Protein AF-A0AAV6VBJ5-F1 (afdb_monomer)

Structure (mmCIF, N/CA/C/O backbone):
data_AF-A0AAV6VBJ5-F1
#
_entry.id   AF-A0AAV6VBJ5-F1
#
loop_
_atom_site.group_PDB
_atom_site.id
_atom_site.type_symbol
_atom_site.label_atom_id
_atom_site.label_alt_id
_atom_site.label_comp_id
_atom_site.label_asym_id
_atom_site.label_entity_id
_atom_site.label_seq_id
_atom_site.pdbx_PDB_ins_code
_atom_site.Cartn_x
_atom_site.Cartn_y
_atom_site.Cartn_z
_atom_site.occupancy
_atom_site.B_iso_or_equiv
_atom_site.auth_seq_id
_atom_site.auth_comp_id
_atom_site.auth_asym_id
_atom_site.auth_atom_id
_atom_site.pdbx_PDB_model_num
ATOM 1 N N . MET A 1 1 ? 73.227 -47.397 -63.809 1.00 37.38 1 MET A N 1
ATOM 2 C CA . MET A 1 1 ? 72.276 -47.882 -64.826 1.00 37.38 1 MET A CA 1
ATOM 3 C C . MET A 1 1 ? 71.479 -46.679 -65.265 1.00 37.38 1 MET A C 1
ATOM 5 O O . MET A 1 1 ? 70.925 -45.999 -64.413 1.00 37.38 1 MET A O 1
ATOM 9 N N . ALA A 1 2 ? 71.639 -46.344 -66.537 1.00 34.25 2 ALA A N 1
ATOM 10 C CA . ALA A 1 2 ? 71.069 -45.188 -67.207 1.00 34.25 2 ALA A CA 1
ATOM 11 C C . ALA A 1 2 ? 69.656 -45.502 -67.735 1.00 34.25 2 ALA A C 1
ATOM 13 O O . ALA A 1 2 ? 69.178 -46.615 -67.534 1.00 34.25 2 ALA A O 1
ATOM 14 N N . GLU A 1 3 ? 69.118 -44.519 -68.468 1.00 33.03 3 GLU A N 1
ATOM 15 C CA . GLU A 1 3 ? 67.849 -44.439 -69.226 1.00 33.03 3 GLU A CA 1
ATOM 16 C C . GLU A 1 3 ? 66.711 -43.779 -68.428 1.00 33.03 3 GLU A C 1
ATOM 18 O O . GLU A 1 3 ? 66.227 -44.338 -67.453 1.00 33.03 3 GLU A O 1
ATOM 23 N N . VAL A 1 4 ? 66.399 -42.480 -68.589 1.00 37.81 4 VAL A N 1
ATOM 24 C CA . VAL A 1 4 ? 66.067 -41.627 -69.766 1.00 37.81 4 VAL A CA 1
ATOM 25 C C . VAL A 1 4 ? 64.706 -41.962 -70.370 1.00 37.81 4 VAL A C 1
ATOM 27 O O . VAL A 1 4 ? 64.592 -42.963 -71.052 1.00 37.81 4 VAL A O 1
ATOM 30 N N . GLU A 1 5 ? 63.746 -41.048 -70.181 1.00 38.69 5 GLU A N 1
ATOM 31 C CA . GLU A 1 5 ? 62.676 -40.642 -71.120 1.00 38.69 5 GLU A CA 1
ATOM 32 C C . GLU A 1 5 ? 61.979 -39.406 -70.490 1.00 38.69 5 GLU A C 1
ATOM 34 O O . GLU A 1 5 ? 61.306 -39.502 -69.473 1.00 38.69 5 GLU A O 1
ATOM 39 N N . ALA A 1 6 ? 62.385 -38.167 -70.790 1.00 39.88 6 ALA A N 1
ATOM 40 C CA . ALA A 1 6 ? 61.983 -37.349 -71.942 1.00 39.88 6 ALA A CA 1
ATOM 41 C C . ALA A 1 6 ? 60.460 -37.092 -72.034 1.00 39.88 6 ALA A C 1
ATOM 43 O O . ALA A 1 6 ? 59.763 -37.708 -72.830 1.00 39.88 6 ALA A O 1
ATOM 44 N N . VAL A 1 7 ? 59.957 -36.112 -71.268 1.00 41.94 7 VAL A N 1
ATOM 45 C CA . VAL A 1 7 ? 58.623 -35.506 -71.472 1.00 41.94 7 VAL A CA 1
ATOM 46 C C . VAL A 1 7 ? 58.795 -34.168 -72.220 1.00 41.94 7 VAL A C 1
ATOM 48 O O . VAL A 1 7 ? 59.693 -33.394 -71.871 1.00 41.94 7 VAL A O 1
ATOM 51 N N . PRO A 1 8 ? 58.020 -33.896 -73.290 1.00 42.75 8 PRO A N 1
ATOM 52 C CA . PRO A 1 8 ? 58.423 -32.973 -74.344 1.00 42.75 8 PRO A CA 1
ATOM 53 C C . PRO A 1 8 ? 58.047 -31.504 -74.100 1.00 42.75 8 PRO A C 1
ATOM 55 O O . PRO A 1 8 ? 57.029 -31.150 -73.510 1.00 42.75 8 PRO A O 1
ATOM 58 N N . ARG A 1 9 ? 58.897 -30.650 -74.676 1.00 42.56 9 ARG A N 1
ATOM 59 C CA . ARG A 1 9 ? 58.866 -29.185 -74.792 1.00 42.56 9 ARG A CA 1
ATOM 60 C C . ARG A 1 9 ? 57.692 -28.643 -75.638 1.00 42.56 9 ARG A C 1
ATOM 62 O O . ARG A 1 9 ? 57.926 -27.951 -76.624 1.00 42.56 9 ARG A O 1
ATOM 69 N N . ILE A 1 10 ? 56.443 -28.940 -75.272 1.00 44.47 10 ILE A N 1
ATOM 70 C CA . ILE A 1 10 ? 55.234 -28.458 -75.988 1.00 44.47 10 ILE A CA 1
ATOM 71 C C . ILE A 1 10 ? 54.357 -27.524 -75.122 1.00 44.47 10 ILE A C 1
ATOM 73 O O . ILE A 1 10 ? 53.342 -27.020 -75.581 1.00 44.47 10 ILE A O 1
ATOM 77 N N . LEU A 1 11 ? 54.778 -27.177 -73.900 1.00 43.03 11 LEU A N 1
ATOM 78 C CA . LEU A 1 11 ? 54.007 -26.282 -73.016 1.00 43.03 11 LEU A CA 1
ATOM 79 C C . LEU A 1 11 ? 54.479 -24.810 -72.998 1.00 43.03 11 LEU A C 1
ATOM 81 O O . LEU A 1 11 ? 53.966 -24.024 -72.214 1.00 43.03 11 LEU A O 1
ATOM 85 N N . PHE A 1 12 ? 55.460 -24.415 -73.821 1.00 46.34 12 PHE A N 1
ATOM 86 C CA . PHE A 1 12 ? 56.138 -23.111 -73.659 1.00 46.34 12 PHE A CA 1
ATOM 87 C C . PHE A 1 12 ? 56.024 -22.136 -74.846 1.00 46.34 12 PHE A C 1
ATOM 89 O O . PHE A 1 12 ? 56.589 -21.051 -74.786 1.00 46.34 12 PHE A O 1
ATOM 96 N N . LEU A 1 13 ? 55.304 -22.471 -75.925 1.00 42.34 13 LEU A N 1
ATOM 97 C CA . LEU A 1 13 ? 55.274 -21.639 -77.147 1.00 42.34 13 LEU A CA 1
ATOM 98 C C . LEU A 1 13 ? 53.889 -21.506 -77.813 1.00 42.34 13 LEU A C 1
ATOM 100 O O . LEU A 1 13 ? 53.799 -21.275 -79.012 1.00 42.34 13 LEU A O 1
ATOM 104 N N . PHE A 1 14 ? 52.809 -21.582 -77.031 1.00 40.69 14 PHE A N 1
ATOM 105 C CA . PHE A 1 14 ? 51.466 -21.133 -77.447 1.00 40.69 14 PHE A CA 1
ATOM 106 C C . PHE A 1 14 ? 50.778 -20.296 -76.344 1.00 40.69 14 PHE A C 1
ATOM 108 O O . PHE A 1 14 ? 49.572 -20.350 -76.151 1.00 40.69 14 PHE A O 1
ATOM 115 N N . LEU A 1 15 ? 51.574 -19.515 -75.602 1.00 46.91 15 LEU A N 1
ATOM 116 C CA . LEU A 1 15 ? 51.127 -18.459 -74.673 1.00 46.91 15 LEU A CA 1
ATOM 117 C C . LEU A 1 15 ? 51.635 -17.067 -75.104 1.00 46.91 15 LEU A C 1
ATOM 119 O O . LEU A 1 15 ? 51.692 -16.135 -74.313 1.00 46.91 15 LEU A O 1
ATOM 123 N N . LEU A 1 16 ? 52.006 -16.915 -76.378 1.00 50.09 16 LEU A N 1
ATOM 124 C CA . LEU A 1 16 ? 52.374 -15.636 -76.989 1.00 50.09 16 LEU A CA 1
ATOM 125 C C . LEU A 1 16 ? 51.344 -15.302 -78.066 1.00 50.09 16 LEU A C 1
ATOM 127 O O . LEU A 1 16 ? 51.568 -15.483 -79.258 1.00 50.09 16 LEU A O 1
ATOM 131 N N . GLY A 1 17 ? 50.173 -14.888 -77.595 1.00 44.47 17 GLY A N 1
ATOM 132 C CA . GLY A 1 17 ? 49.039 -14.488 -78.426 1.00 44.47 17 GLY A CA 1
ATOM 133 C C . GLY A 1 17 ? 47.858 -13.927 -77.637 1.00 44.47 17 GLY A C 1
ATOM 134 O O . GLY A 1 17 ? 46.774 -13.809 -78.188 1.00 44.47 17 GLY A O 1
ATOM 135 N N . LEU A 1 18 ? 48.050 -13.586 -76.360 1.00 42.72 18 LEU A N 1
ATOM 136 C CA . LEU A 1 18 ? 47.117 -12.753 -75.611 1.00 42.72 18 LEU A CA 1
ATOM 137 C C . LEU A 1 18 ? 47.785 -11.390 -75.462 1.00 42.72 18 LEU A C 1
ATOM 139 O O . LEU A 1 18 ? 48.415 -11.080 -74.454 1.00 42.72 18 LEU A O 1
ATOM 143 N N . SER A 1 19 ? 47.702 -10.597 -76.531 1.00 43.56 19 SER A N 1
ATOM 144 C CA . SER A 1 19 ? 47.590 -9.148 -76.389 1.00 43.56 19 SER A CA 1
ATOM 145 C C . SER A 1 19 ? 46.555 -8.905 -75.297 1.00 43.56 19 SER A C 1
ATOM 147 O O . SER A 1 19 ? 45.417 -9.354 -75.439 1.00 43.56 19 SER A O 1
ATOM 149 N N . GLY A 1 20 ? 47.002 -8.330 -74.180 1.00 46.12 20 GLY A N 1
ATOM 150 C CA . GLY A 1 20 ? 46.161 -8.056 -73.027 1.00 46.12 20 GLY A CA 1
ATOM 151 C C . GLY A 1 20 ? 44.933 -7.295 -73.490 1.00 46.12 20 GLY A C 1
ATOM 152 O O . GLY A 1 20 ? 45.039 -6.141 -73.879 1.00 46.12 20 GLY A O 1
ATOM 153 N N . CYS A 1 21 ? 43.794 -7.979 -73.489 1.00 45.19 21 CYS A N 1
ATOM 154 C CA . CYS A 1 21 ? 42.507 -7.322 -73.471 1.00 45.19 21 CYS A CA 1
ATOM 155 C C . CYS A 1 21 ? 42.460 -6.649 -72.100 1.00 45.19 21 CYS A C 1
ATOM 157 O O . CYS A 1 21 ? 42.277 -7.334 -71.089 1.00 45.19 21 CYS A O 1
ATOM 159 N N . CYS A 1 22 ? 42.735 -5.348 -72.040 1.00 53.50 22 CYS A N 1
ATOM 160 C CA . CYS A 1 22 ? 42.487 -4.545 -70.848 1.00 53.50 22 CYS A CA 1
ATOM 161 C C . CYS A 1 22 ? 40.972 -4.378 -70.711 1.00 53.50 22 CYS A C 1
ATOM 163 O O . CYS A 1 22 ? 40.418 -3.316 -70.950 1.00 53.50 22 CYS A O 1
ATOM 165 N N . SER A 1 23 ? 40.300 -5.476 -70.367 1.00 66.88 23 SER A N 1
ATOM 166 C CA . SER A 1 23 ? 38.867 -5.497 -70.118 1.00 66.88 23 SER A CA 1
ATOM 167 C C . SER A 1 23 ? 38.560 -4.574 -68.946 1.00 66.88 23 SER A C 1
ATOM 169 O O . SER A 1 23 ? 39.182 -4.697 -67.888 1.00 66.88 23 SER A O 1
ATOM 171 N N . LEU A 1 24 ? 37.581 -3.689 -69.139 1.00 85.56 24 LEU A N 1
ATOM 172 C CA . LEU A 1 24 ? 36.935 -2.932 -68.072 1.00 85.56 24 LEU A CA 1
ATOM 173 C C . LEU A 1 24 ? 36.649 -3.852 -66.876 1.00 85.56 24 LEU A C 1
ATOM 175 O O . LEU A 1 24 ? 36.096 -4.941 -67.060 1.00 85.56 24 LEU A O 1
ATOM 179 N N . ARG A 1 25 ? 37.039 -3.418 -65.673 1.00 90.25 25 ARG A N 1
ATOM 180 C CA . ARG A 1 25 ? 36.843 -4.191 -64.443 1.00 90.25 25 ARG A CA 1
ATOM 181 C C . ARG A 1 25 ? 36.679 -3.295 -63.220 1.00 90.25 25 ARG A C 1
ATOM 183 O O . ARG A 1 25 ? 37.510 -2.419 -62.984 1.00 90.25 25 ARG A O 1
ATOM 190 N N . ILE A 1 26 ? 35.667 -3.567 -62.405 1.00 93.94 26 ILE A N 1
ATOM 191 C CA . ILE A 1 26 ? 35.495 -2.980 -61.076 1.00 93.94 26 ILE A CA 1
ATOM 192 C C . ILE A 1 26 ? 36.483 -3.666 -60.123 1.00 93.94 26 ILE A C 1
ATOM 194 O O . ILE A 1 26 ? 36.535 -4.891 -59.997 1.00 93.94 26 ILE A O 1
ATOM 198 N N . THR A 1 27 ? 37.331 -2.869 -59.480 1.00 94.50 27 THR A N 1
ATOM 199 C CA . THR A 1 27 ? 38.369 -3.340 -58.557 1.00 94.50 27 THR A CA 1
ATOM 200 C C . THR A 1 27 ? 37.903 -3.326 -57.110 1.00 94.50 27 THR A C 1
ATOM 202 O O . THR A 1 27 ? 38.331 -4.181 -56.329 1.00 94.50 27 THR A O 1
ATOM 205 N N . ARG A 1 28 ? 37.034 -2.381 -56.738 1.00 95.81 28 ARG A N 1
ATOM 206 C CA . ARG A 1 28 ? 36.492 -2.267 -55.383 1.00 95.81 28 ARG A CA 1
ATOM 207 C C . ARG A 1 28 ? 35.144 -1.558 -55.388 1.00 95.81 28 ARG A C 1
ATOM 209 O O . ARG A 1 28 ? 35.018 -0.465 -55.926 1.00 95.81 28 ARG A O 1
ATOM 216 N N . LEU A 1 29 ? 34.188 -2.143 -54.679 1.00 96.81 29 LEU A N 1
ATOM 217 C CA . LEU A 1 29 ? 32.940 -1.498 -54.295 1.00 96.81 29 LEU A CA 1
ATOM 218 C C . LEU A 1 29 ? 32.992 -1.173 -52.796 1.00 96.81 29 LEU A C 1
ATOM 220 O O . LEU A 1 29 ? 33.451 -1.998 -52.007 1.00 96.81 29 LEU A O 1
ATOM 224 N N . THR A 1 30 ? 32.572 0.032 -52.416 1.00 97.12 30 THR A N 1
ATOM 225 C CA . THR A 1 30 ? 32.463 0.466 -51.017 1.00 97.12 30 THR A CA 1
ATOM 226 C C . THR A 1 30 ? 31.043 0.946 -50.762 1.00 97.12 30 THR A C 1
ATOM 228 O O . THR A 1 30 ? 30.667 2.020 -51.229 1.00 97.12 30 THR A O 1
ATOM 231 N N . VAL A 1 31 ? 30.278 0.161 -50.008 1.00 96.50 31 VAL A N 1
ATOM 232 C CA . VAL A 1 31 ? 28.938 0.498 -49.521 1.00 96.50 31 VAL A CA 1
ATOM 233 C C . VAL A 1 31 ? 28.926 0.238 -48.010 1.00 96.50 31 VAL A C 1
ATOM 235 O O . VAL A 1 31 ? 29.345 -0.835 -47.576 1.00 96.50 31 VAL A O 1
ATOM 238 N N . PRO A 1 32 ? 28.538 1.207 -47.165 1.00 94.12 32 PRO A N 1
ATOM 239 C CA . PRO A 1 32 ? 28.469 0.971 -45.726 1.00 94.12 32 PRO A CA 1
ATOM 240 C C . PRO A 1 32 ? 27.371 -0.033 -45.387 1.00 94.12 32 PRO A C 1
ATOM 242 O O . PRO A 1 32 ? 26.221 0.173 -45.751 1.00 94.12 32 PRO A O 1
ATOM 245 N N . SER A 1 33 ? 27.710 -1.090 -44.650 1.00 92.50 33 SER A N 1
ATOM 246 C CA . SER A 1 33 ? 26.741 -2.143 -44.327 1.00 92.50 33 SER A CA 1
ATOM 247 C C . SER A 1 33 ? 25.640 -1.668 -43.371 1.00 92.50 33 SER A C 1
ATOM 249 O O . SER A 1 33 ? 24.485 -2.040 -43.542 1.00 92.50 33 SER A O 1
ATOM 251 N N . TRP A 1 34 ? 25.984 -0.821 -42.391 1.00 92.75 34 TRP A N 1
ATOM 252 C CA . TRP A 1 34 ? 25.059 -0.313 -41.371 1.00 92.75 34 TRP A CA 1
ATOM 253 C C . TRP A 1 34 ? 25.232 1.185 -41.156 1.00 92.75 34 TRP A C 1
ATOM 255 O O . TRP A 1 34 ? 26.339 1.666 -40.906 1.00 92.75 34 TRP A O 1
ATOM 265 N N . VAL A 1 35 ? 24.125 1.920 -41.216 1.00 92.62 35 VAL A N 1
ATOM 266 C CA . VAL A 1 35 ? 24.081 3.365 -40.976 1.00 92.62 35 VAL A CA 1
ATOM 267 C C . VAL A 1 35 ? 22.913 3.679 -40.052 1.00 92.62 35 VAL A C 1
ATOM 269 O O . VAL A 1 35 ? 21.786 3.296 -40.327 1.00 92.62 35 VAL A O 1
ATOM 272 N N . GLN A 1 36 ? 23.148 4.397 -38.958 1.00 91.44 36 GLN A N 1
ATOM 273 C CA . GLN A 1 36 ? 22.055 4.793 -38.072 1.00 91.44 36 GLN A CA 1
ATOM 274 C C . GLN A 1 36 ? 21.288 5.985 -38.664 1.00 91.44 36 GLN A C 1
ATOM 276 O O . GLN A 1 36 ? 21.890 7.029 -38.951 1.00 91.44 36 GLN A O 1
ATOM 281 N N . ASN A 1 37 ? 19.965 5.859 -38.781 1.00 90.62 37 ASN A N 1
ATOM 282 C CA . ASN A 1 37 ? 19.072 6.914 -39.256 1.00 90.62 37 ASN A CA 1
ATOM 283 C C . ASN A 1 37 ? 19.244 8.193 -38.413 1.00 90.62 37 ASN A C 1
ATOM 285 O O . ASN A 1 37 ? 19.282 8.150 -37.181 1.00 90.62 37 ASN A O 1
ATOM 289 N N . GLY A 1 38 ? 19.409 9.337 -39.080 1.00 86.88 38 GLY A N 1
ATOM 290 C CA . GLY A 1 38 ? 19.591 10.644 -38.439 1.00 86.88 38 GLY A CA 1
ATOM 291 C C . GLY A 1 38 ? 20.938 10.881 -37.739 1.00 86.88 38 GLY A C 1
ATOM 292 O O . GLY A 1 38 ? 21.141 11.969 -37.203 1.00 86.88 38 GLY A O 1
ATOM 293 N N . SER A 1 39 ? 21.865 9.913 -37.732 1.00 87.38 39 SER A N 1
ATOM 294 C CA . SER A 1 39 ? 23.176 10.070 -37.073 1.00 87.38 39 SER A CA 1
ATOM 295 C C . SER A 1 39 ? 24.221 10.788 -37.933 1.00 87.38 39 SER A C 1
ATOM 297 O O . SER A 1 39 ? 25.088 11.484 -37.405 1.00 87.38 39 SER A O 1
ATOM 299 N N . VAL A 1 40 ? 24.139 10.619 -39.256 1.00 89.50 40 VAL A N 1
ATOM 300 C CA . VAL A 1 40 ? 25.083 11.163 -40.236 1.00 89.50 40 VAL A CA 1
ATOM 301 C C . VAL A 1 40 ? 24.349 12.011 -41.266 1.00 89.50 40 VAL A C 1
ATOM 303 O O . VAL A 1 40 ? 23.266 11.660 -41.732 1.00 89.50 40 VAL A O 1
ATOM 306 N N . ASP A 1 41 ? 24.961 13.127 -41.661 1.00 89.81 41 ASP A N 1
ATOM 307 C CA . ASP A 1 41 ? 24.382 14.025 -42.665 1.00 89.81 41 ASP A CA 1
ATOM 308 C C . ASP A 1 41 ? 24.450 13.446 -44.087 1.00 89.81 41 ASP A C 1
ATOM 310 O O . ASP A 1 41 ? 23.671 13.846 -44.957 1.00 89.81 41 ASP A O 1
ATOM 314 N N . SER A 1 42 ? 25.378 12.517 -44.344 1.00 93.44 42 SER A N 1
ATOM 315 C CA . SER A 1 42 ? 25.542 11.888 -45.654 1.00 93.44 42 SER A CA 1
ATOM 316 C C . SER A 1 42 ? 26.335 10.581 -45.618 1.00 93.44 42 SER A C 1
ATOM 318 O O . SER A 1 42 ? 27.173 10.395 -44.736 1.00 93.44 42 SER A O 1
ATOM 320 N N . VAL A 1 43 ? 26.144 9.738 -46.634 1.00 95.25 43 VAL A N 1
ATOM 321 C CA . VAL A 1 43 ? 26.836 8.454 -46.829 1.00 95.25 43 VAL A CA 1
ATOM 322 C C . VAL A 1 43 ? 27.494 8.418 -48.208 1.00 95.25 43 VAL A C 1
ATOM 324 O O . VAL A 1 43 ? 26.864 8.791 -49.195 1.00 95.25 43 VAL A O 1
ATOM 327 N N . LEU A 1 44 ? 28.755 7.983 -48.277 1.00 95.31 44 LEU A N 1
ATOM 328 C CA . LEU A 1 44 ? 29.522 7.832 -49.518 1.00 95.31 44 LEU A CA 1
ATOM 329 C C . LEU A 1 44 ? 29.467 6.381 -50.003 1.00 95.31 44 LEU A C 1
ATOM 331 O O . LEU A 1 44 ? 29.817 5.473 -49.251 1.00 95.31 44 LEU A O 1
ATOM 335 N N . LEU A 1 45 ? 29.103 6.192 -51.269 1.00 96.69 45 LEU A N 1
ATOM 336 C CA . LEU A 1 45 ? 29.222 4.927 -51.985 1.00 96.69 45 LEU A CA 1
ATOM 337 C C . LEU A 1 45 ? 30.249 5.119 -53.110 1.00 96.69 45 LEU A C 1
ATOM 339 O O . LEU A 1 45 ? 30.084 6.012 -53.942 1.00 96.69 45 LEU A O 1
ATOM 343 N N . ASP A 1 46 ? 31.316 4.317 -53.131 1.00 96.81 46 ASP A N 1
ATOM 344 C CA . ASP A 1 46 ? 32.405 4.420 -54.122 1.00 96.81 46 ASP A CA 1
ATOM 345 C C . ASP A 1 46 ? 32.528 3.126 -54.935 1.00 96.81 46 ASP A C 1
ATOM 347 O O . ASP A 1 46 ? 32.430 2.024 -54.396 1.00 96.81 46 ASP A O 1
ATOM 351 N N . CYS A 1 47 ? 32.754 3.274 -56.237 1.00 96.19 47 CYS A N 1
ATOM 352 C CA . CYS A 1 47 ? 32.910 2.186 -57.192 1.00 96.19 47 CYS A CA 1
ATOM 353 C C . CYS A 1 47 ? 34.188 2.416 -57.994 1.00 96.19 47 CYS A C 1
ATOM 355 O O . CYS A 1 47 ? 34.232 3.172 -58.965 1.00 96.19 47 CYS A O 1
ATOM 357 N N . GLU A 1 48 ? 35.265 1.787 -57.547 1.00 95.25 48 GLU A N 1
ATOM 358 C CA . GLU A 1 48 ? 36.577 1.881 -58.164 1.00 95.25 48 GLU A CA 1
ATOM 359 C C . GLU A 1 48 ? 36.681 0.888 -59.319 1.00 95.25 48 GLU A C 1
ATOM 361 O O . GLU A 1 48 ? 36.399 -0.295 -59.147 1.00 95.25 48 GLU A O 1
ATOM 366 N N . TYR A 1 49 ? 37.119 1.347 -60.489 1.00 92.62 49 TYR A N 1
ATOM 367 C CA . TYR A 1 49 ? 37.314 0.504 -61.666 1.00 92.62 49 TYR A CA 1
ATOM 368 C C . TYR A 1 49 ? 38.568 0.905 -62.442 1.00 92.62 49 TYR A C 1
ATOM 370 O O . TYR A 1 49 ? 39.035 2.047 -62.376 1.00 92.62 49 TYR A O 1
ATOM 378 N N . GLU A 1 50 ? 39.106 -0.050 -63.192 1.00 88.75 50 GLU A N 1
ATOM 379 C CA . GLU A 1 50 ? 40.203 0.144 -64.134 1.00 88.75 50 GLU A CA 1
ATOM 380 C C . GLU A 1 50 ? 39.651 0.281 -65.558 1.00 88.75 50 GLU A C 1
ATOM 382 O O . GLU A 1 50 ? 38.817 -0.513 -65.995 1.00 88.75 50 GLU A O 1
ATOM 387 N N . TYR A 1 51 ? 40.109 1.313 -66.274 1.00 82.25 51 TYR A N 1
ATOM 388 C CA . TYR A 1 51 ? 39.647 1.659 -67.620 1.00 82.25 51 TYR A CA 1
ATOM 389 C C . TYR A 1 51 ? 40.797 2.171 -68.497 1.00 82.25 51 TYR A C 1
ATOM 391 O O . TYR A 1 51 ? 41.626 2.970 -68.048 1.00 82.25 51 TYR A O 1
ATOM 399 N N . SER A 1 52 ? 40.837 1.727 -69.756 1.00 78.06 52 SER A N 1
ATOM 400 C CA . SER A 1 52 ? 41.889 2.044 -70.726 1.00 78.06 52 SER A CA 1
ATOM 401 C C . SER A 1 52 ? 41.393 3.031 -71.788 1.00 78.06 52 SER A C 1
ATOM 403 O O . SER A 1 52 ? 40.715 2.674 -72.744 1.00 78.06 52 SER A O 1
ATOM 405 N N . LEU A 1 53 ? 41.812 4.293 -71.662 1.00 69.06 53 LEU A N 1
ATOM 406 C CA . LEU A 1 53 ? 41.428 5.384 -72.576 1.00 69.06 53 LEU A CA 1
ATOM 407 C C . LEU A 1 53 ? 41.931 5.2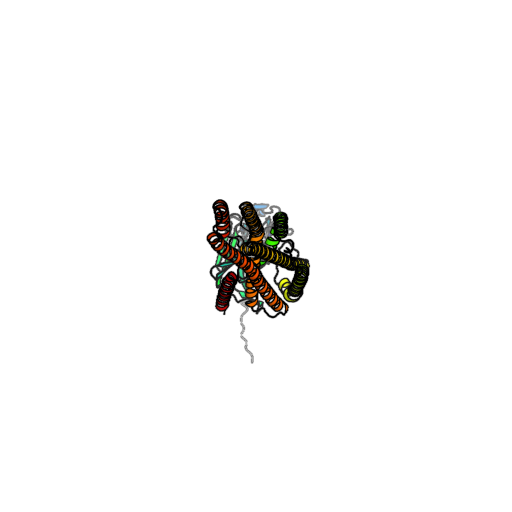41 -74.014 1.00 69.06 53 LEU A C 1
ATOM 409 O O . LEU A 1 53 ? 41.555 6.015 -74.886 1.00 69.06 53 LEU A O 1
ATOM 413 N N . LYS A 1 54 ? 42.869 4.325 -74.258 1.00 66.56 54 LYS A N 1
ATOM 414 C CA . LYS A 1 54 ? 43.436 4.124 -75.596 1.00 66.56 54 LYS A CA 1
ATOM 415 C C . LYS A 1 54 ? 42.537 3.267 -76.481 1.00 66.56 54 LYS A C 1
ATOM 417 O O . LYS A 1 54 ? 42.767 3.223 -77.687 1.00 66.56 54 LYS A O 1
ATOM 422 N N . GLU A 1 55 ? 41.590 2.566 -75.873 1.00 61.84 55 GLU A N 1
ATOM 423 C CA . GLU A 1 55 ? 40.825 1.490 -76.493 1.00 61.84 55 GLU A CA 1
ATOM 424 C C . GLU A 1 55 ? 39.338 1.855 -76.612 1.00 61.84 55 GLU A C 1
ATOM 426 O O . GLU A 1 55 ? 38.708 1.514 -77.613 1.00 61.84 55 GLU A O 1
ATOM 431 N N . ASP A 1 56 ? 38.813 2.658 -75.682 1.00 70.75 56 ASP A N 1
ATOM 432 C CA . ASP A 1 56 ? 37.455 3.192 -75.736 1.00 70.75 56 ASP A CA 1
ATOM 433 C C . ASP A 1 56 ? 37.365 4.578 -75.064 1.00 70.75 56 ASP A C 1
ATOM 435 O O . ASP A 1 56 ? 38.113 4.879 -74.135 1.00 70.75 56 ASP A O 1
ATOM 439 N N . GLU A 1 57 ? 36.440 5.415 -75.540 1.00 74.00 57 GLU A N 1
ATOM 440 C CA . GLU A 1 57 ? 36.080 6.721 -74.958 1.00 74.00 57 GLU A CA 1
ATOM 441 C C . GLU A 1 57 ? 34.629 6.736 -74.417 1.00 74.00 57 GLU A C 1
ATOM 443 O O . GLU A 1 57 ? 34.221 7.678 -73.735 1.00 74.00 57 GLU A O 1
ATOM 448 N N . LYS A 1 58 ? 33.827 5.695 -74.695 1.00 85.88 58 LYS A N 1
ATOM 449 C CA . LYS A 1 58 ? 32.386 5.612 -74.398 1.00 85.88 58 LYS A CA 1
ATOM 450 C C . LYS A 1 58 ? 32.088 4.912 -73.070 1.00 85.88 58 LYS A C 1
ATOM 452 O O . LYS A 1 58 ? 31.356 3.924 -73.019 1.00 85.88 58 LYS A O 1
ATOM 457 N N . LEU A 1 59 ? 32.624 5.445 -71.980 1.00 91.38 59 LEU A N 1
ATOM 458 C CA . LEU A 1 59 ? 32.335 4.943 -70.637 1.00 91.38 59 LEU A CA 1
ATOM 459 C C . LEU A 1 59 ? 30.974 5.439 -70.121 1.00 91.38 59 LEU A C 1
ATOM 461 O O . LEU A 1 59 ? 30.614 6.602 -70.306 1.00 91.38 59 LEU A O 1
ATOM 465 N N . VAL A 1 60 ? 30.249 4.586 -69.400 1.00 94.25 60 VAL A N 1
ATOM 466 C CA . VAL A 1 60 ? 29.063 4.963 -68.625 1.00 94.25 60 VAL A CA 1
ATOM 467 C C . VAL A 1 60 ? 29.104 4.265 -67.268 1.00 94.25 60 VAL A C 1
ATOM 469 O O . VAL A 1 60 ? 29.211 3.045 -67.210 1.00 94.25 60 VAL A O 1
ATOM 472 N N . VAL A 1 61 ? 28.982 5.024 -66.179 1.00 96.06 61 VAL A N 1
ATOM 473 C CA . VAL A 1 61 ? 28.846 4.476 -64.816 1.00 96.06 61 VAL A CA 1
ATOM 474 C C . VAL A 1 61 ? 27.410 4.671 -64.360 1.00 96.06 61 VAL A C 1
ATOM 476 O O . VAL A 1 61 ? 26.869 5.767 -64.506 1.00 96.06 61 VAL A O 1
ATOM 479 N N . LYS A 1 62 ? 26.789 3.635 -63.806 1.00 97.06 62 LYS A N 1
ATOM 480 C CA . LYS A 1 62 ? 25.422 3.667 -63.287 1.00 97.06 62 LYS A CA 1
ATOM 481 C C . LYS A 1 62 ? 25.383 3.077 -61.889 1.00 97.06 62 LYS A C 1
ATOM 483 O O . LYS A 1 62 ? 25.984 2.040 -61.636 1.00 97.06 62 LYS A O 1
ATOM 488 N N . TRP A 1 63 ? 24.625 3.718 -61.014 1.00 97.62 63 TRP A N 1
ATOM 489 C CA . TRP A 1 63 ? 24.252 3.161 -59.722 1.00 97.62 63 TRP A CA 1
ATOM 490 C C . TRP A 1 63 ? 22.768 2.834 -59.730 1.00 97.62 63 TRP A C 1
ATOM 492 O O . TRP A 1 63 ? 21.952 3.675 -60.107 1.00 97.62 63 TRP A O 1
ATOM 502 N N . PHE A 1 64 ? 22.423 1.631 -59.297 1.00 96.25 64 PHE A N 1
ATOM 503 C CA . PHE A 1 64 ? 21.056 1.154 -59.133 1.00 96.25 64 PHE A CA 1
ATOM 504 C C . PHE A 1 64 ? 20.786 0.858 -57.661 1.00 96.25 64 PHE A C 1
ATOM 506 O O . PHE A 1 64 ? 21.706 0.519 -56.917 1.00 96.25 64 PHE A O 1
ATOM 513 N N . HIS A 1 65 ? 19.523 0.992 -57.271 1.00 95.38 65 HIS A N 1
ATOM 514 C CA . HIS A 1 65 ? 19.032 0.630 -55.949 1.00 95.38 65 HIS A CA 1
ATOM 515 C C . HIS A 1 65 ? 17.936 -0.412 -56.107 1.00 95.38 65 HIS A C 1
ATOM 517 O O . HIS A 1 65 ? 16.939 -0.135 -56.784 1.00 95.38 65 HIS A O 1
ATOM 523 N N . GLU A 1 66 ? 18.109 -1.559 -55.460 1.00 93.81 66 GLU A N 1
ATOM 524 C CA . GLU A 1 66 ? 17.271 -2.743 -55.627 1.00 93.81 66 GLU A CA 1
ATOM 525 C C . GLU A 1 66 ? 17.186 -3.170 -57.109 1.00 93.81 66 GLU A C 1
ATOM 527 O O . GLU A 1 66 ? 18.070 -2.884 -57.927 1.00 93.81 66 GLU A O 1
ATOM 532 N N . ASP A 1 67 ? 16.099 -3.841 -57.479 1.00 90.88 67 ASP A N 1
ATOM 533 C CA . ASP A 1 67 ? 15.785 -4.235 -58.854 1.00 90.88 67 ASP A CA 1
ATOM 534 C C . ASP A 1 67 ? 15.154 -3.103 -59.693 1.00 90.88 67 ASP A C 1
ATOM 536 O O . ASP A 1 67 ? 14.514 -3.357 -60.718 1.00 90.88 67 ASP A O 1
ATOM 540 N N . ASP A 1 68 ? 15.317 -1.838 -59.284 1.00 90.31 68 ASP A N 1
ATOM 541 C CA . ASP A 1 68 ? 14.808 -0.696 -60.045 1.00 90.31 68 ASP A CA 1
ATOM 542 C C . ASP A 1 68 ? 15.523 -0.618 -61.409 1.00 90.31 68 ASP A C 1
ATOM 544 O O . ASP A 1 68 ? 16.747 -0.462 -61.459 1.00 90.31 68 ASP A O 1
ATOM 548 N N . PRO A 1 69 ? 14.802 -0.708 -62.545 1.00 89.31 69 PRO A N 1
ATOM 549 C CA . PRO A 1 69 ? 15.425 -0.633 -63.863 1.00 89.31 69 PRO A CA 1
ATOM 550 C C . PRO A 1 69 ? 15.978 0.765 -64.176 1.00 89.31 69 PRO A C 1
ATOM 552 O O . PRO A 1 69 ? 16.693 0.930 -65.168 1.00 89.31 69 PRO A O 1
ATOM 555 N N . LYS A 1 70 ? 15.630 1.789 -63.384 1.00 92.50 70 LYS A N 1
ATOM 556 C CA . LYS A 1 70 ? 16.164 3.143 -63.527 1.00 92.50 70 LYS A CA 1
ATOM 557 C C . LYS A 1 70 ? 17.345 3.343 -62.573 1.00 92.50 70 LYS A C 1
ATOM 559 O O . LYS A 1 70 ? 17.188 3.144 -61.369 1.00 92.50 70 LYS A O 1
ATOM 564 N N . PRO A 1 71 ? 18.509 3.797 -63.070 1.00 94.25 71 PRO A N 1
ATOM 565 C CA . PRO A 1 71 ? 19.621 4.108 -62.191 1.00 94.25 71 PRO A CA 1
ATOM 566 C C . PRO A 1 71 ? 19.278 5.318 -61.317 1.00 94.25 71 PRO A C 1
ATOM 568 O O . PRO A 1 71 ? 18.662 6.283 -61.773 1.00 94.25 71 PRO A O 1
ATOM 571 N N . VAL A 1 72 ? 19.714 5.282 -60.061 1.00 94.94 72 VAL A N 1
ATOM 572 C CA . VAL A 1 72 ? 19.609 6.419 -59.138 1.00 94.94 72 VAL A CA 1
ATOM 573 C C . VAL A 1 72 ? 20.624 7.510 -59.471 1.00 94.94 72 VAL A C 1
ATOM 575 O O . VAL A 1 72 ? 20.413 8.681 -59.160 1.00 94.94 72 VAL A O 1
ATOM 578 N N . TYR A 1 73 ? 21.695 7.124 -60.163 1.00 96.50 73 TYR A N 1
ATOM 579 C CA . TYR A 1 73 ? 22.731 8.010 -60.662 1.00 96.50 73 TYR A CA 1
ATOM 580 C C . TYR A 1 73 ? 23.375 7.444 -61.927 1.00 96.50 73 TYR A C 1
ATOM 582 O O . TYR A 1 73 ? 23.617 6.239 -62.019 1.00 96.50 73 TYR A O 1
ATOM 590 N N . GLN A 1 74 ? 23.713 8.317 -62.875 1.00 96.38 74 GLN A N 1
ATOM 591 C CA . GLN A 1 74 ? 24.483 7.961 -64.061 1.00 96.38 74 GLN A CA 1
ATOM 592 C C . GLN A 1 74 ? 25.530 9.029 -64.393 1.00 96.38 74 GLN A C 1
ATOM 594 O O . GLN A 1 74 ? 25.240 10.224 -64.396 1.00 96.38 74 GLN A O 1
ATOM 599 N N . TRP A 1 75 ? 26.733 8.584 -64.749 1.00 95.56 75 TRP A N 1
ATOM 600 C CA . TRP A 1 75 ? 27.844 9.420 -65.193 1.00 95.56 75 TRP A CA 1
ATOM 601 C C . TRP A 1 75 ? 28.267 9.067 -66.616 1.00 95.56 75 TRP A C 1
ATOM 603 O O . TRP A 1 75 ? 28.488 7.893 -66.924 1.00 95.56 75 TRP A O 1
ATOM 613 N N . ILE A 1 76 ? 28.393 10.085 -67.473 1.00 94.31 76 ILE A N 1
ATOM 614 C CA . ILE A 1 76 ? 28.856 9.959 -68.862 1.00 94.31 76 ILE A CA 1
ATOM 615 C C . ILE A 1 76 ? 30.031 10.934 -69.073 1.00 94.31 76 ILE A C 1
ATOM 617 O O . ILE A 1 76 ? 29.790 12.100 -69.402 1.00 94.31 76 ILE A O 1
ATOM 621 N N . PRO A 1 77 ? 31.291 10.482 -68.905 1.00 91.56 77 PRO A N 1
ATOM 622 C CA . PRO A 1 77 ? 32.485 11.320 -69.035 1.00 91.56 77 PRO A CA 1
ATOM 623 C C . PRO A 1 77 ? 32.592 12.087 -70.353 1.00 91.56 77 PRO A C 1
ATOM 625 O O . PRO A 1 77 ? 32.947 13.259 -70.351 1.00 91.56 77 PRO A O 1
ATOM 628 N N . GLU A 1 78 ? 32.266 11.450 -71.482 1.00 90.06 78 GLU A N 1
ATOM 629 C CA . GLU A 1 78 ? 32.387 12.067 -72.811 1.00 90.06 78 GLU A CA 1
ATOM 630 C C . GLU A 1 78 ? 31.510 13.321 -72.959 1.00 90.06 78 GLU A C 1
ATOM 632 O O . GLU A 1 78 ? 31.885 14.286 -73.624 1.00 90.06 78 GLU A O 1
ATOM 637 N N . LEU A 1 79 ? 30.336 13.306 -72.324 1.00 90.38 79 LEU A N 1
ATOM 638 C CA . LEU A 1 79 ? 29.386 14.416 -72.330 1.00 90.38 79 LEU A CA 1
ATOM 639 C C . LEU A 1 79 ? 29.563 15.341 -71.124 1.00 90.38 79 LEU A C 1
ATOM 641 O O . LEU A 1 79 ? 28.797 16.291 -70.977 1.00 90.38 79 LEU A O 1
ATOM 645 N N . ASP A 1 80 ? 30.504 15.026 -70.234 1.00 90.31 80 ASP A N 1
ATOM 646 C CA . ASP A 1 80 ? 30.690 15.678 -68.941 1.00 90.31 80 ASP A CA 1
ATOM 647 C C . ASP A 1 80 ? 29.379 15.818 -68.141 1.00 90.31 80 ASP A C 1
ATOM 649 O O . ASP A 1 80 ? 29.116 16.831 -67.496 1.00 90.31 80 ASP A O 1
ATOM 653 N N . THR A 1 81 ? 28.500 14.811 -68.234 1.00 93.12 81 THR A N 1
ATOM 654 C CA . THR A 1 81 ? 27.110 14.899 -67.760 1.00 93.12 81 THR A CA 1
ATOM 655 C C . THR A 1 81 ? 26.822 13.887 -66.653 1.00 93.12 81 THR A C 1
ATOM 657 O O . THR A 1 81 ? 26.999 12.680 -66.840 1.00 93.12 81 THR A O 1
ATOM 660 N N . LYS A 1 82 ? 26.310 14.385 -65.519 1.00 93.75 82 LYS A N 1
ATOM 661 C CA . LYS A 1 82 ? 25.731 13.595 -64.422 1.00 93.75 82 LYS A CA 1
ATOM 662 C C . LYS A 1 82 ? 24.204 13.623 -64.534 1.00 93.75 82 LYS A C 1
ATOM 664 O O . LYS A 1 82 ? 23.624 14.684 -64.755 1.00 93.75 82 LYS A O 1
ATOM 669 N N . LEU A 1 83 ? 23.561 12.474 -64.379 1.00 92.94 83 LEU A N 1
ATOM 670 C CA . LEU A 1 83 ? 22.108 12.344 -64.308 1.00 92.94 83 LEU A CA 1
ATOM 671 C C . LEU A 1 83 ? 21.740 11.776 -62.944 1.00 92.94 83 LEU A C 1
ATOM 673 O O . LEU A 1 83 ? 22.370 10.830 -62.472 1.00 92.94 83 LEU A O 1
ATOM 677 N N . PHE A 1 84 ? 20.705 12.343 -62.339 1.00 92.81 84 PHE A N 1
ATOM 678 C CA . PHE A 1 84 ? 20.232 11.969 -61.013 1.00 92.81 84 PHE A CA 1
ATOM 679 C C . PHE A 1 84 ? 18.771 11.553 -61.101 1.00 92.81 84 PHE A C 1
ATOM 681 O O . PHE A 1 84 ? 17.999 12.109 -61.885 1.00 92.81 84 PHE A O 1
ATOM 688 N N . SER A 1 85 ? 18.404 10.560 -60.304 1.00 89.12 85 SER A N 1
ATOM 689 C CA . SER A 1 85 ? 17.006 10.231 -60.062 1.00 89.12 85 SER A CA 1
ATOM 690 C C . SER A 1 85 ? 16.449 11.107 -58.944 1.00 89.12 85 SER A C 1
ATOM 692 O O . SER A 1 85 ? 17.145 11.364 -57.964 1.00 89.12 85 SER A O 1
ATOM 694 N N . ASP A 1 86 ? 15.169 11.473 -59.029 1.00 86.06 86 ASP A N 1
ATOM 695 C CA . ASP A 1 86 ? 14.466 12.196 -57.957 1.00 86.06 86 ASP A CA 1
ATOM 696 C C . ASP A 1 86 ? 14.242 11.327 -56.701 1.00 86.06 86 ASP A C 1
ATOM 698 O O . ASP A 1 86 ? 13.806 11.827 -55.667 1.00 86.06 86 ASP A O 1
ATOM 702 N N . LYS A 1 87 ? 14.532 10.018 -56.786 1.00 84.06 87 LYS A N 1
ATOM 703 C CA . LYS A 1 87 ? 14.341 9.040 -55.703 1.00 84.06 87 LYS A CA 1
ATOM 704 C C . LYS A 1 87 ? 15.187 9.360 -54.470 1.00 84.06 87 LYS A C 1
ATOM 706 O O . LYS A 1 87 ? 14.721 9.157 -53.356 1.00 84.06 87 LYS A O 1
ATOM 711 N N . PHE A 1 88 ? 16.409 9.865 -54.660 1.00 87.50 88 PHE A N 1
ATOM 712 C CA . PHE A 1 88 ? 17.340 10.162 -53.571 1.00 87.50 88 PHE A CA 1
ATOM 713 C C . PHE A 1 88 ? 17.894 11.574 -53.673 1.00 87.50 88 PHE A C 1
ATOM 715 O O . PHE A 1 88 ? 18.165 12.092 -54.754 1.00 87.50 88 PHE A O 1
ATOM 722 N N . ARG A 1 89 ? 18.161 12.176 -52.515 1.00 90.00 89 ARG A N 1
ATOM 723 C CA . ARG A 1 89 ? 18.852 13.459 -52.442 1.00 90.00 89 ARG A CA 1
ATOM 724 C C . ARG A 1 89 ? 20.364 13.241 -52.513 1.00 90.00 89 ARG A C 1
ATOM 726 O O . ARG A 1 89 ? 21.007 12.997 -51.495 1.00 90.00 89 ARG A O 1
ATOM 733 N N . LEU A 1 90 ? 20.930 13.326 -53.713 1.00 92.06 90 LEU A N 1
ATOM 734 C CA . LEU A 1 90 ? 22.365 13.155 -53.952 1.00 92.06 90 LEU A CA 1
ATOM 735 C C . LEU A 1 90 ? 23.111 14.500 -53.925 1.00 92.06 90 LEU A C 1
ATOM 737 O O . LEU A 1 90 ? 22.574 15.532 -54.323 1.00 92.06 90 LEU A O 1
ATOM 741 N N . LEU A 1 91 ? 24.363 14.503 -53.458 1.00 92.44 91 LEU A N 1
ATOM 742 C CA . LEU A 1 91 ? 25.241 15.675 -53.556 1.00 92.44 91 LEU A CA 1
ATOM 743 C C . LEU A 1 91 ? 25.830 15.770 -54.975 1.00 92.44 91 LEU A C 1
ATOM 745 O O . LEU A 1 91 ? 26.812 15.101 -55.292 1.00 92.44 91 LEU A O 1
ATOM 749 N N . GLU A 1 92 ? 25.232 16.608 -55.822 1.00 90.62 92 GLU A N 1
ATOM 750 C CA . GLU A 1 92 ? 25.535 16.675 -57.264 1.00 90.62 92 GLU A CA 1
ATOM 751 C C . GLU A 1 92 ? 26.984 17.095 -57.587 1.00 90.62 92 GLU A C 1
ATOM 753 O O . GLU A 1 92 ? 27.616 16.568 -58.512 1.00 90.62 92 GLU A O 1
ATOM 758 N N . ASP A 1 93 ? 27.538 17.998 -56.776 1.00 89.69 93 ASP A N 1
ATOM 759 C CA . ASP A 1 93 ? 28.881 18.564 -56.954 1.00 89.69 93 ASP A CA 1
ATOM 760 C C . ASP A 1 93 ? 30.000 17.670 -56.397 1.00 89.69 93 ASP A C 1
ATOM 762 O O . ASP A 1 93 ? 31.174 18.041 -56.442 1.00 89.69 93 ASP A O 1
ATOM 766 N N . TYR A 1 94 ? 29.672 16.489 -55.860 1.00 91.75 94 TYR A N 1
ATOM 767 C CA . TYR A 1 94 ? 30.693 15.587 -55.342 1.00 91.75 94 TYR A CA 1
ATOM 768 C C . TYR A 1 94 ? 31.576 15.039 -56.472 1.00 91.75 94 TYR A C 1
ATOM 770 O O . TYR A 1 94 ? 31.091 14.562 -57.507 1.00 91.75 94 TYR A O 1
ATOM 778 N N . GLU A 1 95 ? 32.889 15.097 -56.246 1.00 92.62 95 GLU A N 1
ATOM 779 C CA . GLU A 1 95 ? 33.916 14.488 -57.083 1.00 92.62 95 GLU A CA 1
ATOM 780 C C . GLU A 1 95 ? 34.992 13.852 -56.203 1.00 92.62 95 GLU A C 1
ATOM 782 O O . GLU A 1 95 ? 35.399 14.408 -55.179 1.00 92.62 95 GLU A O 1
ATOM 787 N N . VAL A 1 96 ? 35.472 12.682 -56.617 1.00 92.00 96 VAL A N 1
ATOM 788 C CA . VAL A 1 96 ? 36.558 11.977 -55.938 1.00 92.00 96 VAL A CA 1
ATOM 789 C C . VAL A 1 96 ? 37.846 12.800 -56.100 1.00 92.00 96 VAL A C 1
ATOM 791 O O . VAL A 1 96 ? 38.267 13.023 -57.238 1.00 92.00 96 VAL A O 1
ATOM 794 N N . PRO A 1 97 ? 38.521 13.225 -55.009 1.00 85.19 97 PRO A N 1
ATOM 795 C CA . PRO A 1 97 ? 39.646 14.170 -55.073 1.00 85.19 97 PRO A CA 1
ATOM 796 C C . PRO A 1 97 ? 40.834 13.751 -55.957 1.00 85.19 97 PRO A C 1
ATOM 798 O O . PRO A 1 97 ? 41.609 14.599 -56.391 1.00 85.19 97 PRO A O 1
ATOM 801 N N . SER A 1 98 ? 41.006 12.450 -56.204 1.00 79.88 98 SER A N 1
ATOM 802 C CA . SER A 1 98 ? 42.077 11.862 -57.023 1.00 79.88 98 SER A CA 1
ATOM 803 C C . SER A 1 98 ? 41.603 11.358 -58.395 1.00 79.88 98 SER A C 1
ATOM 805 O O . SER A 1 98 ? 42.364 10.691 -59.099 1.00 79.88 98 SER A O 1
ATOM 807 N N . GLY A 1 99 ? 40.357 11.640 -58.780 1.00 80.62 99 GLY A N 1
ATOM 808 C CA . GLY A 1 99 ? 39.779 11.163 -60.032 1.00 80.62 99 GLY A CA 1
ATOM 809 C C . GLY A 1 99 ? 40.210 11.976 -61.255 1.00 80.62 99 GLY A C 1
ATOM 810 O O . GLY A 1 99 ? 40.417 13.185 -61.189 1.00 80.62 99 GLY A O 1
ATOM 811 N N . ASN A 1 100 ? 40.324 11.307 -62.401 1.00 86.25 100 ASN A N 1
ATOM 812 C CA . ASN A 1 100 ? 40.471 11.962 -63.702 1.00 86.25 100 ASN A CA 1
ATOM 813 C C . ASN A 1 100 ? 39.083 12.208 -64.328 1.00 86.25 100 ASN A C 1
ATOM 815 O O . ASN A 1 100 ? 38.067 11.887 -63.720 1.00 86.25 100 ASN A O 1
ATOM 819 N N . ALA A 1 101 ? 39.016 12.737 -65.554 1.00 86.62 101 ALA A N 1
ATOM 820 C CA . ALA A 1 101 ? 37.739 13.004 -66.233 1.00 86.62 101 ALA A CA 1
ATOM 821 C C . ALA A 1 101 ? 36.782 11.793 -66.278 1.00 86.62 101 ALA A C 1
ATOM 823 O O . ALA A 1 101 ? 35.572 11.973 -66.300 1.00 86.62 101 ALA A O 1
ATOM 824 N N . TYR A 1 102 ? 37.307 10.569 -66.228 1.00 88.25 102 TYR A N 1
ATOM 825 C CA . TYR A 1 102 ? 36.526 9.341 -66.299 1.00 88.25 102 TYR A CA 1
ATOM 826 C C . TYR A 1 102 ? 36.168 8.820 -64.906 1.00 88.25 102 TYR A C 1
ATOM 828 O O . TYR A 1 102 ? 35.028 8.434 -64.686 1.00 88.25 102 TYR A O 1
ATOM 836 N N . THR A 1 103 ? 37.080 8.913 -63.935 1.00 89.94 103 THR A N 1
ATOM 837 C CA . THR A 1 103 ? 36.904 8.337 -62.591 1.00 89.94 103 THR A CA 1
ATOM 838 C C . THR A 1 103 ? 36.432 9.322 -61.518 1.00 89.94 103 THR A C 1
ATOM 840 O O . THR A 1 103 ? 36.011 8.886 -60.449 1.00 89.94 103 THR A O 1
ATOM 843 N N . ARG A 1 104 ? 36.455 10.640 -61.766 1.00 92.44 104 ARG A N 1
ATOM 844 C CA . ARG A 1 104 ? 36.098 11.678 -60.771 1.00 92.44 104 ARG A CA 1
ATOM 845 C C . ARG A 1 104 ? 34.667 11.596 -60.260 1.00 92.44 104 ARG A C 1
ATOM 847 O O . ARG A 1 104 ? 34.400 12.045 -59.154 1.00 92.44 104 ARG A O 1
ATOM 854 N N . SER A 1 105 ? 33.758 11.004 -61.025 1.00 93.69 105 SER A N 1
ATOM 855 C CA . SER A 1 105 ? 32.342 10.887 -60.659 1.00 93.69 105 SER A CA 1
ATOM 856 C C . SER A 1 105 ? 31.880 9.427 -60.632 1.00 93.69 105 SER A C 1
ATOM 858 O O . SER A 1 105 ? 30.775 9.086 -61.028 1.00 93.69 105 SER A O 1
ATOM 860 N N . ARG A 1 106 ? 32.766 8.537 -60.170 1.00 93.88 106 ARG A N 1
ATOM 861 C CA . ARG A 1 106 ? 32.464 7.112 -59.956 1.00 93.88 106 ARG A CA 1
ATOM 862 C C . ARG A 1 106 ? 31.687 6.833 -58.657 1.00 93.88 106 ARG A C 1
ATOM 864 O O . ARG A 1 106 ? 31.083 5.773 -58.514 1.00 93.88 106 ARG A O 1
ATOM 871 N N . ALA A 1 107 ? 31.710 7.788 -57.732 1.00 95.50 107 ALA A N 1
ATOM 872 C CA . ALA A 1 107 ? 31.129 7.693 -56.402 1.00 95.50 107 ALA A CA 1
ATOM 873 C C . ALA A 1 107 ? 29.927 8.629 -56.246 1.00 95.50 107 ALA A C 1
ATOM 875 O O . ALA A 1 107 ? 29.897 9.712 -56.836 1.00 95.50 107 ALA A O 1
ATOM 876 N N . ILE A 1 108 ? 28.975 8.230 -55.406 1.00 95.56 108 ILE A N 1
ATOM 877 C CA . ILE A 1 108 ? 27.787 9.014 -55.064 1.00 95.56 108 ILE A CA 1
ATOM 878 C C . ILE A 1 108 ? 27.742 9.287 -53.565 1.00 95.56 108 ILE A C 1
ATOM 880 O O . ILE A 1 108 ? 28.193 8.479 -52.755 1.00 95.56 108 ILE A O 1
ATOM 884 N N . VAL A 1 109 ? 27.177 10.434 -53.193 1.00 95.56 109 VAL A N 1
ATOM 885 C CA . VAL A 1 109 ? 26.966 10.805 -51.792 1.00 95.56 109 VAL A CA 1
ATOM 886 C C . VAL A 1 109 ? 25.479 11.017 -51.559 1.00 95.56 109 VAL A C 1
ATOM 888 O O . VAL A 1 109 ? 24.897 11.972 -52.076 1.00 95.56 109 VAL A O 1
ATOM 891 N N . ILE A 1 110 ? 24.878 10.124 -50.779 1.00 94.69 110 ILE A N 1
ATOM 892 C CA . ILE A 1 110 ? 23.475 10.183 -50.368 1.00 94.69 110 ILE A CA 1
ATOM 893 C C . ILE A 1 110 ? 23.374 11.119 -49.169 1.00 94.69 110 ILE A C 1
ATOM 895 O O . ILE A 1 110 ? 24.066 10.922 -48.173 1.00 94.69 110 ILE A O 1
ATOM 899 N N . GLN A 1 111 ? 22.540 12.153 -49.253 1.00 93.44 111 GLN A N 1
ATOM 900 C CA . GLN A 1 111 ? 22.295 13.084 -48.153 1.00 93.44 111 GLN A CA 1
ATOM 901 C C . GLN A 1 111 ? 21.132 12.598 -47.294 1.00 93.44 111 GLN A C 1
ATOM 903 O O . GLN A 1 111 ? 20.082 12.260 -47.833 1.00 93.44 111 GLN A O 1
ATOM 908 N N . LYS A 1 112 ? 21.297 12.668 -45.968 1.00 92.44 112 LYS A N 1
ATOM 909 C CA . LYS A 1 112 ? 20.275 12.320 -44.969 1.00 92.44 112 LYS A CA 1
ATOM 910 C C . LYS A 1 112 ? 19.649 10.942 -45.241 1.00 92.44 112 LYS A C 1
ATOM 912 O O . LYS A 1 112 ? 18.477 10.884 -45.610 1.00 92.44 112 LYS A O 1
ATOM 917 N N . PRO A 1 113 ? 20.430 9.855 -45.100 1.00 92.12 113 PRO A N 1
ATOM 918 C CA . PRO A 1 113 ? 19.923 8.504 -45.319 1.00 92.12 113 PRO A CA 1
ATOM 919 C C . PRO A 1 113 ? 18.719 8.218 -44.408 1.00 92.12 113 PRO A C 1
ATOM 921 O O . PRO A 1 113 ? 18.781 8.490 -43.208 1.00 92.12 113 PRO A O 1
ATOM 924 N N . THR A 1 114 ? 17.649 7.663 -44.977 1.00 91.06 114 THR A N 1
ATOM 925 C CA . THR A 1 114 ? 16.442 7.201 -44.266 1.00 91.06 114 THR A CA 1
ATOM 926 C C . THR A 1 114 ? 16.286 5.684 -44.400 1.00 91.06 114 THR A C 1
ATOM 928 O O . THR A 1 114 ? 16.950 5.067 -45.232 1.00 91.06 114 THR A O 1
ATOM 931 N N . THR A 1 115 ? 15.418 5.074 -43.589 1.00 90.19 115 THR A N 1
ATOM 932 C CA . THR A 1 115 ? 15.136 3.622 -43.585 1.00 90.19 115 THR A CA 1
ATOM 933 C C . THR A 1 115 ? 14.752 3.087 -44.970 1.00 90.19 115 THR A C 1
ATOM 935 O O . THR A 1 115 ? 15.243 2.033 -45.364 1.00 90.19 115 THR A O 1
ATOM 938 N N . GLU A 1 116 ? 13.988 3.854 -45.755 1.00 88.00 116 GLU A N 1
ATOM 939 C CA . GLU A 1 116 ? 13.597 3.542 -47.145 1.00 88.00 116 GLU A CA 1
ATOM 940 C C . GLU A 1 116 ? 14.771 3.424 -48.135 1.00 88.00 116 GLU A C 1
ATOM 942 O O . GLU A 1 116 ? 14.619 2.866 -49.221 1.00 88.00 116 GLU A O 1
ATOM 947 N N . MET A 1 117 ? 15.938 3.977 -47.788 1.00 90.69 117 MET A N 1
ATOM 948 C CA . MET A 1 117 ? 17.164 3.887 -48.591 1.00 90.69 117 MET A CA 1
ATOM 949 C C . MET A 1 117 ? 17.990 2.640 -48.247 1.00 90.69 117 MET A C 1
ATOM 951 O O . MET A 1 117 ? 19.119 2.502 -48.724 1.00 90.69 117 MET A O 1
ATOM 955 N N . SER A 1 118 ? 17.470 1.763 -47.387 1.00 92.81 118 SER A N 1
ATOM 956 C CA . SER A 1 118 ? 18.054 0.447 -47.148 1.00 92.81 118 SER A CA 1
ATOM 957 C C . SER A 1 118 ? 17.798 -0.455 -48.346 1.00 92.81 118 SER A C 1
ATOM 959 O O . SER A 1 118 ? 16.677 -0.494 -48.852 1.00 92.81 118 SER A O 1
ATOM 961 N N . GLY A 1 119 ? 18.811 -1.206 -48.762 1.00 94.06 119 GLY A N 1
ATOM 962 C CA . GLY A 1 119 ? 18.676 -2.122 -49.879 1.00 94.06 119 GLY A CA 1
ATOM 963 C C . GLY A 1 119 ? 19.966 -2.393 -50.634 1.00 94.06 119 GLY A C 1
ATOM 964 O O . GLY A 1 119 ? 21.046 -1.888 -50.307 1.00 94.06 119 GLY A O 1
ATOM 965 N N . LEU A 1 120 ? 19.835 -3.205 -51.679 1.00 96.69 120 LEU A N 1
ATOM 966 C CA . LEU A 1 120 ? 20.946 -3.600 -52.536 1.00 96.69 120 LEU A CA 1
ATOM 967 C C . LEU A 1 120 ? 21.381 -2.441 -53.444 1.00 96.69 120 LEU A C 1
ATOM 969 O O . LEU A 1 120 ? 20.608 -1.959 -54.274 1.00 96.69 120 LEU A O 1
ATOM 973 N N . TYR A 1 121 ? 22.642 -2.025 -53.345 1.00 96.88 121 TYR A N 1
ATOM 974 C CA . TYR A 1 121 ? 23.241 -1.026 -54.224 1.00 96.88 121 TYR A CA 1
ATOM 975 C C . TYR A 1 121 ? 24.151 -1.697 -55.239 1.00 96.88 121 TYR A C 1
ATOM 977 O O . TYR A 1 121 ? 25.107 -2.386 -54.890 1.00 96.88 121 TYR A O 1
ATOM 985 N N . LYS A 1 122 ? 23.881 -1.445 -56.517 1.00 97.25 122 LYS A N 1
ATOM 986 C CA . LYS A 1 122 ? 24.591 -2.061 -57.638 1.00 97.25 122 LYS A CA 1
ATOM 987 C C . LYS A 1 122 ? 25.285 -0.996 -58.473 1.00 97.25 122 LYS A C 1
ATOM 989 O O . LYS A 1 122 ? 24.624 -0.115 -59.023 1.00 97.25 122 LYS A O 1
ATOM 994 N N . CYS A 1 123 ? 26.605 -1.096 -58.586 1.00 97.56 123 CYS A N 1
ATOM 995 C CA . CYS A 1 123 ? 27.398 -0.308 -59.519 1.00 97.56 123 CYS A CA 1
ATOM 996 C C . CYS A 1 123 ? 27.595 -1.103 -60.809 1.00 97.56 123 CYS A C 1
ATOM 998 O O . CYS A 1 123 ? 28.172 -2.190 -60.797 1.00 97.56 123 CYS A O 1
ATOM 1000 N N . GLU A 1 124 ? 27.145 -0.542 -61.924 1.00 96.75 124 GLU A N 1
ATOM 1001 C CA . GLU A 1 124 ? 27.367 -1.073 -63.262 1.00 96.75 124 GLU A CA 1
ATOM 1002 C C . GLU A 1 124 ? 28.224 -0.087 -64.055 1.00 96.75 124 GLU A C 1
ATOM 1004 O O . GLU A 1 124 ? 27.860 1.080 -64.233 1.00 96.75 124 GLU A O 1
ATOM 1009 N N . VAL A 1 125 ? 29.357 -0.562 -64.566 1.00 95.31 125 VAL A N 1
ATOM 1010 C CA . VAL A 1 125 ? 30.231 0.212 -65.448 1.00 95.31 125 VAL A CA 1
ATOM 1011 C C . VAL A 1 125 ? 30.182 -0.422 -66.831 1.00 95.31 125 VAL A C 1
ATOM 1013 O O . VAL A 1 125 ? 30.392 -1.624 -66.968 1.00 95.31 125 VAL A O 1
ATOM 1016 N N . GLN A 1 126 ? 29.883 0.372 -67.858 1.00 93.12 126 GLN A N 1
ATOM 1017 C CA . GLN A 1 126 ? 29.723 -0.076 -69.243 1.00 93.12 126 GLN A CA 1
ATOM 1018 C C . GLN A 1 126 ? 30.670 0.687 -70.171 1.00 93.12 126 GLN A C 1
ATOM 1020 O O . GLN A 1 126 ? 30.846 1.897 -70.030 1.00 93.12 126 GLN A O 1
ATOM 1025 N N . SER A 1 127 ? 31.240 -0.020 -71.140 1.00 89.81 127 SER A N 1
ATOM 1026 C CA . SER A 1 127 ? 32.065 0.503 -72.229 1.00 89.81 127 SER A CA 1
ATOM 1027 C C . SER A 1 127 ? 31.736 -0.251 -73.533 1.00 89.81 127 SER A C 1
ATOM 1029 O O . SER A 1 127 ? 30.931 -1.186 -73.533 1.00 89.81 127 SER A O 1
ATOM 1031 N N . LEU A 1 128 ? 32.336 0.123 -74.666 1.00 84.38 128 LEU A N 1
ATOM 1032 C CA . LEU A 1 128 ? 32.244 -0.638 -75.923 1.00 84.38 128 LEU A CA 1
ATOM 1033 C C . LEU A 1 128 ? 32.912 -2.015 -75.831 1.00 84.38 128 LEU A C 1
ATOM 1035 O O . LEU A 1 128 ? 32.583 -2.906 -76.613 1.00 84.38 128 LEU A O 1
ATOM 1039 N N . GLU A 1 129 ? 33.848 -2.187 -74.899 1.00 78.25 129 GLU A N 1
ATOM 1040 C CA . GLU A 1 129 ? 34.622 -3.421 -74.735 1.00 78.25 129 GLU A CA 1
ATOM 1041 C C . GLU A 1 129 ? 33.971 -4.418 -73.772 1.00 78.25 129 GLU A C 1
ATOM 1043 O O . GLU A 1 129 ? 34.288 -5.607 -73.809 1.00 78.25 129 GLU A O 1
ATOM 1048 N N . GLY A 1 130 ? 33.042 -3.962 -72.932 1.00 84.50 130 GLY A N 1
ATOM 1049 C CA . GLY A 1 130 ? 32.315 -4.821 -72.009 1.00 84.50 130 GLY A CA 1
ATOM 1050 C C . GLY A 1 130 ? 31.595 -4.052 -70.911 1.00 84.50 130 GLY A C 1
ATOM 1051 O O . GLY A 1 130 ? 31.584 -2.824 -70.870 1.00 84.50 130 GLY A O 1
ATOM 1052 N N . SER A 1 131 ? 30.987 -4.798 -69.999 1.00 90.81 131 SER A N 1
ATOM 1053 C CA . SER A 1 131 ? 30.363 -4.265 -68.793 1.00 90.81 131 SER A CA 1
ATOM 1054 C C . SER A 1 131 ? 30.784 -5.095 -67.596 1.00 90.81 131 SER A C 1
ATOM 1056 O O . SER A 1 131 ? 30.855 -6.320 -67.706 1.00 90.81 131 SER A O 1
ATOM 1058 N N . ASP A 1 132 ? 30.999 -4.443 -66.463 1.00 94.69 132 ASP A N 1
ATOM 1059 C CA . ASP A 1 132 ? 31.239 -5.111 -65.189 1.00 94.69 132 ASP A CA 1
ATOM 1060 C C . ASP A 1 132 ? 30.283 -4.572 -64.122 1.00 94.69 132 ASP A C 1
ATOM 1062 O O . ASP A 1 132 ? 29.854 -3.415 -64.182 1.00 94.69 132 ASP A O 1
ATOM 1066 N N . VAL A 1 133 ? 29.912 -5.437 -63.180 1.00 95.94 133 VAL A N 1
ATOM 1067 C CA . VAL A 1 133 ? 28.881 -5.170 -62.175 1.00 95.94 133 VAL A CA 1
ATOM 1068 C C . VAL A 1 133 ? 29.340 -5.693 -60.821 1.00 95.94 133 VAL A C 1
ATOM 1070 O O . VAL A 1 133 ? 29.723 -6.854 -60.691 1.00 95.94 133 VAL A O 1
ATOM 1073 N N . MET A 1 134 ? 29.251 -4.847 -59.799 1.00 97.31 134 MET A N 1
ATOM 1074 C CA . MET A 1 134 ? 29.390 -5.246 -58.401 1.00 97.31 134 MET A CA 1
ATOM 1075 C C . MET A 1 134 ? 28.217 -4.700 -57.598 1.00 97.31 134 MET A C 1
ATOM 1077 O O . MET A 1 134 ? 27.721 -3.606 -57.872 1.00 97.31 134 MET A O 1
ATOM 1081 N N . GLU A 1 135 ? 27.804 -5.445 -56.581 1.00 97.31 135 GLU A N 1
ATOM 1082 C CA . GLU A 1 135 ? 26.701 -5.078 -55.701 1.00 97.31 135 GLU A CA 1
ATOM 1083 C C . GLU A 1 135 ? 27.043 -5.359 -54.238 1.00 97.31 135 GLU A C 1
ATOM 1085 O O . GLU A 1 135 ? 27.821 -6.267 -53.938 1.00 97.31 135 GLU A O 1
ATOM 1090 N N . ASP A 1 136 ? 26.496 -4.536 -53.349 1.00 96.81 136 ASP A N 1
ATOM 1091 C CA . ASP A 1 136 ? 26.638 -4.650 -51.900 1.00 96.81 136 ASP A CA 1
ATOM 1092 C C . ASP A 1 136 ? 25.424 -3.997 -51.218 1.00 96.81 136 ASP A C 1
ATOM 1094 O O . ASP A 1 136 ? 24.731 -3.171 -51.819 1.00 96.81 136 ASP A O 1
ATOM 1098 N N . ASN A 1 137 ? 25.121 -4.393 -49.986 1.00 95.25 137 ASN A N 1
ATOM 1099 C CA . ASN A 1 137 ? 23.893 -4.008 -49.289 1.00 95.25 137 ASN A CA 1
ATOM 1100 C C . ASN A 1 137 ? 24.171 -2.948 -48.214 1.00 95.25 137 ASN A C 1
ATOM 1102 O O . ASN A 1 137 ? 25.156 -3.043 -47.481 1.00 95.25 137 ASN A O 1
ATOM 1106 N N . MET A 1 138 ? 23.271 -1.974 -48.083 1.00 94.56 138 MET A N 1
ATOM 1107 C CA . MET A 1 138 ? 23.281 -1.003 -46.987 1.00 94.56 138 MET A CA 1
ATOM 1108 C C . MET A 1 138 ? 21.975 -1.091 -46.210 1.00 94.56 138 MET A C 1
ATOM 1110 O O . MET A 1 138 ? 20.902 -1.000 -46.799 1.00 94.56 138 MET A O 1
ATOM 1114 N N . ILE A 1 139 ? 22.062 -1.176 -44.883 1.00 93.69 139 ILE A N 1
ATOM 1115 C CA . ILE A 1 139 ? 20.906 -1.070 -43.991 1.00 93.69 139 ILE A CA 1
ATOM 1116 C C . ILE A 1 139 ? 20.993 0.239 -43.210 1.00 93.69 139 ILE A C 1
ATOM 1118 O O . ILE A 1 139 ? 21.935 0.479 -42.448 1.00 93.69 139 ILE A O 1
ATOM 1122 N N . VAL A 1 140 ? 19.982 1.087 -43.382 1.00 93.19 140 VAL A N 1
ATOM 1123 C CA . VAL A 1 140 ? 19.786 2.292 -42.582 1.00 93.19 140 VAL A CA 1
ATOM 1124 C C . VAL A 1 140 ? 18.871 1.941 -41.409 1.00 93.19 140 VAL A C 1
ATOM 1126 O O . VAL A 1 140 ? 17.655 1.876 -41.565 1.00 93.19 140 VAL A O 1
ATOM 1129 N N . TYR A 1 141 ? 19.445 1.679 -40.235 1.00 93.00 141 TYR A N 1
ATOM 1130 C CA . TYR A 1 141 ? 18.704 1.199 -39.066 1.00 93.00 141 TYR A CA 1
ATOM 1131 C C . TYR A 1 141 ? 18.201 2.348 -38.181 1.00 93.00 141 TYR A C 1
ATOM 1133 O O . TYR A 1 141 ? 18.859 3.381 -38.031 1.00 93.00 141 TYR A O 1
ATOM 1141 N N . SER A 1 142 ? 17.043 2.153 -37.555 1.00 92.62 142 SER A N 1
ATOM 1142 C CA . SER A 1 142 ? 16.459 3.053 -36.563 1.00 92.62 142 SER A CA 1
ATOM 1143 C C . SER A 1 142 ? 16.366 2.334 -35.213 1.00 92.62 142 SER A C 1
ATOM 1145 O O . SER A 1 142 ? 15.634 1.347 -35.109 1.00 92.62 142 SER A O 1
ATOM 1147 N N . PRO A 1 143 ? 17.106 2.768 -34.173 1.00 91.81 143 PRO A N 1
ATOM 1148 C CA . PRO A 1 143 ? 16.975 2.189 -32.842 1.00 91.81 143 PRO A CA 1
ATOM 1149 C C . PRO A 1 143 ? 15.576 2.466 -32.269 1.00 91.81 143 PRO A C 1
ATOM 1151 O O . PRO A 1 143 ? 14.997 3.512 -32.564 1.00 91.81 143 PRO A O 1
ATOM 1154 N N . PRO A 1 144 ? 15.052 1.589 -31.397 1.00 92.38 144 PRO A N 1
ATOM 1155 C CA . PRO A 1 144 ? 13.714 1.738 -30.843 1.00 92.38 144 PRO A CA 1
ATOM 1156 C C . PRO A 1 144 ? 13.550 3.056 -30.084 1.00 92.38 144 PRO A C 1
ATOM 1158 O O . PRO A 1 144 ? 14.387 3.423 -29.248 1.00 92.38 144 PRO A O 1
ATOM 1161 N N . THR A 1 145 ? 12.428 3.733 -30.324 1.00 90.75 145 THR A N 1
ATOM 1162 C CA . THR A 1 145 ? 12.053 4.966 -29.614 1.00 90.75 145 THR A CA 1
ATOM 1163 C C . THR A 1 145 ? 11.750 4.691 -28.145 1.00 90.75 145 THR A C 1
ATOM 1165 O O . THR A 1 145 ? 12.125 5.475 -27.267 1.00 90.75 145 THR A O 1
ATOM 1168 N N . TRP A 1 146 ? 11.134 3.547 -27.851 1.00 87.88 146 TRP A N 1
ATOM 1169 C CA . TRP A 1 146 ? 10.859 3.094 -26.494 1.00 87.88 146 TRP A CA 1
ATOM 1170 C C . TRP A 1 146 ? 10.896 1.566 -26.402 1.00 87.88 146 TRP A C 1
ATOM 1172 O O . TRP A 1 146 ? 10.718 0.853 -27.382 1.00 87.88 146 TRP A O 1
ATOM 1182 N N . VAL A 1 147 ? 11.196 1.076 -25.198 1.00 89.56 147 VAL A N 1
ATOM 1183 C CA . VAL A 1 147 ? 11.139 -0.349 -24.850 1.00 89.56 147 VAL A CA 1
ATOM 1184 C C . VAL A 1 147 ? 10.461 -0.439 -23.491 1.00 89.56 147 VAL A C 1
ATOM 1186 O O . VAL A 1 147 ? 10.910 0.216 -22.545 1.00 89.56 147 VAL A O 1
ATOM 1189 N N . SER A 1 148 ? 9.390 -1.216 -23.407 1.00 89.00 148 SER A N 1
ATOM 1190 C CA . SER A 1 148 ? 8.584 -1.432 -22.209 1.00 89.00 148 SER A CA 1
ATOM 1191 C C . SER A 1 148 ? 8.572 -2.916 -21.878 1.00 89.00 148 SER A C 1
ATOM 1193 O O . SER A 1 148 ? 8.499 -3.756 -22.764 1.00 89.00 148 SER A O 1
ATOM 1195 N N . LEU A 1 149 ? 8.658 -3.251 -20.596 1.00 89.25 149 LEU A N 1
ATOM 1196 C CA . LEU A 1 149 ? 8.512 -4.618 -20.117 1.00 89.25 149 LEU A CA 1
ATOM 1197 C C . LEU A 1 149 ? 7.566 -4.574 -18.929 1.00 89.25 149 LEU A C 1
ATOM 1199 O O . LEU A 1 149 ? 7.848 -3.884 -17.953 1.00 89.25 149 LEU A O 1
ATOM 1203 N N . ASN A 1 150 ? 6.461 -5.302 -19.011 1.00 85.56 150 ASN A N 1
ATOM 1204 C CA . ASN A 1 150 ? 5.448 -5.371 -17.969 1.00 85.56 150 ASN A CA 1
ATOM 1205 C C . ASN A 1 150 ? 5.000 -6.815 -17.753 1.00 85.56 150 ASN A C 1
ATOM 1207 O O . ASN A 1 150 ? 5.255 -7.701 -18.564 1.00 85.56 150 ASN A O 1
ATOM 1211 N N . TYR A 1 151 ? 4.315 -7.055 -16.640 1.00 86.56 151 TYR A N 1
ATOM 1212 C CA . TYR A 1 151 ? 3.632 -8.317 -16.400 1.00 86.56 151 TYR A CA 1
ATOM 1213 C C . TYR A 1 151 ? 2.272 -8.076 -15.752 1.00 86.56 151 TYR A C 1
ATOM 1215 O O . TYR A 1 151 ? 2.052 -7.075 -15.068 1.00 86.56 151 TYR A O 1
ATOM 1223 N N . SER A 1 152 ? 1.363 -9.018 -15.958 1.00 82.44 152 SER A N 1
ATOM 1224 C CA . SER A 1 152 ? 0.050 -9.056 -15.325 1.00 82.44 152 SER A CA 1
ATOM 1225 C C . SER A 1 152 ? -0.229 -10.459 -14.800 1.00 82.44 152 SER A C 1
ATOM 1227 O O . SER A 1 152 ? 0.286 -11.441 -15.328 1.00 82.44 152 SER A O 1
ATOM 1229 N N . ILE A 1 153 ? -1.012 -10.547 -13.726 1.00 80.25 153 ILE A N 1
ATOM 1230 C CA . ILE A 1 153 ? -1.376 -11.814 -13.087 1.00 80.25 153 ILE A CA 1
ATOM 1231 C C . ILE A 1 153 ? -2.889 -11.965 -13.216 1.00 80.25 153 ILE A C 1
ATOM 1233 O O . ILE A 1 153 ? -3.639 -11.114 -12.731 1.00 80.25 153 ILE A O 1
ATOM 1237 N N . SER A 1 154 ? -3.341 -13.033 -13.868 1.00 76.19 154 SER A N 1
ATOM 1238 C CA . SER A 1 154 ? -4.760 -13.328 -14.068 1.00 76.19 154 SER A CA 1
ATOM 1239 C C . SER A 1 154 ? -5.001 -14.827 -13.957 1.00 76.19 154 SER A C 1
ATOM 1241 O O . SER A 1 154 ? -4.355 -15.608 -14.642 1.00 76.19 154 SER A O 1
ATOM 1243 N N . ALA A 1 155 ? -5.934 -15.233 -13.092 1.00 77.81 155 ALA A N 1
ATOM 1244 C CA . ALA A 1 155 ? -6.378 -16.625 -12.960 1.00 77.81 155 ALA A CA 1
ATOM 1245 C C . ALA A 1 155 ? -5.246 -17.672 -12.795 1.00 77.81 155 ALA A C 1
ATOM 1247 O O . ALA A 1 155 ? -5.367 -18.783 -13.302 1.00 77.81 155 ALA A O 1
ATOM 1248 N N . GLY A 1 156 ? -4.167 -17.333 -12.076 1.00 74.19 156 GLY A N 1
ATOM 1249 C CA . GLY A 1 156 ? -3.025 -18.236 -11.859 1.00 74.19 156 GLY A CA 1
ATOM 1250 C C . GLY A 1 156 ? -2.047 -18.316 -13.036 1.00 74.19 156 GLY A C 1
ATOM 1251 O O . GLY A 1 156 ? -1.211 -19.214 -13.079 1.00 74.19 156 GLY A O 1
ATOM 1252 N N . VAL A 1 157 ? -2.147 -17.395 -13.995 1.00 82.94 157 VAL A N 1
ATOM 1253 C CA . VAL A 1 157 ? -1.229 -17.253 -15.128 1.00 82.94 157 VAL A CA 1
ATOM 1254 C C . VAL A 1 157 ? -0.578 -15.874 -15.066 1.00 82.94 157 VAL A C 1
ATOM 1256 O O . VAL A 1 157 ? -1.245 -14.857 -14.842 1.00 82.94 157 VAL A O 1
ATOM 1259 N N . VAL A 1 158 ? 0.739 -15.841 -15.249 1.00 86.69 158 VAL A N 1
ATOM 1260 C CA . VAL A 1 158 ? 1.541 -14.622 -15.336 1.00 86.69 158 VAL A CA 1
ATOM 1261 C C . VAL A 1 158 ? 1.795 -14.324 -16.809 1.00 86.69 158 VAL A C 1
ATOM 1263 O O . VAL A 1 158 ? 2.574 -15.015 -17.459 1.00 86.69 158 VAL A O 1
ATOM 1266 N N . ARG A 1 159 ? 1.143 -13.283 -17.332 1.00 88.75 159 ARG A N 1
ATOM 1267 C CA . ARG A 1 159 ? 1.350 -12.785 -18.698 1.00 88.75 159 ARG A CA 1
ATOM 1268 C C . ARG A 1 159 ? 2.436 -11.716 -18.671 1.00 88.75 159 ARG A C 1
ATOM 1270 O O . ARG A 1 159 ? 2.206 -10.640 -18.113 1.00 88.75 159 ARG A O 1
ATOM 1277 N N . VAL A 1 160 ? 3.601 -12.006 -19.242 1.00 89.44 160 VAL A N 1
ATOM 1278 C CA . VAL A 1 160 ? 4.737 -11.079 -19.376 1.00 89.44 160 VAL A CA 1
ATOM 1279 C C . VAL A 1 160 ? 4.751 -10.536 -20.801 1.00 89.44 160 VAL A C 1
ATOM 1281 O O . VAL A 1 160 ? 4.645 -11.302 -21.753 1.00 89.44 160 VAL A O 1
ATOM 1284 N N . VAL A 1 161 ? 4.865 -9.217 -20.937 1.00 91.06 161 VAL A N 1
ATOM 1285 C CA . VAL A 1 161 ? 4.746 -8.500 -22.210 1.00 91.06 161 VAL A CA 1
ATOM 1286 C C . VAL A 1 161 ? 5.937 -7.561 -22.360 1.00 91.06 161 VAL A C 1
ATOM 1288 O O . VAL A 1 161 ? 6.147 -6.692 -21.509 1.00 91.06 161 VAL A O 1
ATOM 1291 N N . CYS A 1 162 ? 6.722 -7.744 -23.420 1.00 92.69 162 CYS A N 1
ATOM 1292 C CA . CYS A 1 162 ? 7.778 -6.828 -23.838 1.00 92.69 162 CYS A CA 1
ATOM 1293 C C . CYS A 1 162 ? 7.354 -6.124 -25.126 1.00 92.69 162 CYS A C 1
ATOM 1295 O O . CYS A 1 162 ? 7.110 -6.784 -26.127 1.00 92.69 162 CYS A O 1
ATOM 1297 N N . GLU A 1 163 ? 7.288 -4.801 -25.102 1.00 92.88 163 GLU A N 1
ATOM 1298 C CA . GLU A 1 163 ? 6.876 -3.979 -26.239 1.00 92.88 163 GLU A CA 1
ATOM 1299 C C . GLU A 1 163 ? 8.037 -3.086 -26.679 1.00 92.88 163 GLU A C 1
ATOM 1301 O O . GLU A 1 163 ? 8.737 -2.488 -25.849 1.00 92.88 163 GLU A O 1
ATOM 1306 N N . VAL A 1 164 ? 8.239 -2.987 -27.987 1.00 94.56 164 VAL A N 1
ATOM 1307 C CA . VAL A 1 164 ? 9.303 -2.205 -28.617 1.00 94.56 164 VAL A CA 1
ATOM 1308 C C . VAL A 1 164 ? 8.686 -1.378 -29.728 1.00 94.56 164 VAL A C 1
ATOM 1310 O O . VAL A 1 164 ? 8.069 -1.950 -30.615 1.00 94.56 164 VAL A O 1
ATOM 1313 N N . GLY A 1 165 ? 8.874 -0.057 -29.695 1.00 93.25 165 GLY A N 1
ATOM 1314 C CA . GLY A 1 165 ? 8.276 0.828 -30.695 1.00 93.25 165 GLY A CA 1
ATOM 1315 C C . GLY A 1 165 ? 9.272 1.530 -31.615 1.00 93.25 165 GLY A C 1
ATOM 1316 O O . GLY A 1 165 ? 10.356 1.940 -31.174 1.00 93.25 165 GLY A O 1
ATOM 1317 N N . GLY A 1 166 ? 8.875 1.728 -32.871 1.00 91.62 166 GLY A N 1
ATOM 1318 C CA . GLY A 1 166 ? 9.575 2.512 -33.890 1.00 91.62 166 GLY A CA 1
ATOM 1319 C C . GLY A 1 166 ? 10.974 1.993 -34.219 1.00 91.62 166 GLY A C 1
ATOM 1320 O O . GLY A 1 166 ? 11.932 2.772 -34.252 1.00 91.62 166 GLY A O 1
ATOM 1321 N N . VAL A 1 167 ? 11.124 0.677 -34.380 1.00 93.94 167 VAL A N 1
ATOM 1322 C CA . VAL A 1 167 ? 12.417 0.017 -34.621 1.00 93.94 167 VAL A CA 1
ATOM 1323 C C . VAL A 1 167 ? 12.559 -0.440 -36.073 1.00 93.94 167 VAL A C 1
ATOM 1325 O O . VAL A 1 167 ? 11.605 -0.915 -36.666 1.00 93.94 167 VAL A O 1
ATOM 1328 N N . PHE A 1 168 ? 13.742 -0.311 -36.676 1.00 92.81 168 PHE A N 1
ATOM 1329 C CA . PHE A 1 168 ? 14.018 -0.844 -38.018 1.00 92.81 168 PHE A CA 1
ATOM 1330 C C . PHE A 1 168 ? 15.485 -1.287 -38.132 1.00 92.81 168 PHE A C 1
ATOM 1332 O O . PHE A 1 168 ? 16.355 -0.534 -37.691 1.00 92.81 168 PHE A O 1
ATOM 1339 N N . PRO A 1 169 ? 15.813 -2.433 -38.754 1.00 92.50 169 PRO A N 1
ATOM 1340 C CA . PRO A 1 169 ? 14.900 -3.478 -39.236 1.00 92.50 169 PRO A CA 1
ATOM 1341 C C . PRO A 1 169 ? 14.215 -4.219 -38.069 1.00 92.50 169 PRO A C 1
ATOM 1343 O O . PRO A 1 169 ? 14.377 -3.829 -36.911 1.00 92.50 169 PRO A O 1
ATOM 1346 N N . LEU A 1 170 ? 13.442 -5.269 -38.366 1.00 91.81 170 LEU A N 1
ATOM 1347 C CA . LEU A 1 170 ? 12.828 -6.119 -37.339 1.00 91.81 170 LEU A CA 1
ATOM 1348 C C . LEU A 1 170 ? 13.925 -6.669 -36.396 1.00 91.81 170 LEU A C 1
ATOM 1350 O O . LEU A 1 170 ? 14.863 -7.304 -36.886 1.00 91.81 170 LEU A O 1
ATOM 1354 N N . PRO A 1 171 ? 13.859 -6.405 -35.076 1.00 93.31 171 PRO A N 1
ATOM 1355 C CA . PRO A 1 171 ? 14.920 -6.774 -34.147 1.00 93.31 171 PRO A CA 1
ATOM 1356 C C . PRO A 1 171 ? 14.838 -8.243 -33.721 1.00 93.31 171 PRO A C 1
ATOM 1358 O O . PRO A 1 171 ? 13.779 -8.869 -33.739 1.00 93.31 171 PRO A O 1
ATOM 1361 N N . GLU A 1 172 ? 15.955 -8.763 -33.223 1.00 91.75 172 GLU A N 1
ATOM 1362 C CA . GLU A 1 172 ? 15.976 -10.009 -32.467 1.00 91.75 172 GLU A CA 1
ATOM 1363 C C . GLU A 1 172 ? 15.593 -9.732 -31.011 1.00 91.75 172 GLU A C 1
ATOM 1365 O O . GLU A 1 172 ? 16.157 -8.851 -30.355 1.00 91.75 172 GLU A O 1
ATOM 1370 N N . MET A 1 173 ? 14.631 -10.495 -30.492 1.00 89.75 173 MET A N 1
ATOM 1371 C CA . MET A 1 173 ? 14.148 -10.353 -29.122 1.00 89.75 173 MET A CA 1
ATOM 1372 C C . MET A 1 173 ? 14.242 -11.673 -28.368 1.00 89.75 173 MET A C 1
ATOM 1374 O O . MET A 1 173 ? 13.985 -12.744 -28.914 1.00 89.75 173 MET A O 1
ATOM 1378 N N . SER A 1 174 ? 14.590 -11.598 -27.084 1.00 89.44 174 SER A N 1
ATOM 1379 C CA . SER A 1 174 ? 14.547 -12.759 -26.195 1.00 89.44 174 SER A CA 1
ATOM 1380 C C . SER A 1 174 ? 14.031 -12.390 -24.812 1.00 89.44 174 SER A C 1
ATOM 1382 O O . SER A 1 174 ? 14.461 -11.404 -24.208 1.00 89.44 174 SER A O 1
ATOM 1384 N N . LEU A 1 175 ? 13.119 -13.215 -24.294 1.00 89.56 175 LEU A N 1
ATOM 1385 C CA . LEU A 1 175 ? 12.666 -13.156 -22.910 1.00 89.56 175 LEU A CA 1
ATOM 1386 C C . LEU A 1 175 ? 13.438 -14.171 -22.078 1.00 89.56 175 LEU A C 1
ATOM 1388 O O . LEU A 1 175 ? 13.643 -15.322 -22.466 1.00 89.56 175 LEU A O 1
ATOM 1392 N N . PHE A 1 176 ? 13.864 -13.740 -20.899 1.00 87.75 176 PHE A N 1
ATOM 1393 C CA . PHE A 1 176 ? 14.565 -14.584 -19.950 1.00 87.75 176 PHE A CA 1
ATOM 1394 C C . PHE A 1 176 ? 14.080 -14.312 -18.533 1.00 87.75 176 PHE A C 1
ATOM 1396 O O . PHE A 1 176 ? 13.656 -13.211 -18.185 1.00 87.75 176 PHE A O 1
ATOM 1403 N N . GLN A 1 177 ? 14.207 -15.323 -17.685 1.00 86.56 177 GLN A N 1
ATOM 1404 C CA . GLN A 1 177 ? 14.029 -15.180 -16.247 1.00 86.56 177 GLN A CA 1
ATOM 1405 C C . GLN A 1 177 ? 15.361 -15.389 -15.524 1.00 86.56 177 GLN A C 1
ATOM 1407 O O . GLN A 1 177 ? 16.192 -16.201 -15.941 1.00 86.56 177 GLN A O 1
ATOM 1412 N N . ILE A 1 178 ? 15.567 -14.659 -14.430 1.00 80.94 178 ILE A N 1
ATOM 1413 C CA . ILE A 1 178 ? 16.721 -14.824 -13.541 1.00 80.94 178 ILE A CA 1
ATOM 1414 C C . ILE A 1 178 ? 16.229 -15.410 -12.226 1.00 80.94 178 ILE A C 1
ATOM 1416 O O . ILE A 1 178 ? 15.466 -14.770 -11.497 1.00 80.94 178 ILE A O 1
ATOM 1420 N N . LYS A 1 179 ? 16.696 -16.623 -11.915 1.00 71.81 179 LYS A N 1
ATOM 1421 C CA . LYS A 1 179 ? 16.316 -17.335 -10.690 1.00 71.81 179 LYS A CA 1
ATOM 1422 C C . LYS A 1 179 ? 17.231 -16.934 -9.522 1.00 71.81 179 LYS A C 1
ATOM 1424 O O . LYS A 1 179 ? 18.455 -16.965 -9.671 1.00 71.81 179 LYS A O 1
ATOM 1429 N N . PRO A 1 180 ? 16.686 -16.640 -8.325 1.00 59.00 180 PRO A N 1
ATOM 1430 C CA . PRO A 1 180 ? 17.466 -16.118 -7.199 1.00 59.00 180 PRO A CA 1
ATOM 1431 C C . PRO A 1 180 ? 18.492 -17.112 -6.630 1.00 59.00 180 PRO A C 1
ATOM 1433 O O . PRO A 1 180 ? 19.483 -16.693 -6.041 1.00 59.00 180 PRO A O 1
ATOM 1436 N N . LYS A 1 181 ? 18.275 -18.427 -6.794 1.00 53.47 181 LYS A N 1
ATOM 1437 C CA . LYS A 1 181 ? 19.160 -19.471 -6.240 1.00 53.47 181 LYS A CA 1
ATOM 1438 C C . LYS A 1 181 ? 20.397 -19.751 -7.091 1.00 53.47 181 LYS A C 1
ATOM 1440 O O . LYS A 1 181 ? 21.404 -20.185 -6.542 1.00 53.47 181 LYS A O 1
ATOM 1445 N N . THR A 1 182 ? 20.314 -19.548 -8.402 1.00 57.25 182 THR A N 1
ATOM 1446 C CA . THR A 1 182 ? 21.380 -19.928 -9.338 1.00 57.25 182 THR A CA 1
ATOM 1447 C C . THR A 1 182 ? 22.016 -18.729 -10.028 1.00 57.25 182 THR A C 1
ATOM 1449 O O . THR A 1 182 ? 23.131 -18.852 -10.512 1.00 57.25 182 THR A O 1
ATOM 1452 N N . VAL A 1 183 ? 21.344 -17.565 -10.055 1.00 61.50 183 VAL A N 1
ATOM 1453 C CA . VAL A 1 183 ? 21.733 -16.395 -10.875 1.00 61.50 183 VAL A CA 1
ATOM 1454 C C . VAL A 1 183 ? 21.768 -16.731 -12.380 1.00 61.50 183 VAL A C 1
ATOM 1456 O O . VAL A 1 183 ? 22.107 -15.890 -13.209 1.00 61.50 183 VAL A O 1
ATOM 1459 N N . ASP A 1 184 ? 21.343 -17.940 -12.755 1.00 68.06 184 ASP A N 1
ATOM 1460 C CA . ASP A 1 184 ? 21.338 -18.400 -14.133 1.00 68.06 184 ASP A CA 1
ATOM 1461 C C . ASP A 1 184 ? 20.211 -17.719 -14.901 1.00 68.06 184 ASP A C 1
ATOM 1463 O O . ASP A 1 184 ? 19.052 -17.683 -14.468 1.00 68.06 184 ASP A O 1
ATOM 1467 N N . ARG A 1 185 ? 20.583 -17.187 -16.065 1.00 76.69 185 ARG A N 1
ATOM 1468 C CA . ARG A 1 185 ? 19.660 -16.653 -17.061 1.00 76.69 185 ARG A CA 1
ATOM 1469 C C . ARG A 1 185 ? 19.073 -17.846 -17.800 1.00 76.69 185 ARG A C 1
ATOM 1471 O O . ARG A 1 185 ? 19.797 -18.542 -18.507 1.00 76.69 185 ARG A O 1
ATOM 1478 N N . THR A 1 186 ? 17.783 -18.100 -17.619 1.00 79.56 186 THR A N 1
ATOM 1479 C CA . THR A 1 186 ? 17.091 -19.154 -18.368 1.00 79.56 186 THR A CA 1
ATOM 1480 C C . THR A 1 186 ? 16.179 -18.510 -19.408 1.00 79.56 186 THR A C 1
ATOM 1482 O O . THR A 1 186 ? 15.326 -17.713 -19.000 1.00 79.56 186 THR A O 1
ATOM 1485 N N . PRO A 1 187 ? 16.346 -18.820 -20.707 1.00 81.75 187 PRO A N 1
ATOM 1486 C CA . PRO A 1 187 ? 15.443 -18.335 -21.746 1.00 81.75 187 PRO A CA 1
ATOM 1487 C C . PRO A 1 187 ? 14.033 -18.899 -21.535 1.00 81.75 187 PRO A C 1
ATOM 1489 O O . PRO A 1 187 ? 13.873 -19.995 -20.987 1.00 81.75 187 PRO A O 1
ATOM 1492 N N . ILE A 1 188 ? 13.026 -18.127 -21.935 1.00 81.94 188 ILE A N 1
ATOM 1493 C CA . ILE A 1 188 ? 11.619 -18.531 -21.930 1.00 81.94 188 ILE A CA 1
ATOM 1494 C C . ILE A 1 188 ? 11.269 -18.911 -23.371 1.00 81.94 188 ILE A C 1
ATOM 1496 O O . ILE A 1 188 ? 11.366 -18.076 -24.262 1.00 81.94 188 ILE A O 1
ATOM 1500 N N . ASN A 1 189 ? 10.949 -20.187 -23.600 1.00 65.25 189 ASN A N 1
ATOM 1501 C CA . ASN A 1 189 ? 10.873 -20.769 -24.947 1.00 65.25 189 ASN A CA 1
ATOM 1502 C C . ASN A 1 189 ? 9.468 -20.725 -25.581 1.00 65.25 189 ASN A C 1
ATOM 1504 O O . ASN A 1 189 ? 9.339 -21.113 -26.738 1.00 65.25 189 ASN A O 1
ATOM 1508 N N . ASP A 1 190 ? 8.440 -20.307 -24.835 1.00 65.69 190 ASP A N 1
ATOM 1509 C CA . ASP A 1 190 ? 7.042 -20.251 -25.285 1.00 65.69 190 ASP A CA 1
ATOM 1510 C C . ASP A 1 190 ? 6.613 -18.782 -25.383 1.00 65.69 190 ASP A C 1
ATOM 1512 O O . ASP A 1 190 ? 6.135 -18.178 -24.419 1.00 65.69 190 ASP A O 1
ATOM 1516 N N . THR A 1 191 ? 6.967 -18.161 -26.506 1.00 69.25 191 THR A N 1
ATOM 1517 C CA . THR A 1 191 ? 6.840 -16.716 -26.721 1.00 69.25 191 THR A CA 1
ATOM 1518 C C . THR A 1 191 ? 6.209 -16.429 -28.072 1.00 69.25 191 THR A C 1
ATOM 1520 O O . THR A 1 191 ? 6.775 -16.807 -29.101 1.00 69.25 191 THR A O 1
ATOM 1523 N N . ASP A 1 192 ? 5.098 -15.707 -28.062 1.00 80.25 192 ASP A N 1
ATOM 1524 C CA . ASP A 1 192 ? 4.443 -15.210 -29.263 1.00 80.25 192 ASP A CA 1
ATOM 1525 C C . ASP A 1 192 ? 4.987 -13.815 -29.589 1.00 80.25 192 ASP A C 1
ATOM 1527 O O . ASP A 1 192 ? 5.000 -12.922 -28.738 1.00 80.25 192 ASP A O 1
ATOM 1531 N N . MET A 1 193 ? 5.483 -13.647 -30.817 1.00 85.19 193 MET A N 1
ATOM 1532 C CA . MET A 1 193 ? 5.903 -12.358 -31.362 1.00 85.19 193 MET A CA 1
ATOM 1533 C C . MET A 1 193 ? 4.8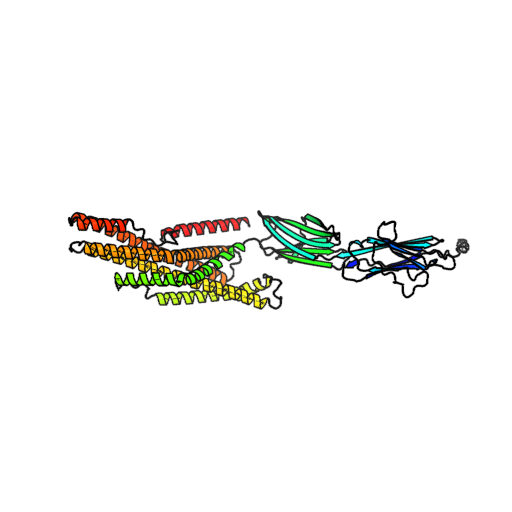59 -11.882 -32.360 1.00 85.19 193 MET A C 1
ATOM 1535 O O . MET A 1 193 ? 4.648 -12.524 -33.390 1.00 85.19 193 MET A O 1
ATOM 1539 N N . GLU A 1 194 ? 4.261 -10.737 -32.080 1.00 89.88 194 GLU A N 1
ATOM 1540 C CA . GLU A 1 194 ? 3.406 -10.014 -33.010 1.00 89.88 194 GLU A CA 1
ATOM 1541 C C . GLU A 1 194 ? 4.077 -8.684 -33.359 1.00 89.88 194 GLU A C 1
ATOM 1543 O O . GLU A 1 194 ? 4.782 -8.095 -32.538 1.00 89.88 194 GLU A O 1
ATOM 1548 N N . TYR A 1 195 ? 3.916 -8.228 -34.599 1.00 91.44 195 TYR A N 1
ATOM 1549 C CA . TYR A 1 195 ? 4.447 -6.939 -35.023 1.00 91.44 195 TYR A CA 1
ATOM 1550 C C . TYR A 1 195 ? 3.493 -6.228 -35.977 1.00 91.44 195 TYR A C 1
ATOM 1552 O O . TYR A 1 195 ? 2.854 -6.850 -36.830 1.00 91.44 195 TYR A O 1
ATOM 1560 N N . GLU A 1 196 ? 3.451 -4.910 -35.847 1.00 91.25 196 GLU A N 1
ATOM 1561 C CA . GLU A 1 196 ? 2.793 -3.987 -36.762 1.00 91.25 196 GLU A CA 1
ATOM 1562 C C . GLU A 1 196 ? 3.861 -3.158 -37.488 1.00 91.25 196 GLU A C 1
ATOM 1564 O O . GLU A 1 196 ? 4.951 -2.931 -36.961 1.00 91.25 196 GLU A O 1
ATOM 1569 N N . VAL A 1 197 ? 3.577 -2.758 -38.729 1.00 91.44 197 VAL A N 1
ATOM 1570 C CA . VAL A 1 197 ? 4.478 -1.930 -39.544 1.00 91.44 197 VAL A CA 1
ATOM 1571 C C . VAL A 1 197 ? 3.840 -0.561 -39.711 1.00 91.44 197 VAL A C 1
ATOM 1573 O O . VAL A 1 197 ? 2.697 -0.476 -40.161 1.00 91.44 197 VAL A O 1
ATOM 1576 N N . ASP A 1 198 ? 4.577 0.491 -39.371 1.00 86.88 198 ASP A N 1
ATOM 1577 C CA . ASP A 1 198 ? 4.159 1.870 -39.591 1.00 86.88 198 ASP A CA 1
ATOM 1578 C C . ASP A 1 198 ? 4.170 2.187 -41.099 1.00 86.88 198 ASP A C 1
ATOM 1580 O O . ASP A 1 198 ? 5.152 1.936 -41.804 1.00 86.88 198 ASP A O 1
ATOM 1584 N N . GLU A 1 199 ? 3.054 2.708 -41.615 1.00 82.94 199 GLU A N 1
ATOM 1585 C CA . GLU A 1 199 ? 2.896 3.020 -43.040 1.00 82.94 199 GLU A CA 1
ATOM 1586 C C . GLU A 1 199 ? 3.720 4.243 -43.489 1.00 82.94 199 GLU A C 1
ATOM 1588 O O . GLU A 1 199 ? 4.006 4.359 -44.682 1.00 82.94 199 GLU A O 1
ATOM 1593 N N . ASP A 1 200 ? 4.097 5.144 -42.572 1.00 80.50 200 ASP A N 1
ATOM 1594 C CA . ASP A 1 200 ? 4.772 6.407 -42.891 1.00 80.50 200 ASP A CA 1
ATOM 1595 C C . ASP A 1 200 ? 6.299 6.257 -43.014 1.00 80.50 200 ASP A C 1
ATOM 1597 O O . ASP A 1 200 ? 6.906 6.914 -43.862 1.00 80.50 200 ASP A O 1
ATOM 1601 N N . ASP A 1 201 ? 6.939 5.438 -42.170 1.00 79.25 201 ASP A N 1
ATOM 1602 C CA . ASP A 1 201 ? 8.407 5.290 -42.136 1.00 79.25 201 ASP A CA 1
ATOM 1603 C C . ASP A 1 201 ? 8.923 3.840 -42.228 1.00 79.25 201 ASP A C 1
ATOM 1605 O O . ASP A 1 201 ? 10.143 3.608 -42.264 1.00 79.25 201 ASP A O 1
ATOM 1609 N N . GLY A 1 202 ? 8.005 2.870 -42.303 1.00 83.69 202 GLY A N 1
ATOM 1610 C CA . GLY A 1 202 ? 8.305 1.444 -42.408 1.00 83.69 202 GLY A CA 1
ATOM 1611 C C . GLY A 1 202 ? 8.900 0.834 -41.140 1.00 83.69 202 GLY A C 1
ATOM 1612 O O . GLY A 1 202 ? 9.451 -0.269 -41.209 1.00 83.69 202 GLY A O 1
ATOM 1613 N N . SER A 1 203 ? 8.858 1.538 -40.005 1.00 89.25 203 SER A N 1
ATOM 1614 C CA . SER A 1 203 ? 9.330 1.018 -38.725 1.00 89.25 203 SER A CA 1
ATOM 1615 C C . SER A 1 203 ? 8.380 -0.037 -38.151 1.00 89.25 203 SER A C 1
ATOM 1617 O O . SER A 1 203 ? 7.214 -0.135 -38.525 1.00 89.25 203 SER A O 1
ATOM 1619 N N . TYR A 1 204 ? 8.911 -0.880 -37.272 1.00 92.62 204 TYR A N 1
ATOM 1620 C CA . TYR A 1 204 ? 8.184 -1.955 -36.614 1.00 92.62 204 TYR A CA 1
ATOM 1621 C C . TYR A 1 204 ? 7.814 -1.547 -35.189 1.00 92.62 204 TYR A C 1
ATOM 1623 O O . TYR A 1 204 ? 8.663 -1.053 -34.440 1.00 92.62 204 TYR A O 1
ATOM 1631 N N . ASP A 1 205 ? 6.581 -1.851 -34.805 1.00 92.81 205 ASP A N 1
ATOM 1632 C CA . ASP A 1 205 ? 6.131 -1.913 -33.419 1.00 92.81 205 ASP A CA 1
ATOM 1633 C C . ASP A 1 205 ? 5.933 -3.392 -33.068 1.00 92.81 205 ASP A C 1
ATOM 1635 O O . ASP A 1 205 ? 5.142 -4.086 -33.701 1.00 92.81 205 ASP A O 1
ATOM 1639 N N . VAL A 1 206 ? 6.699 -3.904 -32.105 1.00 94.12 206 VAL A N 1
ATOM 1640 C CA . VAL A 1 206 ? 6.788 -5.338 -31.794 1.00 94.12 206 VAL A CA 1
ATOM 1641 C C . VAL A 1 206 ? 6.276 -5.603 -30.379 1.00 94.12 206 VAL A C 1
ATOM 1643 O O . VAL A 1 206 ? 6.782 -5.015 -29.420 1.00 94.12 206 VAL A O 1
ATOM 1646 N N . GLU A 1 207 ? 5.319 -6.522 -30.238 1.00 91.88 207 GLU A N 1
ATOM 1647 C CA . GLU A 1 207 ? 4.848 -7.071 -28.961 1.00 91.88 207 GLU A CA 1
ATOM 1648 C C . GLU A 1 207 ? 5.336 -8.520 -28.824 1.00 91.88 207 GLU A C 1
ATOM 1650 O O . GLU A 1 207 ? 5.106 -9.372 -29.680 1.00 91.88 207 GLU A O 1
ATOM 1655 N N . PHE A 1 208 ? 6.029 -8.810 -27.726 1.00 90.38 208 PHE A N 1
ATOM 1656 C CA . PHE A 1 208 ? 6.573 -10.127 -27.424 1.00 90.38 208 PHE A CA 1
ATOM 1657 C C . PHE A 1 208 ? 5.995 -10.623 -26.097 1.00 90.38 208 PHE A C 1
ATOM 1659 O O . PHE A 1 208 ? 6.298 -10.082 -25.025 1.00 90.38 208 PHE A O 1
ATOM 1666 N N . VAL A 1 209 ? 5.125 -11.629 -26.177 1.00 89.31 209 VAL A N 1
ATOM 1667 C CA . VAL A 1 209 ? 4.261 -12.083 -25.081 1.00 89.31 209 VAL A CA 1
ATOM 1668 C C . VAL A 1 209 ? 4.624 -13.501 -24.673 1.00 89.31 209 VAL A C 1
ATOM 1670 O O . VAL A 1 209 ? 4.878 -14.360 -25.510 1.00 89.31 209 VAL A O 1
ATOM 1673 N N . THR A 1 210 ? 4.600 -13.771 -23.372 1.00 88.69 210 THR A N 1
ATOM 1674 C CA . THR A 1 210 ? 4.641 -15.136 -22.840 1.00 88.69 210 THR A CA 1
ATOM 1675 C C . THR A 1 210 ? 3.669 -15.285 -21.682 1.00 88.69 210 THR A C 1
ATOM 1677 O O . THR A 1 210 ? 3.488 -14.367 -20.873 1.00 88.69 210 THR A O 1
ATOM 1680 N N . GLU A 1 211 ? 3.041 -16.450 -21.602 1.00 87.31 211 GLU A N 1
ATOM 1681 C CA . GLU A 1 211 ? 2.145 -16.826 -20.520 1.00 87.31 211 GLU A CA 1
ATOM 1682 C C . GLU A 1 211 ? 2.775 -17.962 -19.724 1.00 87.31 211 GLU A C 1
ATOM 1684 O O . GLU A 1 211 ? 3.015 -19.049 -20.239 1.00 87.31 211 GLU A O 1
ATOM 1689 N N . ILE A 1 212 ? 3.058 -17.701 -18.449 1.00 85.38 212 ILE A N 1
ATOM 1690 C CA . ILE A 1 212 ? 3.719 -18.659 -17.565 1.00 85.38 212 ILE A CA 1
ATOM 1691 C C . ILE A 1 212 ? 2.728 -19.049 -16.467 1.00 85.38 212 ILE A C 1
ATOM 1693 O O . ILE A 1 212 ? 2.253 -18.161 -15.747 1.00 85.38 212 ILE A O 1
ATOM 1697 N N . PRO A 1 213 ? 2.400 -20.341 -16.293 1.00 83.19 213 PRO A N 1
ATOM 1698 C CA . PRO A 1 213 ? 1.618 -20.789 -15.148 1.00 83.19 213 PRO A CA 1
ATOM 1699 C C . PRO A 1 213 ? 2.314 -20.390 -13.844 1.00 83.19 213 PRO A C 1
ATOM 1701 O O . PRO A 1 213 ? 3.514 -20.602 -13.677 1.00 83.19 213 PRO A O 1
ATOM 1704 N N . GLU A 1 214 ? 1.569 -19.828 -12.893 1.00 75.00 214 GLU A N 1
ATOM 1705 C CA . GLU A 1 214 ? 2.128 -19.373 -11.612 1.00 75.00 214 GLU A CA 1
ATOM 1706 C C . GLU A 1 214 ? 2.783 -20.528 -10.830 1.00 75.00 214 GLU A C 1
ATOM 1708 O O . GLU A 1 214 ? 3.763 -20.312 -10.127 1.00 75.00 214 GLU A O 1
ATOM 1713 N N . GLU A 1 215 ? 2.320 -21.766 -11.034 1.00 69.44 215 GLU A N 1
ATOM 1714 C CA . GLU A 1 215 ? 2.907 -22.995 -10.476 1.00 69.44 215 GLU A CA 1
ATOM 1715 C C . GLU A 1 215 ? 4.343 -23.277 -10.969 1.00 69.44 215 GLU A C 1
ATOM 1717 O O . GLU A 1 215 ? 5.126 -23.925 -10.271 1.00 69.44 215 GLU A O 1
ATOM 1722 N N . GLU A 1 216 ? 4.717 -22.798 -12.161 1.00 70.31 216 GLU A N 1
ATOM 1723 C CA . GLU A 1 216 ? 6.062 -22.972 -12.730 1.00 70.31 216 GLU A CA 1
ATOM 1724 C C . GLU A 1 216 ? 7.062 -21.922 -12.218 1.00 70.31 216 GLU A C 1
ATOM 1726 O O . GLU A 1 216 ? 8.286 -22.110 -12.292 1.00 70.31 216 GLU A O 1
ATOM 1731 N N . LEU A 1 217 ? 6.552 -20.820 -11.665 1.00 70.44 217 LEU A N 1
ATOM 1732 C CA . LEU A 1 217 ? 7.341 -19.746 -11.079 1.00 70.44 217 LEU A CA 1
ATOM 1733 C C . LEU A 1 217 ? 7.613 -20.068 -9.601 1.00 70.44 217 LEU A C 1
ATOM 1735 O O . LEU A 1 217 ? 6.716 -20.149 -8.772 1.00 70.44 217 LEU A O 1
ATOM 1739 N N . MET A 1 218 ? 8.888 -20.272 -9.249 1.00 56.50 218 MET A N 1
ATOM 1740 C CA . MET A 1 218 ? 9.282 -20.598 -7.870 1.00 56.50 218 MET A CA 1
ATOM 1741 C C . MET A 1 218 ? 8.984 -19.454 -6.880 1.00 56.50 218 MET A C 1
ATOM 1743 O O . MET A 1 218 ? 9.082 -18.281 -7.234 1.00 56.50 218 MET A O 1
ATOM 1747 N N . GLU A 1 219 ? 8.752 -19.810 -5.609 1.00 52.53 219 GLU A N 1
ATOM 1748 C CA . GLU A 1 219 ? 8.425 -18.948 -4.451 1.00 52.53 219 GLU A CA 1
ATOM 1749 C C . GLU A 1 219 ? 9.523 -17.926 -4.034 1.00 52.53 219 GLU A C 1
ATOM 1751 O O . GLU A 1 219 ? 9.960 -17.872 -2.880 1.00 52.53 219 GLU A O 1
ATOM 1756 N N . GLY A 1 220 ? 10.036 -17.099 -4.948 1.00 50.50 220 GLY A N 1
ATOM 1757 C CA . GLY A 1 220 ? 11.067 -16.101 -4.641 1.00 50.50 220 GLY A CA 1
ATOM 1758 C C . GLY A 1 220 ? 11.139 -14.940 -5.638 1.00 50.50 220 GLY A C 1
ATOM 1759 O O . GLY A 1 220 ? 10.474 -14.978 -6.671 1.00 50.50 220 GLY A O 1
ATOM 1760 N N . PRO A 1 221 ? 11.950 -13.897 -5.348 1.00 53.53 221 PRO A N 1
ATOM 1761 C CA . PRO A 1 221 ? 12.099 -12.743 -6.230 1.00 53.53 221 PRO A CA 1
ATOM 1762 C C . PRO A 1 221 ? 12.730 -13.195 -7.549 1.00 53.53 221 PRO A C 1
ATOM 1764 O O . PRO A 1 221 ? 13.932 -13.459 -7.620 1.00 53.53 221 PRO A O 1
ATOM 1767 N N . THR A 1 222 ? 11.896 -13.319 -8.575 1.00 71.06 222 THR A N 1
ATOM 1768 C CA . THR A 1 222 ? 12.301 -13.650 -9.942 1.00 71.06 222 THR A CA 1
ATOM 1769 C C . THR A 1 222 ? 12.375 -12.345 -10.723 1.00 71.06 222 THR A C 1
ATOM 1771 O O . THR A 1 222 ? 11.574 -11.442 -10.499 1.00 71.06 222 THR A O 1
ATOM 1774 N N . PHE A 1 223 ? 13.350 -12.195 -11.614 1.00 81.69 223 PHE A N 1
ATOM 1775 C CA . PHE A 1 223 ? 13.358 -11.070 -12.551 1.00 81.69 223 PHE A CA 1
ATOM 1776 C C . PHE A 1 223 ? 12.984 -11.586 -13.923 1.00 81.69 223 PHE A C 1
ATOM 1778 O O . PHE A 1 223 ? 13.617 -12.529 -14.395 1.00 81.69 223 PHE A O 1
ATOM 1785 N N . PHE A 1 224 ? 12.017 -10.940 -14.562 1.00 88.69 224 PHE A N 1
ATOM 1786 C CA . PHE A 1 224 ? 11.832 -11.066 -15.998 1.00 88.69 224 PHE A CA 1
ATOM 1787 C C . PHE A 1 224 ? 12.723 -10.045 -16.684 1.00 88.69 224 PHE A C 1
ATOM 1789 O O . PHE A 1 224 ? 12.865 -8.914 -16.212 1.00 88.69 224 PHE A O 1
ATOM 1796 N N . GLY A 1 225 ? 13.349 -10.445 -17.778 1.00 89.38 225 GLY A N 1
ATOM 1797 C CA . GLY A 1 225 ? 14.129 -9.558 -18.611 1.00 89.38 225 GLY A CA 1
ATOM 1798 C C . GLY A 1 225 ? 13.866 -9.805 -20.083 1.00 89.38 225 GLY A C 1
ATOM 1799 O O . GLY A 1 225 ? 13.525 -10.914 -20.482 1.00 89.38 225 GLY A O 1
ATOM 1800 N N . CYS A 1 226 ? 14.021 -8.743 -20.859 1.00 91.69 226 CYS A N 1
ATOM 1801 C CA . CYS A 1 226 ? 13.857 -8.713 -22.300 1.00 91.69 226 CYS A CA 1
ATOM 1802 C C . CYS A 1 226 ? 15.123 -8.103 -22.902 1.00 91.69 226 CYS A C 1
ATOM 1804 O O . CYS A 1 226 ? 15.533 -7.013 -22.484 1.00 91.69 226 CYS A O 1
ATOM 1806 N N . THR A 1 227 ? 15.753 -8.811 -23.835 1.00 92.38 227 THR A N 1
ATOM 1807 C CA . THR A 1 227 ? 16.877 -8.302 -24.630 1.00 92.38 227 THR A CA 1
ATOM 1808 C C . THR A 1 227 ? 16.388 -8.020 -26.041 1.00 92.38 227 THR A C 1
ATOM 1810 O O . THR A 1 227 ? 15.722 -8.868 -26.629 1.00 92.38 227 THR A O 1
ATOM 1813 N N . VAL A 1 228 ? 16.733 -6.842 -26.559 1.00 92.69 228 VAL A N 1
ATOM 1814 C CA . VAL A 1 228 ? 16.464 -6.385 -27.925 1.00 92.69 228 VAL A CA 1
ATOM 1815 C C . VAL A 1 228 ? 17.807 -6.123 -28.600 1.00 92.69 228 VAL A C 1
ATOM 1817 O O . VAL A 1 228 ? 18.584 -5.295 -28.114 1.00 92.69 228 VAL A O 1
ATOM 1820 N N . SER A 1 229 ? 18.080 -6.810 -29.703 1.00 92.25 229 SER A N 1
ATOM 1821 C CA . SER A 1 229 ? 19.318 -6.688 -30.478 1.00 92.25 229 SER A CA 1
ATOM 1822 C C . SER A 1 229 ? 19.039 -6.562 -31.972 1.00 92.25 229 SER A C 1
ATOM 1824 O O . SER A 1 229 ? 17.973 -6.930 -32.459 1.00 92.25 229 SER A O 1
ATOM 1826 N N . MET A 1 230 ? 20.003 -6.015 -32.710 1.00 89.94 230 MET A N 1
ATOM 1827 C CA . MET A 1 230 ? 19.967 -5.948 -34.173 1.00 89.94 230 MET A CA 1
ATOM 1828 C C . MET A 1 230 ? 21.164 -6.707 -34.727 1.00 89.94 230 MET A C 1
ATOM 1830 O O . MET A 1 230 ? 22.307 -6.320 -34.480 1.00 89.94 230 MET A O 1
ATOM 1834 N N . GLU A 1 231 ? 20.915 -7.783 -35.469 1.00 82.00 231 GLU A N 1
ATOM 1835 C CA . GLU A 1 231 ? 21.986 -8.573 -36.070 1.00 82.00 231 GLU A CA 1
ATOM 1836 C C . GLU A 1 231 ? 22.780 -7.703 -37.055 1.00 82.00 231 GLU A C 1
ATOM 1838 O O . GLU A 1 231 ? 22.223 -7.201 -38.020 1.00 82.00 231 GLU A O 1
ATOM 1843 N N . GLY A 1 232 ? 24.076 -7.501 -36.805 1.00 76.75 232 GLY A N 1
ATOM 1844 C CA . GLY A 1 232 ? 24.976 -6.733 -37.676 1.00 76.75 232 GLY A CA 1
ATOM 1845 C C . GLY A 1 232 ? 25.212 -5.272 -37.271 1.00 76.75 232 GLY A C 1
ATOM 1846 O O . GLY A 1 232 ? 26.240 -4.714 -37.658 1.00 76.75 232 GLY A O 1
ATOM 1847 N N . ALA A 1 233 ? 24.355 -4.680 -36.434 1.00 82.50 233 ALA A N 1
ATOM 1848 C CA . ALA A 1 233 ? 24.605 -3.377 -35.815 1.00 82.50 233 ALA A CA 1
ATOM 1849 C C . ALA A 1 233 ? 25.166 -3.535 -34.389 1.00 82.50 233 ALA A C 1
ATOM 1851 O O . ALA A 1 233 ? 24.837 -4.479 -33.674 1.00 82.50 233 ALA A O 1
ATOM 1852 N N . GLU A 1 234 ? 25.976 -2.579 -33.922 1.00 83.12 234 GLU A N 1
ATOM 1853 C CA . GLU A 1 234 ? 26.423 -2.515 -32.518 1.00 83.12 234 GLU A CA 1
ATOM 1854 C C . GLU A 1 234 ? 25.302 -1.966 -31.605 1.00 83.12 234 GLU A C 1
ATOM 1856 O O . GLU A 1 234 ? 25.459 -0.937 -30.945 1.00 83.12 234 GLU A O 1
ATOM 1861 N N . TYR A 1 235 ? 24.136 -2.623 -31.596 1.00 86.50 235 TYR A N 1
ATOM 1862 C CA . TYR A 1 235 ? 22.982 -2.241 -30.780 1.00 86.50 235 TYR A CA 1
ATOM 1863 C C . TYR A 1 235 ? 22.430 -3.425 -29.977 1.00 86.50 235 TYR A C 1
ATOM 1865 O O . TYR A 1 235 ? 21.925 -4.396 -30.539 1.00 86.50 235 TYR A O 1
ATOM 1873 N N . GLU A 1 236 ? 22.464 -3.299 -28.650 1.00 89.75 236 GLU A N 1
ATOM 1874 C CA . GLU A 1 236 ? 21.821 -4.214 -27.707 1.00 89.75 236 GLU A CA 1
ATOM 1875 C C . GLU A 1 236 ? 21.225 -3.406 -26.548 1.00 89.75 236 GLU A C 1
ATOM 1877 O O . GLU A 1 236 ? 21.879 -2.531 -25.969 1.00 89.75 236 GLU A O 1
ATOM 1882 N N . LYS A 1 237 ? 19.972 -3.693 -26.193 1.00 88.81 237 LYS A N 1
ATOM 1883 C CA . LYS A 1 237 ? 19.285 -3.072 -25.060 1.00 88.81 237 LYS A CA 1
ATOM 1884 C C . LYS A 1 237 ? 18.580 -4.126 -24.228 1.00 88.81 237 LYS A C 1
ATOM 1886 O O . LYS A 1 237 ? 17.852 -4.965 -24.743 1.00 88.81 237 LYS A O 1
ATOM 1891 N N . GLU A 1 238 ? 18.760 -4.034 -22.918 1.00 90.19 238 GLU A N 1
ATOM 1892 C CA . GLU A 1 238 ? 18.209 -4.983 -21.958 1.00 90.19 238 GLU A CA 1
ATOM 1893 C C . GLU A 1 238 ? 17.329 -4.255 -20.937 1.00 90.19 238 GLU A C 1
ATOM 1895 O O . GLU A 1 238 ? 17.753 -3.274 -20.318 1.00 90.19 238 GLU A O 1
ATOM 1900 N N . VAL A 1 239 ? 16.106 -4.746 -20.740 1.00 87.56 239 VAL A N 1
ATOM 1901 C CA . VAL A 1 239 ? 15.153 -4.234 -19.745 1.00 87.56 239 VAL A CA 1
ATOM 1902 C C . VAL A 1 239 ? 14.792 -5.355 -18.781 1.00 87.56 239 VAL A C 1
ATOM 1904 O O . VAL A 1 239 ? 14.659 -6.505 -19.187 1.00 87.56 239 VAL A O 1
ATOM 1907 N N . LYS A 1 240 ? 14.652 -5.036 -17.490 1.00 87.50 240 LYS A N 1
ATOM 1908 C CA . LYS A 1 240 ? 14.319 -6.000 -16.433 1.00 87.50 240 LYS A CA 1
ATOM 1909 C C . LYS A 1 240 ? 13.224 -5.471 -15.526 1.00 87.50 240 LYS A C 1
ATOM 1911 O O . LYS A 1 240 ? 13.295 -4.319 -15.099 1.00 87.50 240 LYS A O 1
ATOM 1916 N N . VAL A 1 241 ? 12.300 -6.346 -15.139 1.00 80.69 241 VAL A N 1
ATOM 1917 C CA . VAL A 1 241 ? 11.283 -6.073 -14.120 1.00 80.69 241 VAL A CA 1
ATOM 1918 C C . VAL A 1 241 ? 11.280 -7.145 -13.031 1.00 80.69 241 VAL A C 1
ATOM 1920 O O . VAL A 1 241 ? 11.412 -8.335 -13.329 1.00 80.69 241 VAL A O 1
ATOM 1923 N N . PRO A 1 242 ? 11.154 -6.752 -11.753 1.00 79.19 242 PRO A N 1
ATOM 1924 C CA . PRO A 1 242 ? 10.992 -7.705 -10.667 1.00 79.19 242 PRO A CA 1
ATOM 1925 C C . PRO A 1 242 ? 9.575 -8.292 -10.678 1.00 79.19 242 PRO A C 1
ATOM 1927 O O . PRO A 1 242 ? 8.583 -7.562 -10.614 1.00 79.19 242 PRO A O 1
ATOM 1930 N N . TYR A 1 243 ? 9.489 -9.617 -10.711 1.00 76.25 243 TYR A N 1
ATOM 1931 C CA . TYR A 1 243 ? 8.268 -10.360 -10.444 1.00 76.25 243 TYR A CA 1
ATOM 1932 C C . TYR A 1 243 ? 8.080 -10.487 -8.937 1.00 76.25 243 TYR A C 1
ATOM 1934 O O . TYR A 1 243 ? 8.906 -11.076 -8.230 1.00 76.25 243 TYR A O 1
ATOM 1942 N N . PHE A 1 244 ? 6.974 -9.931 -8.455 1.00 65.81 244 PHE A N 1
ATOM 1943 C CA . PHE A 1 244 ? 6.496 -10.181 -7.111 1.00 65.81 244 PHE A CA 1
ATOM 1944 C C . PHE A 1 244 ? 5.296 -11.122 -7.231 1.00 65.81 244 PHE A C 1
ATOM 1946 O O . PHE A 1 244 ? 4.265 -10.686 -7.753 1.00 65.81 244 PHE A O 1
ATOM 1953 N N . PRO A 1 245 ? 5.385 -12.378 -6.742 1.00 59.94 245 PRO A N 1
ATOM 1954 C CA . PRO A 1 245 ? 4.171 -13.142 -6.477 1.00 59.94 245 PRO A CA 1
ATOM 1955 C C . PRO A 1 245 ? 3.301 -12.291 -5.549 1.00 59.94 245 PRO A C 1
ATOM 1957 O O . PRO A 1 245 ? 3.825 -11.442 -4.824 1.00 59.94 245 PRO A O 1
ATOM 1960 N N . ASN A 1 246 ? 1.983 -12.418 -5.611 1.00 52.88 246 ASN A N 1
ATOM 1961 C CA . ASN A 1 246 ? 1.083 -11.443 -4.996 1.00 52.88 246 ASN A CA 1
ATOM 1962 C C . ASN A 1 246 ? 0.917 -11.700 -3.475 1.00 52.88 246 ASN A C 1
ATOM 1964 O O . ASN A 1 246 ? 0.150 -12.579 -3.095 1.00 52.88 246 ASN A O 1
ATOM 1968 N N . PRO A 1 247 ? 1.605 -10.948 -2.580 1.00 43.81 247 PRO A N 1
ATOM 1969 C CA . PRO A 1 247 ? 0.999 -10.597 -1.288 1.00 43.81 247 PRO A CA 1
ATOM 1970 C C . PRO A 1 247 ? 1.193 -9.116 -0.890 1.00 43.81 247 PRO A C 1
ATOM 1972 O O . PRO A 1 247 ? 0.994 -8.743 0.266 1.00 43.81 247 PRO A O 1
ATOM 1975 N N . ILE A 1 248 ? 1.632 -8.237 -1.802 1.00 38.25 248 ILE A N 1
ATOM 1976 C CA . ILE A 1 248 ? 2.029 -6.857 -1.442 1.00 38.25 248 ILE A CA 1
ATOM 1977 C C . ILE A 1 248 ? 0.827 -5.899 -1.356 1.00 38.25 248 ILE A C 1
ATOM 1979 O O . ILE A 1 248 ? 0.862 -4.950 -0.571 1.00 38.25 248 ILE A O 1
ATOM 1983 N N . ALA A 1 249 ? -0.277 -6.186 -2.054 1.00 34.00 249 ALA A N 1
ATOM 1984 C CA . ALA A 1 249 ? -1.509 -5.400 -1.943 1.00 34.00 249 ALA A CA 1
ATOM 1985 C C . ALA A 1 249 ? -2.174 -5.492 -0.550 1.00 34.00 249 ALA A C 1
ATOM 1987 O O . ALA A 1 249 ? -2.938 -4.605 -0.179 1.00 34.00 249 ALA A O 1
ATOM 1988 N N . GLU A 1 250 ? -1.835 -6.500 0.262 1.00 38.56 250 GLU A N 1
ATOM 1989 C CA . GLU A 1 250 ? -2.453 -6.726 1.579 1.00 38.56 250 GLU A CA 1
ATOM 1990 C C . GLU A 1 250 ? -1.764 -5.946 2.725 1.00 38.56 250 GLU A C 1
ATOM 1992 O O . GLU A 1 250 ? -2.327 -5.783 3.805 1.00 38.56 250 GLU A O 1
ATOM 1997 N N . LYS A 1 251 ? -0.562 -5.378 2.518 1.00 43.50 251 LYS A N 1
ATOM 1998 C CA . LYS A 1 251 ? 0.199 -4.703 3.598 1.00 43.50 251 LYS A CA 1
ATOM 1999 C C . LYS A 1 251 ? -0.109 -3.204 3.772 1.00 43.50 251 LYS A C 1
ATOM 2001 O O . LYS A 1 251 ? 0.390 -2.591 4.719 1.00 43.50 251 LYS A O 1
ATOM 2006 N N . GLN A 1 252 ? -0.931 -2.597 2.909 1.00 43.16 252 GLN A N 1
ATOM 2007 C CA . GLN A 1 252 ? -1.168 -1.140 2.897 1.00 43.16 252 GLN A CA 1
ATOM 2008 C C . GLN A 1 252 ? -2.358 -0.673 3.763 1.00 43.16 252 GLN A C 1
ATOM 2010 O O . GLN A 1 252 ? -2.466 0.515 4.081 1.00 43.16 252 GLN A O 1
ATOM 2015 N N . GLU A 1 253 ? -3.219 -1.587 4.219 1.00 45.59 253 GLU A N 1
ATOM 2016 C CA . GLU A 1 253 ? -4.481 -1.233 4.888 1.00 45.59 253 GLU A CA 1
ATOM 2017 C C . GLU A 1 253 ? -4.297 -0.683 6.318 1.00 45.59 253 GLU A C 1
ATOM 2019 O O . GLU A 1 253 ? -5.013 0.225 6.747 1.00 45.59 253 GLU A O 1
ATOM 2024 N N . VAL A 1 254 ? -3.281 -1.144 7.057 1.00 51.75 254 VAL A N 1
ATOM 2025 C CA . VAL A 1 254 ? -3.100 -0.788 8.486 1.00 51.75 254 VAL A CA 1
ATOM 2026 C C . VAL A 1 254 ? -2.570 0.634 8.678 1.00 51.75 254 VAL A C 1
ATOM 2028 O O . VAL A 1 254 ? -2.882 1.298 9.672 1.00 51.75 254 VAL A O 1
ATOM 2031 N N . LEU A 1 255 ? -1.802 1.136 7.706 1.00 53.56 255 LEU A N 1
ATOM 2032 C CA . LEU A 1 255 ? -1.280 2.501 7.731 1.00 53.56 255 LEU A CA 1
ATOM 2033 C C . LEU A 1 255 ? -2.392 3.532 7.498 1.00 53.56 255 LEU A C 1
ATOM 2035 O O . LEU A 1 255 ? -2.390 4.597 8.119 1.00 53.56 255 LEU A O 1
ATOM 2039 N N . ALA A 1 256 ? -3.373 3.199 6.654 1.00 61.81 256 ALA A N 1
ATOM 2040 C CA . ALA A 1 256 ? -4.485 4.083 6.328 1.00 61.81 256 ALA A CA 1
ATOM 2041 C C . ALA A 1 256 ? -5.374 4.364 7.553 1.00 61.81 256 ALA A C 1
ATOM 2043 O O . ALA A 1 256 ? -5.691 5.522 7.827 1.00 61.81 256 ALA A O 1
ATOM 2044 N N . CYS A 1 257 ? -5.714 3.343 8.350 1.00 65.25 257 CYS A N 1
ATOM 2045 C CA . CYS A 1 257 ? -6.609 3.499 9.505 1.00 65.25 257 CYS A CA 1
ATOM 2046 C C . CYS A 1 257 ? -6.052 4.441 10.590 1.00 65.25 257 CYS A C 1
ATOM 2048 O O . CYS A 1 257 ? -6.798 5.246 11.151 1.00 65.25 257 CYS A O 1
ATOM 2050 N N . GLY A 1 258 ? -4.743 4.396 10.858 1.00 67.69 258 GLY A N 1
ATOM 2051 C CA . GLY A 1 258 ? -4.089 5.258 11.852 1.00 67.69 258 GLY A CA 1
ATOM 2052 C C . GLY A 1 258 ? -4.062 6.740 11.477 1.00 67.69 258 GLY A C 1
ATOM 2053 O O . GLY A 1 258 ? -4.336 7.618 12.304 1.00 67.69 258 GLY A O 1
ATOM 2054 N N . HIS A 1 259 ? -3.772 7.034 10.210 1.00 75.19 259 HIS A N 1
ATOM 2055 C CA . HIS A 1 259 ? -3.805 8.405 9.693 1.00 75.19 259 HIS A CA 1
ATOM 2056 C C . HIS A 1 259 ? -5.221 8.948 9.609 1.00 75.19 259 HIS A C 1
ATOM 2058 O O . HIS A 1 259 ? -5.463 10.081 10.025 1.00 75.19 259 HIS A O 1
ATOM 2064 N N . LEU A 1 260 ? -6.171 8.124 9.162 1.00 79.88 260 LEU A N 1
ATOM 2065 C CA . LEU A 1 260 ? -7.590 8.471 9.177 1.00 79.88 260 LEU A CA 1
ATOM 2066 C C . LEU A 1 260 ? -8.056 8.813 10.596 1.00 79.88 260 LEU A C 1
ATOM 2068 O O . LEU A 1 260 ? -8.682 9.854 10.792 1.00 79.88 260 LEU A O 1
ATOM 2072 N N . ALA A 1 261 ? -7.686 8.010 11.600 1.00 80.50 261 ALA A N 1
ATOM 2073 C CA . ALA A 1 261 ? -7.984 8.300 13.003 1.00 80.50 261 ALA A CA 1
ATOM 2074 C C . ALA A 1 261 ? -7.404 9.654 13.442 1.00 80.50 261 ALA A C 1
ATOM 2076 O O . ALA A 1 261 ? -8.099 10.459 14.064 1.00 80.50 261 ALA A O 1
ATOM 2077 N N . THR A 1 262 ? -6.151 9.929 13.073 1.00 84.94 262 THR A N 1
ATOM 2078 C CA . THR A 1 262 ? -5.456 11.175 13.420 1.00 84.94 262 THR A CA 1
ATOM 2079 C C . THR A 1 262 ? -6.182 12.383 12.825 1.00 84.94 262 THR A C 1
ATOM 2081 O O . THR A 1 262 ? -6.542 13.315 13.548 1.00 84.94 262 THR A O 1
ATOM 2084 N N . ILE A 1 263 ? -6.477 12.342 11.522 1.00 86.62 263 ILE A N 1
ATOM 2085 C CA . ILE A 1 263 ? -7.219 13.388 10.806 1.00 86.62 263 ILE A CA 1
ATOM 2086 C C . ILE A 1 263 ? -8.593 13.604 11.450 1.00 86.62 263 ILE A C 1
ATOM 2088 O O . ILE A 1 263 ? -8.987 14.742 11.712 1.00 86.62 263 ILE A O 1
ATOM 2092 N N . LEU A 1 264 ? -9.309 12.526 11.772 1.00 86.12 264 LEU A N 1
ATOM 2093 C CA . LEU A 1 264 ? -10.632 12.610 12.386 1.00 86.12 264 LEU A CA 1
ATOM 2094 C C . LEU A 1 264 ? -10.602 13.257 13.773 1.00 86.12 264 LEU A C 1
ATOM 2096 O O . LEU A 1 264 ? -11.473 14.081 14.061 1.00 86.12 264 LEU A O 1
ATOM 2100 N N . ILE A 1 265 ? -9.598 12.964 14.610 1.00 86.81 265 ILE A N 1
ATOM 2101 C CA . ILE A 1 265 ? -9.433 13.639 15.908 1.00 86.81 265 ILE A CA 1
ATOM 2102 C C . ILE A 1 265 ? -9.256 15.144 15.698 1.00 86.81 265 ILE A C 1
ATOM 2104 O O . ILE A 1 265 ? -9.913 15.942 16.372 1.00 86.81 265 ILE A O 1
ATOM 2108 N N . PHE A 1 266 ? -8.420 15.551 14.737 1.00 87.44 266 PHE A N 1
ATOM 2109 C CA . PHE A 1 266 ? -8.220 16.967 14.430 1.00 87.44 266 PHE A CA 1
ATOM 2110 C C . PHE A 1 266 ? -9.510 17.648 13.957 1.00 87.44 266 PHE A C 1
ATOM 2112 O O . PHE A 1 266 ? -9.846 18.728 14.454 1.00 87.44 266 PHE A O 1
ATOM 2119 N N . LEU A 1 267 ? -10.259 17.010 13.054 1.00 89.38 267 LEU A N 1
ATOM 2120 C CA . LEU A 1 267 ? -11.510 17.549 12.512 1.00 89.38 267 LEU A CA 1
ATOM 2121 C C . LEU A 1 267 ? -12.620 17.637 13.571 1.00 89.38 267 LEU A C 1
ATOM 2123 O O . LEU A 1 267 ? -13.369 18.615 13.608 1.00 89.38 267 LEU A O 1
ATOM 2127 N N . LYS A 1 268 ? -12.721 16.649 14.468 1.00 90.06 268 LYS A N 1
ATOM 2128 C CA . LYS A 1 268 ? -13.796 16.547 15.472 1.00 90.06 268 LYS A CA 1
ATOM 2129 C C . LYS A 1 268 ? -13.413 17.064 16.862 1.00 90.06 268 LYS A C 1
ATOM 2131 O O . LYS A 1 268 ? -14.239 16.997 17.771 1.00 90.06 268 LYS A O 1
ATOM 2136 N N . ARG A 1 269 ? -12.228 17.664 17.041 1.00 90.69 269 ARG A N 1
ATOM 2137 C CA . ARG A 1 269 ? -11.718 18.152 18.345 1.00 90.69 269 ARG A CA 1
ATOM 2138 C C . ARG A 1 269 ? -12.706 19.007 19.147 1.00 90.69 269 ARG A C 1
ATOM 2140 O O . ARG A 1 269 ? -12.769 18.892 20.367 1.00 90.69 269 ARG A O 1
ATOM 2147 N N . LYS A 1 270 ? -13.489 19.862 18.473 1.00 90.31 270 LYS A N 1
ATOM 2148 C CA . LYS A 1 270 ? -14.491 20.720 19.129 1.00 90.31 270 LYS A CA 1
ATOM 2149 C C . LYS A 1 270 ? -15.649 19.892 19.693 1.00 90.31 270 LYS A C 1
ATOM 2151 O O . LYS A 1 270 ? -16.031 20.115 20.834 1.00 90.31 270 LYS A O 1
ATOM 2156 N N . SER A 1 271 ? -16.146 18.926 18.917 1.00 89.69 271 SER A N 1
ATOM 2157 C CA . SER A 1 271 ? -17.201 17.994 19.340 1.00 89.69 271 SER A CA 1
ATOM 2158 C C . SER A 1 271 ? -16.734 17.173 20.538 1.00 89.69 271 SER A C 1
ATOM 2160 O O . SER A 1 271 ? -17.389 17.173 21.570 1.00 89.69 271 SER A O 1
ATOM 2162 N N . LEU A 1 272 ? -15.530 16.590 20.445 1.00 89.56 272 LEU A N 1
ATOM 2163 C CA . LEU A 1 272 ? -14.910 15.810 21.522 1.00 89.56 272 LEU A CA 1
ATOM 2164 C C . LEU A 1 272 ? -14.836 16.598 22.838 1.00 89.56 272 LEU A C 1
ATOM 2166 O O . LEU A 1 272 ? -15.218 16.094 23.894 1.00 89.56 272 LEU A O 1
ATOM 2170 N N . TYR A 1 273 ? -14.375 17.850 22.774 1.00 90.94 273 TYR A N 1
ATOM 2171 C CA . TYR A 1 273 ? -14.291 18.719 23.945 1.00 90.94 273 TYR A CA 1
ATOM 2172 C C . TYR A 1 273 ? -15.671 19.049 24.534 1.00 90.94 273 TYR A C 1
ATOM 2174 O O . TYR A 1 273 ? -15.846 18.988 25.752 1.00 90.94 273 TYR A O 1
ATOM 2182 N N . CYS A 1 274 ? -16.649 19.384 23.689 1.00 91.31 274 CYS A N 1
ATOM 2183 C CA . CYS A 1 274 ? -18.012 19.700 24.118 1.00 91.31 274 CYS A CA 1
ATOM 2184 C C . CYS A 1 274 ? -18.685 18.508 24.808 1.00 91.31 274 CYS A C 1
ATOM 2186 O O . CYS A 1 274 ? -19.156 18.664 25.935 1.00 91.31 274 CYS A O 1
ATOM 2188 N N . SER A 1 275 ? -18.641 17.319 24.208 1.00 91.19 275 SER A N 1
ATOM 2189 C CA . SER A 1 275 ? -19.282 16.129 24.777 1.00 91.19 275 SER A CA 1
ATOM 2190 C C . SER A 1 275 ? -18.623 15.701 26.089 1.00 91.19 275 SER A C 1
ATOM 2192 O O . SER A 1 275 ? -19.313 15.377 27.055 1.00 91.19 275 SER A O 1
ATOM 2194 N N . MET A 1 276 ? -17.291 15.800 26.190 1.00 90.38 276 MET A N 1
ATOM 2195 C CA . MET A 1 276 ? -16.582 15.542 27.448 1.00 90.38 276 MET A CA 1
ATOM 2196 C C . MET A 1 276 ? -16.950 16.562 28.535 1.00 90.38 276 MET A C 1
ATOM 2198 O O . MET A 1 276 ? -17.145 16.206 29.697 1.00 90.38 276 MET A O 1
ATOM 2202 N N . LYS A 1 277 ? -17.082 17.844 28.174 1.00 92.00 277 LYS A N 1
ATOM 2203 C CA . LYS A 1 277 ? -17.510 18.896 29.103 1.00 92.00 277 LYS A CA 1
ATOM 2204 C C . LYS A 1 277 ? -18.933 18.649 29.609 1.00 92.00 277 LYS A C 1
ATOM 2206 O O . LYS A 1 277 ? -19.171 18.798 30.809 1.00 92.00 277 LYS A O 1
ATOM 2211 N N . ASN A 1 278 ? -19.845 18.252 28.724 1.00 92.12 278 ASN A N 1
ATOM 2212 C CA . ASN A 1 278 ? -21.229 17.927 29.068 1.00 92.12 278 ASN A CA 1
ATOM 2213 C C . ASN A 1 278 ? -21.296 16.705 29.996 1.00 92.12 278 ASN A C 1
ATOM 2215 O O . ASN A 1 278 ? -21.993 16.746 31.008 1.00 92.12 278 ASN A O 1
ATOM 2219 N N . LEU A 1 279 ? -20.485 15.674 29.733 1.00 91.81 279 LEU A N 1
ATOM 2220 C CA . LEU A 1 279 ? -20.351 14.507 30.607 1.00 91.81 279 LEU A CA 1
ATOM 2221 C C . LEU A 1 279 ? -19.852 14.880 32.010 1.00 91.81 279 LEU A C 1
ATOM 2223 O O . LEU A 1 279 ? -20.435 14.461 33.007 1.00 91.81 279 LEU A O 1
ATOM 2227 N N . CYS A 1 280 ? -18.809 15.708 32.103 1.00 90.62 280 CYS A N 1
ATOM 2228 C CA . CYS A 1 280 ? -18.286 16.199 33.382 1.00 90.62 280 CYS A CA 1
ATOM 2229 C C . CYS A 1 280 ? -19.310 17.044 34.151 1.00 90.62 280 CYS A C 1
ATOM 2231 O O . CYS A 1 280 ? -19.385 16.960 35.378 1.00 90.62 280 CYS A O 1
ATOM 2233 N N . HIS A 1 281 ? -20.085 17.872 33.445 1.00 91.00 281 HIS A N 1
ATOM 2234 C CA . HIS A 1 281 ? -21.154 18.659 34.051 1.00 91.00 281 HIS A CA 1
ATOM 2235 C C . HIS A 1 281 ? -22.243 17.749 34.629 1.00 91.00 281 HIS A C 1
ATOM 2237 O O . HIS A 1 281 ? -22.600 17.895 35.795 1.00 91.00 281 HIS A O 1
ATOM 2243 N N . LEU A 1 282 ? -22.703 16.770 33.845 1.00 91.56 282 LEU A N 1
ATOM 2244 C CA . LEU A 1 282 ? -23.715 15.802 34.260 1.00 91.56 282 LEU A CA 1
ATOM 2245 C C . LEU A 1 282 ? -23.256 14.961 35.459 1.00 91.56 282 LEU A C 1
ATOM 2247 O O . LEU A 1 282 ? -24.015 14.779 36.408 1.00 91.56 282 LEU A O 1
ATOM 2251 N N . ALA A 1 283 ? -22.008 14.486 35.448 1.00 90.12 283 ALA A N 1
ATOM 2252 C CA . ALA A 1 283 ? -21.438 13.744 36.570 1.00 90.12 283 ALA A CA 1
ATOM 2253 C C . ALA A 1 283 ? -21.468 14.574 37.863 1.00 90.12 283 ALA A C 1
ATOM 2255 O O . ALA A 1 283 ? -21.918 14.088 38.899 1.00 90.12 283 ALA A O 1
ATOM 2256 N N . ARG A 1 284 ? -21.061 15.850 37.791 1.00 89.62 284 ARG A N 1
ATOM 2257 C CA . ARG A 1 284 ? -21.048 16.764 38.943 1.00 89.62 284 ARG A CA 1
ATOM 2258 C C . ARG A 1 284 ? -22.451 17.090 39.455 1.00 89.62 284 ARG A C 1
ATOM 2260 O O . ARG A 1 284 ? -22.624 17.234 40.661 1.00 89.62 284 ARG A O 1
ATOM 2267 N N . GLU A 1 285 ? -23.419 17.221 38.552 1.00 89.06 285 GLU A N 1
ATOM 2268 C CA . GLU A 1 285 ? -24.822 17.466 38.892 1.00 89.06 285 GLU A CA 1
ATOM 2269 C C . GLU A 1 285 ? -25.464 16.254 39.586 1.00 89.06 285 GLU A C 1
ATOM 2271 O O . GLU A 1 285 ? -26.224 16.422 40.537 1.00 89.06 285 GLU A O 1
ATOM 2276 N N . LEU A 1 286 ? -25.132 15.032 39.151 1.00 88.12 286 LEU A N 1
ATOM 2277 C CA . LEU A 1 286 ? -25.667 13.803 39.737 1.00 88.12 286 LEU A CA 1
ATOM 2278 C C . LEU A 1 286 ? -25.033 13.479 41.092 1.00 88.12 286 LEU A C 1
ATOM 2280 O O . LEU A 1 286 ? -25.751 13.251 42.066 1.00 88.12 286 LEU A O 1
ATOM 2284 N N . ASN A 1 287 ? -23.703 13.431 41.155 1.00 86.31 287 ASN A N 1
ATOM 2285 C CA . ASN A 1 287 ? -22.973 13.200 42.392 1.00 86.31 287 ASN A CA 1
ATOM 2286 C C . ASN A 1 287 ? -21.520 13.697 42.241 1.00 86.31 287 ASN A C 1
ATOM 2288 O O . ASN A 1 287 ? -20.766 13.145 41.437 1.00 86.31 287 ASN A O 1
ATOM 2292 N N . PRO A 1 288 ? -21.066 14.672 43.053 1.00 83.50 288 PRO A N 1
ATOM 2293 C CA . PRO A 1 288 ? -19.717 15.233 42.952 1.00 83.50 288 PRO A CA 1
ATOM 2294 C C . PRO A 1 288 ? -18.591 14.227 43.248 1.00 83.50 288 PRO A C 1
ATOM 2296 O O . PRO A 1 288 ? -17.430 14.539 43.003 1.00 83.50 288 PRO A O 1
ATOM 2299 N N . THR A 1 289 ? -18.905 13.037 43.773 1.00 81.88 289 THR A N 1
ATOM 2300 C CA . THR A 1 289 ? -17.930 11.953 43.984 1.00 81.88 289 THR A CA 1
ATOM 2301 C C . THR A 1 289 ? -17.635 11.137 42.720 1.00 81.88 289 THR A C 1
ATOM 2303 O O . THR A 1 289 ? -16.640 10.410 42.694 1.00 81.88 289 THR A O 1
ATOM 2306 N N . ILE A 1 290 ? -18.443 11.276 41.658 1.00 79.25 290 ILE A N 1
ATOM 2307 C CA . ILE A 1 290 ? -18.181 10.647 40.358 1.00 79.25 290 ILE A CA 1
ATOM 2308 C C . ILE A 1 290 ? -17.050 11.416 39.671 1.00 79.25 290 ILE A C 1
ATOM 2310 O O . ILE A 1 290 ? -17.243 12.502 39.122 1.00 79.25 290 ILE A O 1
ATOM 2314 N N . ASN A 1 291 ? -15.855 10.832 39.678 1.00 75.88 291 ASN A N 1
ATOM 2315 C CA . ASN A 1 291 ? -14.718 11.373 38.944 1.00 75.88 291 ASN A CA 1
ATOM 2316 C C . ASN A 1 291 ? -14.733 10.890 37.489 1.00 75.88 291 ASN A C 1
ATOM 2318 O O . ASN A 1 291 ? -14.487 9.716 37.205 1.00 75.88 291 ASN A O 1
ATOM 2322 N N . VAL A 1 292 ? -14.954 11.824 36.559 1.00 77.38 292 VAL A N 1
ATOM 2323 C CA . VAL A 1 292 ? -14.719 11.607 35.126 1.00 77.38 292 VAL A CA 1
ATOM 2324 C C . VAL A 1 292 ? -13.212 11.705 34.876 1.00 77.38 292 VAL A C 1
ATOM 2326 O O . VAL A 1 292 ? -12.651 12.794 34.776 1.00 77.38 292 VAL A O 1
ATOM 2329 N N . GLY A 1 293 ? -12.557 10.543 34.849 1.00 69.81 293 GLY A N 1
ATOM 2330 C CA . GLY A 1 293 ? -11.103 10.391 34.759 1.00 69.81 293 GLY A CA 1
ATOM 2331 C C . GLY A 1 293 ? -10.518 9.702 35.997 1.00 69.81 293 GLY A C 1
ATOM 2332 O O . GLY A 1 293 ? -10.769 10.100 37.135 1.00 69.81 293 GLY A O 1
ATOM 2333 N N . GLY A 1 294 ? -9.763 8.621 35.786 1.00 70.00 294 GLY A N 1
ATOM 2334 C CA . GLY A 1 294 ? -9.142 7.858 36.873 1.00 70.00 294 GLY A CA 1
ATOM 2335 C C . GLY A 1 294 ? -7.902 8.537 37.466 1.00 70.00 294 GLY A C 1
ATOM 2336 O O . GLY A 1 294 ? -7.175 9.232 36.760 1.00 70.00 294 GLY A O 1
ATOM 2337 N N . LYS A 1 295 ? -7.596 8.255 38.744 1.00 71.94 295 LYS A N 1
ATOM 2338 C CA . LYS A 1 295 ? -6.282 8.577 39.348 1.00 71.94 295 LYS A CA 1
ATOM 2339 C C . LYS A 1 295 ? -5.132 7.921 38.575 1.00 71.94 295 LYS A C 1
ATOM 2341 O O . LYS A 1 295 ? -4.042 8.478 38.489 1.00 71.94 295 LYS A O 1
ATOM 2346 N N . ASP A 1 296 ? -5.427 6.785 37.953 1.00 80.12 296 ASP A N 1
ATOM 2347 C CA . ASP A 1 296 ? -4.483 5.989 37.179 1.00 80.12 296 ASP A CA 1
ATOM 2348 C C . ASP A 1 296 ? -4.264 6.536 35.759 1.00 80.12 296 ASP A C 1
ATOM 2350 O O . ASP A 1 296 ? -3.382 6.057 35.059 1.00 80.12 296 ASP A O 1
ATOM 2354 N N . MET A 1 297 ? -5.002 7.568 35.319 1.00 83.75 297 MET A N 1
ATOM 2355 C CA . MET A 1 297 ? -4.876 8.109 33.957 1.00 83.75 297 MET A CA 1
ATOM 2356 C C . MET A 1 297 ? -3.459 8.625 33.670 1.00 83.75 297 MET A C 1
ATOM 2358 O O . MET A 1 297 ? -2.936 8.406 32.581 1.00 83.75 297 MET A O 1
ATOM 2362 N N . ALA A 1 298 ? -2.808 9.261 34.649 1.00 85.44 298 ALA A N 1
ATOM 2363 C CA . ALA A 1 298 ? -1.421 9.701 34.501 1.00 85.44 298 ALA A CA 1
ATOM 2364 C C . ALA A 1 298 ? -0.467 8.510 34.305 1.00 85.44 298 ALA A C 1
ATOM 2366 O O . ALA A 1 298 ? 0.405 8.551 33.440 1.00 85.44 298 ALA A O 1
ATOM 2367 N N . PHE A 1 299 ? -0.673 7.429 35.063 1.00 88.56 299 PHE A N 1
ATOM 2368 C CA . PHE A 1 299 ? 0.101 6.198 34.926 1.00 88.56 299 PHE A CA 1
ATOM 2369 C C . PHE A 1 299 ? -0.155 5.517 33.574 1.00 88.56 299 PHE A C 1
ATOM 2371 O O . PHE A 1 299 ? 0.786 5.074 32.926 1.00 88.56 299 PHE A O 1
ATOM 2378 N N . GLU A 1 300 ? -1.402 5.496 33.104 1.00 89.19 300 GLU A N 1
ATOM 2379 C CA . GLU A 1 300 ? -1.776 4.932 31.803 1.00 89.19 300 GLU A CA 1
ATOM 2380 C C . GLU A 1 300 ? -1.185 5.718 30.623 1.00 89.19 300 GLU A C 1
ATOM 2382 O O . GLU A 1 300 ? -0.745 5.111 29.648 1.00 89.19 300 GLU A O 1
ATOM 2387 N N . ILE A 1 301 ? -1.109 7.051 30.717 1.00 89.62 301 ILE A N 1
ATOM 2388 C CA . ILE A 1 301 ? -0.449 7.894 29.707 1.00 89.62 301 ILE A CA 1
ATOM 2389 C C . ILE A 1 301 ? 1.063 7.637 29.691 1.00 89.62 301 ILE A C 1
ATOM 2391 O O . ILE A 1 301 ? 1.647 7.497 28.617 1.00 89.62 301 ILE A O 1
ATOM 2395 N N . ILE A 1 302 ? 1.697 7.537 30.865 1.00 90.31 302 ILE A N 1
ATOM 2396 C CA . ILE A 1 302 ? 3.125 7.199 30.971 1.00 90.31 302 ILE A CA 1
ATOM 2397 C C . ILE A 1 302 ? 3.381 5.808 30.387 1.00 90.31 302 ILE A C 1
ATOM 2399 O O . ILE A 1 302 ? 4.309 5.632 29.601 1.00 90.31 302 ILE A O 1
ATOM 2403 N N . PHE A 1 303 ? 2.535 4.832 30.718 1.00 90.44 303 PHE A N 1
ATOM 2404 C CA . PHE A 1 303 ? 2.625 3.485 30.170 1.00 90.44 303 PHE A CA 1
ATOM 2405 C C . PHE A 1 303 ? 2.492 3.491 28.644 1.00 90.44 303 PHE A C 1
ATOM 2407 O O . PHE A 1 303 ? 3.313 2.874 27.975 1.00 90.44 303 PHE A O 1
ATOM 2414 N N . LEU A 1 304 ? 1.530 4.236 28.082 1.00 90.69 304 LEU A N 1
ATOM 2415 C CA . LEU A 1 304 ? 1.373 4.381 26.632 1.00 90.69 304 LEU A CA 1
ATOM 2416 C C . LEU A 1 304 ? 2.613 5.008 25.975 1.00 90.69 304 LEU A C 1
ATOM 2418 O O . LEU A 1 304 ? 3.017 4.555 24.908 1.00 90.69 304 LEU A O 1
ATOM 2422 N N . ALA A 1 305 ? 3.229 6.012 26.605 1.00 91.06 305 ALA A N 1
ATOM 2423 C CA . ALA A 1 305 ? 4.444 6.650 26.096 1.00 91.06 305 ALA A CA 1
ATOM 2424 C C . ALA A 1 305 ? 5.660 5.708 26.120 1.00 91.06 305 ALA A C 1
ATOM 2426 O O . ALA A 1 305 ? 6.431 5.666 25.164 1.00 91.06 305 ALA A O 1
ATOM 2427 N N . ILE A 1 306 ? 5.824 4.921 27.188 1.00 91.44 306 ILE A N 1
ATOM 2428 C CA . ILE A 1 306 ? 6.889 3.909 27.279 1.00 91.44 306 ILE A CA 1
ATOM 2429 C C . ILE A 1 306 ? 6.654 2.810 26.237 1.00 91.44 306 ILE A C 1
ATOM 2431 O O . ILE A 1 306 ? 7.566 2.443 25.501 1.00 91.44 306 ILE A O 1
ATOM 2435 N N . ALA A 1 307 ? 5.419 2.325 26.138 1.00 89.06 307 ALA A N 1
ATOM 2436 C CA . ALA A 1 307 ? 4.996 1.301 25.195 1.00 89.06 307 ALA A CA 1
ATOM 2437 C C . ALA A 1 307 ? 5.229 1.724 23.732 1.00 89.06 307 ALA A C 1
ATOM 2439 O O . ALA A 1 307 ? 5.778 0.954 22.942 1.00 89.06 307 ALA A O 1
ATOM 2440 N N . SER A 1 308 ? 4.875 2.961 23.370 1.00 89.44 308 SER A N 1
ATOM 2441 C CA . SER A 1 308 ? 5.111 3.489 22.023 1.00 89.44 308 SER A CA 1
ATOM 2442 C C . SER A 1 308 ? 6.597 3.709 21.734 1.00 89.44 308 SER A C 1
ATOM 2444 O O . SER A 1 308 ? 7.044 3.396 20.633 1.00 89.44 308 SER A O 1
ATOM 2446 N N . ALA A 1 309 ? 7.386 4.160 22.716 1.00 90.50 309 ALA A N 1
ATOM 2447 C CA . ALA A 1 309 ? 8.834 4.307 22.573 1.00 90.50 309 ALA A CA 1
ATOM 2448 C C . ALA A 1 309 ? 9.541 2.953 22.381 1.00 90.50 309 ALA A C 1
ATOM 2450 O O . ALA A 1 309 ? 10.408 2.828 21.516 1.00 90.50 309 ALA A O 1
ATOM 2451 N N . MET A 1 310 ? 9.145 1.922 23.136 1.00 88.88 310 MET A N 1
ATOM 2452 C CA . MET A 1 310 ? 9.665 0.558 22.974 1.00 88.88 310 MET A CA 1
ATOM 2453 C C . MET A 1 310 ? 9.338 -0.015 21.592 1.00 88.88 310 MET A C 1
ATOM 2455 O O . MET A 1 310 ? 10.199 -0.616 20.945 1.00 88.88 310 MET A O 1
ATOM 2459 N N . PHE A 1 311 ? 8.113 0.206 21.112 1.00 86.69 311 PHE A N 1
ATOM 2460 C CA . PHE A 1 311 ? 7.704 -0.218 19.778 1.00 86.69 311 PHE A CA 1
ATOM 2461 C C . PHE A 1 311 ? 8.485 0.510 18.678 1.00 86.69 311 PHE A C 1
ATOM 2463 O O . PHE A 1 311 ? 9.023 -0.136 17.780 1.00 86.69 311 PHE A O 1
ATOM 2470 N N . ALA A 1 312 ? 8.596 1.839 18.768 1.00 88.62 312 ALA A N 1
ATOM 2471 C CA . ALA A 1 312 ? 9.359 2.642 17.818 1.00 88.62 312 ALA A CA 1
ATOM 2472 C C . ALA A 1 312 ? 10.825 2.192 17.771 1.00 88.62 312 ALA A C 1
ATOM 2474 O O . ALA A 1 312 ? 11.368 2.001 16.689 1.00 88.62 312 ALA A O 1
ATOM 2475 N N . SER A 1 313 ? 11.435 1.931 18.932 1.00 88.44 313 SER A N 1
ATOM 2476 C CA . SER A 1 313 ? 12.792 1.384 19.024 1.00 88.44 313 SER A CA 1
ATOM 2477 C C . SER A 1 313 ? 12.916 0.030 18.316 1.00 88.44 313 SER A C 1
ATOM 2479 O O . SER A 1 313 ? 13.812 -0.157 17.498 1.00 88.44 313 SER A O 1
ATOM 2481 N N . THR A 1 314 ? 11.971 -0.888 18.544 1.00 86.12 314 THR A N 1
ATOM 2482 C CA . THR A 1 314 ? 11.959 -2.206 17.880 1.00 86.12 314 THR A CA 1
ATOM 2483 C C . THR A 1 314 ? 11.835 -2.071 16.359 1.00 86.12 314 THR A C 1
ATOM 2485 O O . THR A 1 314 ? 12.536 -2.759 15.622 1.00 86.12 314 THR A O 1
ATOM 2488 N N . MET A 1 315 ? 10.997 -1.147 15.880 1.00 84.75 315 MET A N 1
ATOM 2489 C CA . MET A 1 315 ? 10.853 -0.847 14.452 1.00 84.75 315 MET A CA 1
ATOM 2490 C C . MET A 1 315 ? 12.115 -0.228 13.855 1.00 84.75 315 MET A C 1
ATOM 2492 O O . MET A 1 315 ? 12.507 -0.602 12.755 1.00 84.75 315 MET A O 1
ATOM 2496 N N . VAL A 1 316 ? 12.782 0.680 14.574 1.00 87.75 316 VAL A N 1
ATOM 2497 C CA . VAL A 1 316 ? 14.073 1.232 14.141 1.00 87.75 316 VAL A CA 1
ATOM 2498 C C . VAL A 1 316 ? 15.110 0.118 14.023 1.00 87.75 316 VAL A C 1
ATOM 2500 O O . VAL A 1 316 ? 15.787 0.031 13.004 1.00 87.75 316 VAL A O 1
ATOM 2503 N N . VAL A 1 317 ? 15.206 -0.768 15.019 1.00 86.69 317 VAL A N 1
ATOM 2504 C CA . VAL A 1 317 ? 16.131 -1.909 14.964 1.00 86.69 317 VAL A CA 1
ATOM 2505 C C . VAL A 1 317 ? 15.829 -2.788 13.749 1.00 86.69 317 VAL A C 1
ATOM 2507 O O . VAL A 1 317 ? 16.720 -3.051 12.948 1.00 86.69 317 VAL A O 1
ATOM 2510 N N . TYR A 1 318 ? 14.566 -3.159 13.544 1.00 83.31 318 TYR A N 1
ATOM 2511 C CA . TYR A 1 318 ? 14.170 -3.979 12.402 1.00 83.31 318 TYR A CA 1
ATOM 2512 C C . TYR A 1 318 ? 14.500 -3.316 11.055 1.00 83.31 318 TYR A C 1
ATOM 2514 O O . TYR A 1 318 ? 15.185 -3.907 10.226 1.00 83.31 318 TYR A O 1
ATOM 2522 N N . PHE A 1 319 ? 14.057 -2.078 10.825 1.00 81.69 319 PHE A N 1
ATOM 2523 C CA . PHE A 1 319 ? 14.202 -1.435 9.518 1.00 81.69 319 PHE A CA 1
ATOM 2524 C C . PHE A 1 319 ? 15.633 -1.006 9.198 1.00 81.69 319 PHE A C 1
ATOM 2526 O O . PHE A 1 319 ? 16.038 -1.103 8.041 1.00 81.69 319 PHE A O 1
ATOM 2533 N N . PHE A 1 320 ? 16.395 -0.538 10.190 1.00 84.06 320 PHE A N 1
ATOM 2534 C CA . PHE A 1 320 ? 17.735 0.009 9.963 1.00 84.06 320 PHE A CA 1
ATOM 2535 C C . PHE A 1 320 ? 18.863 -1.005 10.177 1.00 84.06 320 PHE A C 1
ATOM 2537 O O . PHE A 1 320 ? 19.935 -0.810 9.608 1.00 84.06 320 PHE A O 1
ATOM 2544 N N . PHE A 1 321 ? 18.645 -2.080 10.943 1.00 80.62 321 PHE A N 1
ATOM 2545 C CA . PHE A 1 321 ? 19.679 -3.093 11.193 1.00 80.62 321 PHE A CA 1
ATOM 2546 C C . PHE A 1 321 ? 19.376 -4.436 10.521 1.00 80.62 321 PHE A C 1
ATOM 2548 O O . PHE A 1 321 ? 20.266 -4.974 9.867 1.00 80.62 321 PHE A O 1
ATOM 2555 N N . ASP A 1 322 ? 18.146 -4.951 10.613 1.00 73.00 322 ASP A N 1
ATOM 2556 C CA . ASP A 1 322 ? 17.821 -6.280 10.063 1.00 73.00 322 ASP A CA 1
ATOM 2557 C C . ASP A 1 322 ? 17.444 -6.220 8.572 1.00 73.00 322 ASP A C 1
ATOM 2559 O O . ASP A 1 322 ? 17.929 -7.007 7.761 1.00 73.00 322 ASP A O 1
ATOM 2563 N N . ALA A 1 323 ? 16.579 -5.279 8.188 1.00 74.56 323 ALA A N 1
ATOM 2564 C CA . ALA A 1 323 ? 15.966 -5.236 6.860 1.00 74.56 323 ALA A CA 1
ATOM 2565 C C . ALA A 1 323 ? 16.599 -4.202 5.911 1.00 74.56 323 ALA A C 1
ATOM 2567 O O . ALA A 1 323 ? 16.285 -4.183 4.720 1.00 74.56 323 ALA A O 1
ATOM 2568 N N . PHE A 1 324 ? 17.510 -3.353 6.398 1.00 78.81 324 PHE A N 1
ATOM 2569 C CA . PHE A 1 324 ? 18.080 -2.262 5.600 1.00 78.81 324 PHE A CA 1
ATOM 2570 C C . PHE A 1 324 ? 18.803 -2.771 4.349 1.00 78.81 324 PHE A C 1
ATOM 2572 O O . PHE A 1 324 ? 18.582 -2.263 3.251 1.00 78.81 324 PHE A O 1
ATOM 2579 N N . GLY A 1 325 ? 19.621 -3.820 4.496 1.00 70.50 325 GLY A N 1
ATOM 2580 C CA . GLY A 1 325 ? 20.343 -4.433 3.379 1.00 70.50 325 GLY A CA 1
ATOM 2581 C C . GLY A 1 325 ? 19.405 -5.012 2.318 1.00 70.50 325 GLY A C 1
ATOM 2582 O O . GLY A 1 325 ? 19.638 -4.815 1.125 1.00 70.50 325 GLY A O 1
ATOM 2583 N N . TYR A 1 326 ? 18.311 -5.643 2.757 1.00 69.94 326 TYR A N 1
ATOM 2584 C CA . TYR A 1 326 ? 17.258 -6.153 1.881 1.00 69.94 326 TYR A CA 1
ATOM 2585 C C . TYR A 1 326 ? 16.618 -5.019 1.069 1.00 69.94 326 TYR A C 1
ATOM 2587 O O . TYR A 1 326 ? 16.583 -5.083 -0.160 1.00 69.94 326 TYR A O 1
ATOM 2595 N N . PHE A 1 327 ? 16.198 -3.932 1.723 1.00 67.81 327 PHE A N 1
ATOM 2596 C CA . PHE A 1 327 ? 15.581 -2.799 1.027 1.00 67.81 327 PHE A CA 1
ATOM 2597 C C . PHE A 1 327 ? 16.549 -2.057 0.103 1.00 67.81 327 PHE A C 1
ATOM 2599 O O . PHE A 1 327 ? 16.152 -1.615 -0.976 1.00 67.81 327 PHE A O 1
ATOM 2606 N N . LEU A 1 328 ? 17.826 -1.964 0.476 1.00 69.75 328 LEU A N 1
ATOM 2607 C CA . LEU A 1 328 ? 18.850 -1.326 -0.348 1.00 69.75 328 LEU A CA 1
ATOM 2608 C C . LEU A 1 328 ? 19.070 -2.059 -1.680 1.00 69.75 328 LEU A C 1
ATOM 2610 O O . LEU A 1 328 ? 19.392 -1.418 -2.682 1.00 69.75 328 LEU A O 1
ATOM 2614 N N . HIS A 1 329 ? 18.852 -3.376 -1.717 1.00 62.31 329 HIS A N 1
ATOM 2615 C CA . HIS A 1 329 ? 18.984 -4.181 -2.934 1.00 62.31 329 HIS A CA 1
ATOM 2616 C C . HIS A 1 329 ? 17.677 -4.265 -3.731 1.00 62.31 329 HIS A C 1
ATOM 2618 O O . HIS A 1 329 ? 17.720 -4.236 -4.957 1.00 62.31 329 HIS A O 1
ATOM 2624 N N . GLN A 1 330 ? 16.526 -4.317 -3.056 1.00 61.22 330 GLN A N 1
ATOM 2625 C CA . GLN A 1 330 ? 15.225 -4.565 -3.688 1.00 61.22 330 GLN A CA 1
ATOM 2626 C C . GLN A 1 330 ? 14.516 -3.302 -4.198 1.00 61.22 330 GLN A C 1
ATOM 2628 O O . GLN A 1 330 ? 13.765 -3.371 -5.167 1.00 61.22 330 GLN A O 1
ATOM 2633 N N . ILE A 1 331 ? 14.729 -2.135 -3.575 1.00 62.28 331 ILE A N 1
ATOM 2634 C CA . ILE A 1 331 ? 14.000 -0.918 -3.959 1.00 62.28 331 ILE A CA 1
ATOM 2635 C C . ILE A 1 331 ? 14.660 -0.275 -5.183 1.00 62.28 331 ILE A C 1
ATOM 2637 O O . ILE A 1 331 ? 15.802 0.201 -5.123 1.00 62.28 331 ILE A O 1
ATOM 2641 N N . GLN A 1 332 ? 13.921 -0.250 -6.295 1.00 53.41 332 GLN A N 1
ATOM 2642 C CA . GLN A 1 332 ? 14.230 0.590 -7.446 1.00 53.41 332 GLN A CA 1
ATOM 2643 C C . GLN A 1 332 ? 13.734 2.014 -7.183 1.00 53.41 332 GLN A C 1
ATOM 2645 O O . GLN A 1 332 ? 12.604 2.233 -6.745 1.00 53.41 332 GLN A O 1
ATOM 2650 N N . LEU A 1 333 ? 14.617 2.985 -7.402 1.00 61.28 333 LEU A N 1
ATOM 2651 C CA . LEU A 1 333 ? 14.285 4.398 -7.286 1.00 61.28 333 LEU A CA 1
ATOM 2652 C C . LEU A 1 333 ? 13.444 4.830 -8.492 1.00 61.28 333 LEU A C 1
ATOM 2654 O O . LEU A 1 333 ? 13.738 4.400 -9.607 1.00 61.28 333 LEU A O 1
ATOM 2658 N N . PRO A 1 334 ? 12.469 5.733 -8.305 1.00 65.94 334 PRO A N 1
ATOM 2659 C CA . PRO A 1 334 ? 11.857 6.436 -9.423 1.00 65.94 334 PRO A CA 1
ATOM 2660 C C . PRO A 1 334 ? 12.925 7.103 -10.303 1.00 65.94 334 PRO A C 1
ATOM 2662 O O . PRO A 1 334 ? 13.874 7.682 -9.773 1.00 65.94 334 PRO A O 1
ATOM 2665 N N . ASN A 1 335 ? 12.740 7.086 -11.627 1.00 58.88 335 ASN A N 1
ATOM 2666 C CA . ASN A 1 335 ? 13.730 7.554 -12.615 1.00 58.88 335 ASN A CA 1
ATOM 2667 C C . ASN A 1 335 ? 14.233 8.997 -12.399 1.00 58.88 335 ASN A C 1
ATOM 2669 O O . ASN A 1 335 ? 15.297 9.359 -12.891 1.00 58.88 335 ASN A O 1
ATOM 2673 N N . TYR A 1 336 ? 13.491 9.826 -11.659 1.00 73.75 336 TYR A N 1
ATOM 2674 C CA . TYR A 1 336 ? 13.875 11.202 -11.340 1.00 73.75 336 TYR A CA 1
ATOM 2675 C C . TYR A 1 336 ? 14.841 11.333 -10.148 1.00 73.75 336 TYR A C 1
ATOM 2677 O O . TYR A 1 336 ? 15.348 12.430 -9.915 1.00 73.75 336 TYR A O 1
ATOM 2685 N N . ILE A 1 337 ? 15.091 10.269 -9.372 1.00 69.62 337 ILE A N 1
ATOM 2686 C CA . ILE A 1 337 ? 16.028 10.296 -8.239 1.00 69.62 337 ILE A CA 1
ATOM 2687 C C . ILE A 1 337 ? 17.372 9.711 -8.687 1.00 69.62 337 ILE A C 1
ATOM 2689 O O . ILE A 1 337 ? 17.452 8.516 -8.974 1.00 69.62 337 ILE A O 1
ATOM 2693 N N . PRO A 1 338 ? 18.451 10.514 -8.716 1.00 75.56 338 PRO A N 1
ATOM 2694 C CA . PRO A 1 338 ? 19.777 10.015 -9.055 1.00 75.56 338 PRO A CA 1
ATOM 2695 C C . PRO A 1 338 ? 20.212 8.879 -8.118 1.00 75.56 338 PRO A C 1
ATOM 2697 O O . PRO A 1 338 ? 20.051 8.984 -6.902 1.00 75.56 338 PRO A O 1
ATOM 2700 N N . GLN A 1 339 ? 20.840 7.831 -8.667 1.00 76.00 339 GLN A N 1
ATOM 2701 C CA . GLN A 1 339 ? 21.325 6.666 -7.901 1.00 76.00 339 GLN A CA 1
ATOM 2702 C C . GLN A 1 339 ? 22.258 7.039 -6.737 1.00 76.00 339 GLN A C 1
ATOM 2704 O O . GLN A 1 339 ? 22.311 6.326 -5.738 1.00 76.00 339 GLN A O 1
ATOM 2709 N N . ILE A 1 340 ? 22.952 8.180 -6.827 1.00 80.81 340 ILE A N 1
ATOM 2710 C CA . ILE A 1 340 ? 23.829 8.677 -5.760 1.00 80.81 340 ILE A CA 1
ATOM 2711 C C . ILE A 1 340 ? 23.073 8.982 -4.458 1.00 80.81 340 ILE A C 1
ATOM 2713 O O . ILE A 1 340 ? 23.668 8.886 -3.395 1.00 80.81 340 ILE A O 1
ATOM 2717 N N . TYR A 1 341 ? 21.769 9.284 -4.535 1.00 82.62 341 TYR A N 1
ATOM 2718 C CA . TYR A 1 341 ? 20.917 9.599 -3.383 1.00 82.62 341 TYR A CA 1
ATOM 2719 C C . TYR A 1 341 ? 20.083 8.405 -2.895 1.00 82.62 341 TYR A C 1
ATOM 2721 O O . TYR A 1 341 ? 19.142 8.574 -2.115 1.00 82.62 341 TYR A O 1
ATOM 2729 N N . LYS A 1 342 ? 20.377 7.183 -3.369 1.00 77.31 342 LYS A N 1
ATOM 2730 C CA . LYS A 1 342 ? 19.608 5.979 -3.011 1.00 77.31 342 LYS A CA 1
ATOM 2731 C C . LYS A 1 342 ? 19.584 5.732 -1.510 1.00 77.31 342 LYS A C 1
ATOM 2733 O O . LYS A 1 342 ? 18.539 5.385 -0.962 1.00 77.31 342 LYS A O 1
ATOM 2738 N N . PHE A 1 343 ? 20.725 5.915 -0.855 1.00 84.75 343 PHE A N 1
ATOM 2739 C CA . PHE A 1 343 ? 20.865 5.683 0.575 1.00 84.75 343 PHE A CA 1
ATOM 2740 C C . PHE A 1 343 ? 20.050 6.698 1.385 1.00 84.75 343 PHE A C 1
ATOM 2742 O O . PHE A 1 343 ? 19.278 6.311 2.259 1.00 84.75 343 PHE A O 1
ATOM 2749 N N . GLU A 1 344 ? 20.166 7.987 1.063 1.00 86.75 344 GLU A N 1
ATOM 2750 C CA . GLU A 1 344 ? 19.465 9.083 1.733 1.00 86.75 344 GLU A CA 1
ATOM 2751 C C . GLU A 1 344 ? 17.954 8.996 1.522 1.00 86.75 344 GLU A C 1
ATOM 2753 O O . GLU A 1 344 ? 17.185 9.188 2.465 1.00 86.75 344 GLU A O 1
ATOM 2758 N N . TYR A 1 345 ? 17.523 8.661 0.303 1.00 82.94 345 TYR A N 1
ATOM 2759 C CA . TYR A 1 345 ? 16.113 8.450 -0.001 1.00 82.94 345 TYR A CA 1
ATOM 2760 C C . TYR A 1 345 ? 15.547 7.269 0.785 1.00 82.94 345 TYR A C 1
ATOM 2762 O O . TYR A 1 345 ? 14.509 7.403 1.432 1.00 82.94 345 TYR A O 1
ATOM 2770 N N . LEU A 1 346 ? 16.241 6.126 0.783 1.00 81.69 346 LEU A N 1
ATOM 2771 C CA . LEU A 1 346 ? 15.805 4.953 1.531 1.00 81.69 346 LEU A CA 1
ATOM 2772 C C . LEU A 1 346 ? 15.729 5.248 3.032 1.00 81.69 346 LEU A C 1
ATOM 2774 O O . LEU A 1 346 ? 14.738 4.918 3.679 1.00 81.69 346 LEU A O 1
ATOM 2778 N N . PHE A 1 347 ? 16.745 5.917 3.576 1.00 86.19 347 PHE A N 1
ATOM 2779 C CA . PHE A 1 347 ? 16.763 6.349 4.968 1.00 86.19 347 PHE A CA 1
ATOM 2780 C C . PHE A 1 347 ? 15.555 7.239 5.293 1.00 86.19 347 PHE A C 1
ATOM 2782 O O . PHE A 1 347 ? 14.856 6.997 6.277 1.00 86.19 347 PHE A O 1
ATOM 2789 N N . PHE A 1 348 ? 15.262 8.222 4.437 1.00 86.44 348 PHE A N 1
ATOM 2790 C CA . PHE A 1 348 ? 14.104 9.101 4.587 1.00 86.44 348 PHE A CA 1
ATOM 2791 C C . PHE A 1 348 ? 12.781 8.324 4.562 1.00 86.44 348 PHE A C 1
ATOM 2793 O O . PHE A 1 348 ? 11.961 8.495 5.465 1.00 86.44 348 PHE A O 1
ATOM 2800 N N . VAL A 1 349 ? 12.588 7.428 3.588 1.00 83.25 349 VAL A N 1
ATOM 2801 C CA . VAL A 1 349 ? 11.381 6.593 3.477 1.00 83.25 349 VAL A CA 1
ATOM 2802 C C . VAL A 1 349 ? 11.193 5.727 4.724 1.00 83.25 349 VAL A C 1
ATOM 2804 O O . VAL A 1 349 ? 10.095 5.686 5.281 1.00 83.25 349 VAL A O 1
ATOM 2807 N N . LEU A 1 350 ? 12.257 5.086 5.215 1.00 84.94 350 LEU A N 1
ATOM 2808 C CA . LEU A 1 350 ? 12.202 4.267 6.427 1.00 84.94 350 LEU A CA 1
ATOM 2809 C C . LEU A 1 350 ? 11.892 5.110 7.673 1.00 84.94 350 LEU A C 1
ATOM 2811 O O . LEU A 1 350 ? 11.056 4.714 8.487 1.00 84.94 350 LEU A O 1
ATOM 2815 N N . CYS A 1 351 ? 12.475 6.305 7.808 1.00 85.62 351 CYS A N 1
ATOM 2816 C CA . CYS A 1 351 ? 12.116 7.244 8.875 1.00 85.62 351 CYS A CA 1
ATOM 2817 C C . CYS A 1 351 ? 10.638 7.656 8.802 1.00 85.62 351 CYS A C 1
ATOM 2819 O O . CYS A 1 351 ? 9.948 7.660 9.825 1.00 85.62 351 CYS A O 1
ATOM 2821 N N . CYS A 1 352 ? 10.126 7.970 7.609 1.00 85.38 352 CYS A N 1
ATOM 2822 C CA . CYS A 1 352 ? 8.712 8.275 7.396 1.00 85.38 352 CYS A CA 1
ATOM 2823 C C . CYS A 1 352 ? 7.817 7.095 7.787 1.00 85.38 352 CYS A C 1
ATOM 2825 O O . CYS A 1 352 ? 6.795 7.290 8.441 1.00 85.38 352 CYS A O 1
ATOM 2827 N N . PHE A 1 353 ? 8.218 5.867 7.462 1.00 83.62 353 PHE A N 1
ATOM 2828 C CA . PHE A 1 353 ? 7.463 4.670 7.814 1.00 83.62 353 PHE A CA 1
ATOM 2829 C C . PHE A 1 353 ? 7.410 4.458 9.334 1.00 83.62 353 PHE A C 1
ATOM 2831 O O . PHE A 1 353 ? 6.328 4.353 9.912 1.00 83.62 353 PHE A O 1
ATOM 2838 N N . VAL A 1 354 ? 8.560 4.491 10.015 1.00 86.25 354 VAL A N 1
ATOM 2839 C CA . VAL A 1 354 ? 8.636 4.326 11.477 1.00 86.25 354 VAL A CA 1
ATOM 2840 C C . VAL A 1 354 ? 7.845 5.416 12.207 1.00 86.25 354 VAL A C 1
ATOM 2842 O O . VAL A 1 354 ? 7.077 5.123 13.130 1.00 86.25 354 VAL A O 1
ATOM 2845 N N . THR A 1 355 ? 7.995 6.677 11.796 1.00 85.88 355 THR A N 1
ATOM 2846 C CA . THR A 1 355 ? 7.268 7.802 12.410 1.00 85.88 355 THR A CA 1
ATOM 2847 C C . THR A 1 355 ? 5.763 7.675 12.197 1.00 85.88 355 THR A C 1
ATOM 2849 O O . THR A 1 355 ? 4.996 7.819 13.147 1.00 85.88 355 THR A O 1
ATOM 2852 N N . SER A 1 356 ? 5.341 7.310 10.988 1.00 85.31 356 SER A N 1
ATOM 2853 C CA . SER A 1 356 ? 3.948 7.064 10.627 1.00 85.31 356 SER A CA 1
ATOM 2854 C C . SER A 1 356 ? 3.290 5.982 11.499 1.00 85.31 356 SER A C 1
ATOM 2856 O O . SER A 1 356 ? 2.231 6.214 12.089 1.00 85.31 356 SER A O 1
ATOM 2858 N N . TYR A 1 357 ? 3.942 4.826 11.674 1.00 83.81 357 TYR A N 1
ATOM 2859 C CA . TYR A 1 357 ? 3.444 3.764 12.561 1.00 83.81 357 TYR A CA 1
ATOM 2860 C C . TYR A 1 357 ? 3.392 4.200 14.027 1.00 83.81 357 TYR A C 1
ATOM 2862 O O . TYR A 1 357 ? 2.428 3.905 14.735 1.00 83.81 357 TYR A O 1
ATOM 2870 N N . THR A 1 358 ? 4.403 4.940 14.482 1.00 86.25 358 THR A N 1
ATOM 2871 C CA . THR A 1 358 ? 4.456 5.440 15.861 1.00 86.25 358 THR A CA 1
ATOM 2872 C C . THR A 1 358 ? 3.297 6.402 16.140 1.00 86.25 358 THR A C 1
ATOM 2874 O O . THR A 1 358 ? 2.617 6.269 17.158 1.00 86.25 358 THR A O 1
ATOM 2877 N N . VAL A 1 359 ? 3.008 7.323 15.213 1.00 86.50 359 VAL A N 1
ATOM 2878 C CA . VAL A 1 359 ? 1.865 8.248 15.312 1.00 86.50 359 VAL A CA 1
ATOM 2879 C C . VAL A 1 359 ? 0.539 7.489 15.329 1.00 86.50 359 VAL A C 1
ATOM 2881 O O . VAL A 1 359 ? -0.322 7.790 16.158 1.00 86.50 359 VAL A O 1
ATOM 2884 N N . SER A 1 360 ? 0.384 6.473 14.476 1.00 85.25 360 SER A N 1
ATOM 2885 C CA . SER A 1 360 ? -0.808 5.615 14.449 1.00 85.25 360 SER A CA 1
ATOM 2886 C C . SER A 1 360 ? -1.065 4.935 15.802 1.00 85.25 360 SER A C 1
ATOM 2888 O O . SER A 1 360 ? -2.180 4.998 16.332 1.00 85.25 360 SER A O 1
ATOM 2890 N N . ILE A 1 361 ? -0.031 4.352 16.418 1.00 85.94 361 ILE A N 1
ATOM 2891 C CA . ILE A 1 361 ? -0.139 3.665 17.715 1.00 85.94 361 ILE A CA 1
ATOM 2892 C C . ILE A 1 361 ? -0.475 4.640 18.838 1.00 85.94 361 ILE A C 1
ATOM 2894 O O . ILE A 1 361 ? -1.354 4.355 19.649 1.00 85.94 361 ILE A O 1
ATOM 2898 N N . VAL A 1 362 ? 0.186 5.799 18.883 1.00 89.56 362 VAL A N 1
ATOM 2899 C CA . VAL A 1 362 ? -0.092 6.826 19.898 1.00 89.56 362 VAL A CA 1
ATOM 2900 C C . VAL A 1 362 ? -1.533 7.322 19.778 1.00 89.56 362 VAL A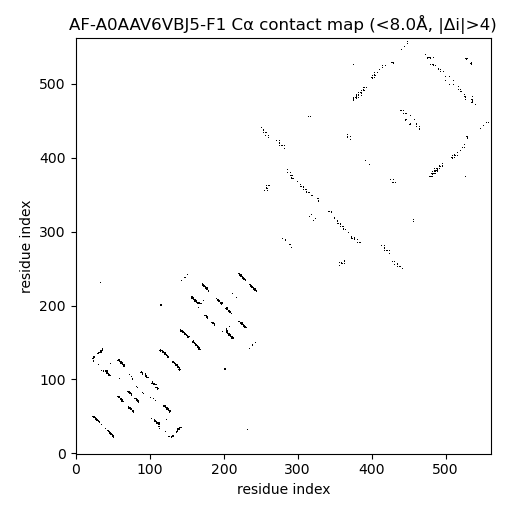 C 1
ATOM 2902 O O . VAL A 1 362 ? -2.240 7.413 20.781 1.00 89.56 362 VAL A O 1
ATOM 2905 N N . THR A 1 363 ? -1.994 7.577 18.554 1.00 89.50 363 THR A N 1
ATOM 2906 C CA . THR A 1 363 ? -3.360 8.039 18.274 1.00 89.50 363 THR A CA 1
ATOM 2907 C C . THR A 1 363 ? -4.396 6.994 18.681 1.00 89.50 363 THR A C 1
ATOM 2909 O O . THR A 1 363 ? -5.347 7.297 19.401 1.00 89.50 363 THR A O 1
ATOM 2912 N N . THR A 1 364 ? -4.186 5.741 18.281 1.00 88.88 364 THR A N 1
ATOM 2913 C CA . THR A 1 364 ? -5.074 4.619 18.609 1.00 88.88 364 THR A CA 1
ATOM 2914 C C . THR A 1 364 ? -5.098 4.352 20.118 1.00 88.88 364 THR A C 1
ATOM 2916 O O . THR A 1 364 ? -6.166 4.176 20.707 1.00 88.88 364 THR A O 1
ATOM 2919 N N . GLY A 1 365 ? -3.938 4.410 20.777 1.00 90.38 365 GLY A N 1
ATOM 2920 C CA . GLY A 1 365 ? -3.821 4.304 22.230 1.00 90.38 365 GLY A CA 1
ATOM 2921 C C . GLY A 1 365 ? -4.547 5.432 22.963 1.00 90.38 365 GLY A C 1
ATOM 2922 O O . GLY A 1 365 ? -5.237 5.182 23.950 1.00 90.38 365 GLY A O 1
ATOM 2923 N N . PHE A 1 366 ? -4.478 6.664 22.454 1.00 90.88 366 PHE A N 1
ATOM 2924 C CA . PHE A 1 366 ? -5.225 7.791 23.010 1.00 90.88 366 PHE A CA 1
ATOM 2925 C C . PHE A 1 366 ? -6.744 7.602 22.876 1.00 90.88 366 PHE A C 1
ATOM 2927 O O . PHE A 1 366 ? -7.473 7.808 23.849 1.00 90.88 366 PHE A O 1
ATOM 2934 N N . ILE A 1 367 ? -7.227 7.144 21.713 1.00 91.19 367 ILE A N 1
ATOM 2935 C CA . ILE A 1 367 ? -8.647 6.808 21.500 1.00 91.19 367 ILE A CA 1
ATOM 2936 C C . ILE A 1 367 ? -9.106 5.733 22.488 1.00 91.19 367 ILE A C 1
ATOM 2938 O O . ILE A 1 367 ? -10.181 5.863 23.084 1.00 91.19 367 ILE A O 1
ATOM 2942 N N . TYR A 1 368 ? -8.289 4.696 22.691 1.00 92.56 368 TYR A N 1
ATOM 2943 C CA . TYR A 1 368 ? -8.562 3.648 23.669 1.00 92.56 368 TYR A CA 1
ATOM 2944 C C . TYR A 1 368 ? -8.704 4.220 25.086 1.00 92.56 368 TYR A C 1
ATOM 2946 O O . TYR A 1 368 ? -9.719 3.976 25.741 1.00 92.56 368 TYR A O 1
ATOM 2954 N N . LEU A 1 369 ? -7.743 5.028 25.546 1.00 92.19 369 LEU A N 1
ATOM 2955 C CA . LEU A 1 369 ? -7.782 5.629 26.883 1.00 92.19 369 LEU A CA 1
ATOM 2956 C C . LEU A 1 369 ? -8.999 6.541 27.073 1.00 92.19 369 LEU A C 1
ATOM 2958 O O . LEU A 1 369 ? -9.651 6.489 28.118 1.00 92.19 369 LEU A O 1
ATOM 2962 N N . MET A 1 370 ? -9.337 7.359 26.075 1.00 90.44 370 MET A N 1
ATOM 2963 C CA . MET A 1 370 ? -10.517 8.225 26.132 1.00 90.44 370 MET A CA 1
ATOM 2964 C C . MET A 1 370 ? -11.803 7.410 26.233 1.00 90.44 370 MET A C 1
ATOM 2966 O O . MET A 1 370 ? -12.576 7.592 27.172 1.00 90.44 370 MET A O 1
ATOM 2970 N N . SER A 1 371 ? -11.997 6.460 25.323 1.00 91.56 371 SER A N 1
ATOM 2971 C CA . SER A 1 371 ? -13.209 5.641 25.268 1.00 91.56 371 SER A CA 1
ATOM 2972 C C . SER A 1 371 ? -13.378 4.797 26.537 1.00 91.56 371 SER A C 1
ATOM 2974 O O . SER A 1 371 ? -14.460 4.763 27.117 1.00 91.56 371 SER A O 1
ATOM 2976 N N . LYS A 1 372 ? -12.289 4.216 27.060 1.00 91.25 372 LYS A N 1
ATOM 2977 C CA . LYS A 1 372 ? -12.270 3.511 28.351 1.00 91.25 372 LYS A CA 1
ATOM 2978 C C . LYS A 1 372 ? -12.803 4.381 29.495 1.00 91.25 372 LYS A C 1
ATOM 2980 O O . LYS A 1 372 ? -13.656 3.941 30.267 1.00 91.25 372 LYS A O 1
ATOM 2985 N N . ASN A 1 373 ? -12.296 5.609 29.620 1.00 90.19 373 ASN A N 1
ATOM 2986 C CA . ASN A 1 373 ? -12.702 6.526 30.687 1.00 90.19 373 ASN A CA 1
ATOM 2987 C C . ASN A 1 373 ? -14.156 6.985 30.529 1.00 90.19 373 ASN A C 1
ATOM 2989 O O . ASN A 1 373 ? -14.881 7.062 31.520 1.00 90.19 373 ASN A O 1
ATOM 2993 N N . ILE A 1 374 ? -14.592 7.234 29.295 1.00 91.75 374 ILE A N 1
ATOM 2994 C CA . ILE A 1 374 ? -15.971 7.615 28.981 1.00 91.75 374 ILE A CA 1
ATOM 2995 C C . ILE A 1 374 ? -16.939 6.490 29.339 1.00 91.75 374 ILE A C 1
ATOM 2997 O O . ILE A 1 374 ? -17.919 6.732 30.037 1.00 91.75 374 ILE A O 1
ATOM 3001 N N . PHE A 1 375 ? -16.660 5.252 28.926 1.00 92.81 375 PHE A N 1
ATOM 3002 C CA . PHE A 1 375 ? -17.548 4.119 29.200 1.00 92.81 375 PHE A CA 1
ATOM 3003 C C . PHE A 1 375 ? -17.653 3.852 30.699 1.00 92.81 375 PHE A C 1
ATOM 3005 O O . PHE A 1 375 ? -18.744 3.611 31.213 1.00 92.81 375 PHE A O 1
ATOM 3012 N N . LYS A 1 376 ? -16.536 3.966 31.426 1.00 92.00 376 LYS A N 1
ATOM 3013 C CA . LYS A 1 376 ? -16.552 3.899 32.888 1.00 92.00 376 LYS A CA 1
ATOM 3014 C C . LYS A 1 376 ? -17.438 4.995 33.489 1.00 92.00 376 LYS A C 1
ATOM 3016 O O . LYS A 1 376 ? -18.318 4.678 34.280 1.00 92.00 376 LYS A O 1
ATOM 3021 N N . ALA A 1 377 ? -17.250 6.250 33.078 1.00 91.81 377 ALA A N 1
ATOM 3022 C CA . ALA A 1 377 ? -18.026 7.381 33.585 1.00 91.81 377 ALA A CA 1
ATOM 3023 C C . ALA A 1 377 ? -19.529 7.242 33.295 1.00 91.81 377 ALA A C 1
ATOM 3025 O O . ALA A 1 377 ? -20.342 7.479 34.184 1.00 91.81 377 ALA A O 1
ATOM 3026 N N . ILE A 1 378 ? -19.909 6.806 32.090 1.00 92.94 378 ILE A N 1
ATOM 3027 C CA . ILE A 1 378 ? -21.310 6.528 31.737 1.00 92.94 378 ILE A CA 1
ATOM 3028 C C . ILE A 1 378 ? -21.885 5.439 32.649 1.00 92.94 378 ILE A C 1
ATOM 3030 O O . ILE A 1 378 ? -22.979 5.603 33.188 1.00 92.94 378 ILE A O 1
ATOM 3034 N N . GLY A 1 379 ? -21.147 4.345 32.855 1.00 92.88 379 GLY A N 1
ATOM 3035 C CA . GLY A 1 379 ? -21.569 3.271 33.751 1.00 92.88 379 GLY A CA 1
ATOM 3036 C C . GLY A 1 379 ? -21.749 3.747 35.195 1.00 92.88 379 GLY A C 1
ATOM 3037 O O . GLY A 1 379 ? -22.758 3.421 35.815 1.00 92.88 379 GLY A O 1
ATOM 3038 N N . ASP A 1 380 ? -20.830 4.568 35.706 1.00 92.81 380 ASP A N 1
ATOM 3039 C CA . ASP A 1 380 ? -20.901 5.123 37.063 1.00 92.81 380 ASP A CA 1
ATOM 3040 C C . ASP A 1 380 ? -22.088 6.095 37.222 1.00 92.81 380 ASP A C 1
ATOM 3042 O O . ASP A 1 380 ? -22.805 6.028 38.218 1.00 92.81 380 ASP A O 1
ATOM 3046 N N . ILE A 1 381 ? -22.370 6.933 36.214 1.00 93.25 381 ILE A N 1
ATOM 3047 C CA . ILE A 1 381 ? -23.550 7.819 36.180 1.00 93.25 381 ILE A CA 1
ATOM 3048 C C . ILE A 1 381 ? -24.848 7.002 36.205 1.00 93.25 381 ILE A C 1
ATOM 3050 O O . ILE A 1 381 ? -25.756 7.288 36.985 1.00 93.25 381 ILE A O 1
ATOM 3054 N N . LEU A 1 382 ? -24.950 5.966 35.371 1.00 93.56 382 LEU A N 1
ATOM 3055 C CA . LEU A 1 382 ? -26.138 5.109 35.317 1.00 93.56 382 LEU A CA 1
ATOM 3056 C C . LEU A 1 382 ? -26.330 4.315 36.613 1.00 93.56 382 LEU A C 1
ATOM 3058 O O . LEU A 1 382 ? -27.455 4.198 37.104 1.00 93.56 382 LEU A O 1
ATOM 3062 N N . GLY A 1 383 ? -25.237 3.805 37.183 1.00 93.38 383 GLY A N 1
ATOM 3063 C CA . GLY A 1 383 ? -25.240 3.095 38.457 1.00 93.38 383 GLY A CA 1
ATOM 3064 C C . GLY A 1 383 ? -25.674 3.990 39.615 1.00 93.38 383 GLY A C 1
ATOM 3065 O O . GLY A 1 383 ? -26.530 3.596 40.407 1.00 93.38 383 GLY A O 1
ATOM 3066 N N . GLU A 1 384 ? -25.164 5.220 39.682 1.00 93.06 384 GLU A N 1
ATOM 3067 C CA . GLU A 1 384 ? -25.534 6.172 40.730 1.00 93.06 384 GLU A CA 1
ATOM 3068 C C . GLU A 1 384 ? -26.989 6.639 40.590 1.00 93.06 384 GLU A C 1
ATOM 3070 O O . GLU A 1 384 ? -27.709 6.733 41.585 1.00 93.06 384 GLU A O 1
ATOM 3075 N N . TYR A 1 385 ? -27.475 6.854 39.363 1.00 92.50 385 TYR A N 1
ATOM 3076 C CA . TYR A 1 385 ? -28.889 7.153 39.124 1.00 92.50 385 TYR A CA 1
ATOM 3077 C C . TYR A 1 385 ? -29.799 5.983 39.542 1.00 92.50 385 TYR A C 1
ATOM 3079 O O . TYR A 1 385 ? -30.809 6.184 40.219 1.00 92.50 385 TYR A O 1
ATOM 3087 N N . SER A 1 386 ? -29.406 4.746 39.223 1.00 92.69 386 SER A N 1
ATOM 3088 C CA . SER A 1 386 ? -30.093 3.527 39.673 1.00 92.69 386 SER A CA 1
ATOM 3089 C C . SER A 1 386 ? -30.128 3.420 41.204 1.00 92.69 386 SER A C 1
ATOM 3091 O O . SER A 1 386 ? -31.171 3.141 41.800 1.00 92.69 386 SER A O 1
ATOM 3093 N N . LEU A 1 387 ? -29.013 3.729 41.871 1.00 91.44 387 LEU A N 1
ATOM 3094 C CA . LEU A 1 387 ? -28.906 3.735 43.329 1.00 91.44 387 LEU A CA 1
ATOM 3095 C C . LEU A 1 387 ? -29.742 4.852 43.974 1.00 91.44 387 LEU A C 1
ATOM 3097 O O . LEU A 1 387 ? -30.352 4.631 45.022 1.00 91.44 387 LEU A O 1
ATOM 3101 N N . LYS A 1 388 ? -29.823 6.029 43.342 1.00 90.44 388 LYS A N 1
ATOM 3102 C CA . LYS A 1 388 ? -30.704 7.133 43.751 1.00 90.44 388 LYS A CA 1
ATOM 3103 C C . LYS A 1 388 ? -32.174 6.700 43.727 1.00 90.44 388 LYS A C 1
ATOM 3105 O O . LYS A 1 388 ? -32.887 6.941 44.702 1.00 90.44 388 LYS A O 1
ATOM 3110 N N . LEU A 1 389 ? -32.612 6.017 42.665 1.00 87.94 389 LEU A N 1
ATOM 3111 C CA . LEU A 1 389 ? -33.974 5.474 42.561 1.00 87.94 389 LEU A CA 1
ATOM 3112 C C . LEU A 1 389 ? -34.246 4.395 43.614 1.00 87.94 389 LEU A C 1
ATOM 3114 O O . LEU A 1 389 ? -35.287 4.423 44.273 1.00 87.94 389 LEU A O 1
ATOM 3118 N N . LYS A 1 390 ? -33.291 3.486 43.832 1.00 90.69 390 LYS A N 1
ATOM 3119 C CA . LYS A 1 390 ? -33.400 2.449 44.862 1.00 90.69 390 LYS A CA 1
ATOM 3120 C C . LYS A 1 390 ? -33.550 3.049 46.265 1.00 90.69 390 LYS A C 1
ATOM 3122 O O . LYS A 1 390 ? -34.502 2.722 46.965 1.00 90.69 390 LYS A O 1
ATOM 3127 N N . LYS A 1 391 ? -32.669 3.982 46.651 1.00 89.44 391 LYS A N 1
ATOM 3128 C CA . LYS A 1 391 ? -32.733 4.675 47.952 1.00 89.44 391 LYS A CA 1
ATOM 3129 C C . LYS A 1 391 ? -34.066 5.389 48.157 1.00 89.44 391 LYS A C 1
ATOM 3131 O O . LYS A 1 391 ? -34.596 5.381 49.262 1.00 89.44 391 LYS A O 1
ATOM 3136 N N . ARG A 1 392 ? -34.608 6.005 47.103 1.00 85.12 392 ARG A N 1
ATOM 3137 C CA . ARG A 1 392 ? -35.913 6.671 47.161 1.00 85.12 392 ARG A CA 1
ATOM 3138 C C . ARG A 1 392 ? -37.045 5.670 47.403 1.00 85.12 392 ARG A C 1
ATOM 3140 O O . ARG A 1 392 ? -37.924 5.953 48.204 1.00 85.12 392 ARG A O 1
ATOM 3147 N N . THR A 1 393 ? -36.988 4.508 46.762 1.00 83.94 393 THR A N 1
ATOM 3148 C CA . THR A 1 393 ? -37.972 3.427 46.935 1.00 83.94 393 THR A CA 1
ATOM 3149 C C . THR A 1 393 ? -37.929 2.830 48.340 1.00 83.94 393 THR A C 1
ATOM 3151 O O . THR A 1 393 ? -38.968 2.551 48.920 1.00 83.94 393 THR A O 1
ATOM 3154 N N . GLU A 1 394 ? -36.733 2.680 48.912 1.00 85.19 394 GLU A N 1
ATOM 3155 C CA . GLU A 1 394 ? -36.546 2.196 50.289 1.00 85.19 394 GLU A CA 1
ATOM 3156 C C . GLU A 1 394 ? -36.873 3.262 51.347 1.00 85.19 394 GLU A C 1
ATOM 3158 O O . GLU A 1 394 ? -37.171 2.943 52.499 1.00 85.19 394 GLU A O 1
ATOM 3163 N N . SER A 1 395 ? -36.812 4.545 50.983 1.00 81.00 395 SER A N 1
ATOM 3164 C CA . SER A 1 395 ? -37.221 5.624 51.872 1.00 81.00 395 SER A CA 1
ATOM 3165 C C . SER A 1 395 ? -38.748 5.676 51.944 1.00 81.00 395 SER A C 1
ATOM 3167 O O . SER A 1 395 ? -39.408 5.816 50.921 1.00 81.00 395 SER A O 1
ATOM 3169 N N . ASN A 1 396 ? -39.326 5.656 53.147 1.00 69.69 396 ASN A N 1
ATOM 3170 C CA . ASN A 1 396 ? -40.774 5.828 53.370 1.00 69.69 396 ASN A CA 1
ATOM 3171 C C . ASN A 1 396 ? -41.298 7.246 53.018 1.00 69.69 396 ASN A C 1
ATOM 3173 O O . ASN A 1 396 ? -42.308 7.697 53.559 1.00 69.69 396 ASN A O 1
ATOM 3177 N N . VAL A 1 397 ? -40.601 7.997 52.160 1.00 77.19 397 VAL A N 1
ATOM 3178 C CA . VAL A 1 397 ? -40.991 9.346 51.748 1.00 77.19 397 VAL A CA 1
ATOM 3179 C C . VAL A 1 397 ? -41.971 9.240 50.573 1.00 77.19 397 VAL A C 1
ATOM 3181 O O . VAL A 1 397 ? -41.641 8.611 49.568 1.00 77.19 397 VAL A O 1
ATOM 3184 N N . PRO A 1 398 ? -43.161 9.866 50.649 1.00 73.94 398 PRO A N 1
ATOM 3185 C CA . PRO A 1 398 ? -44.143 9.802 49.574 1.00 73.94 398 PRO A CA 1
ATOM 3186 C C . PRO A 1 398 ? -43.618 10.450 48.288 1.00 73.94 398 PRO A C 1
ATOM 3188 O O . PRO A 1 398 ? -42.992 11.516 48.303 1.00 73.94 398 PRO A O 1
ATOM 3191 N N . TRP A 1 399 ? -43.901 9.807 47.156 1.00 80.75 399 TRP A N 1
ATOM 3192 C CA . TRP A 1 399 ? -43.488 10.287 45.843 1.00 80.75 399 TRP A CA 1
ATOM 3193 C C . TRP A 1 399 ? -44.313 11.514 45.445 1.00 80.75 399 TRP A C 1
ATOM 3195 O O . TRP A 1 399 ? -45.532 11.448 45.291 1.00 80.75 399 TRP A O 1
ATOM 3205 N N . THR A 1 400 ? -43.644 12.652 45.258 1.00 85.69 400 THR A N 1
ATOM 3206 C CA . THR A 1 400 ? -44.291 13.885 44.791 1.00 85.69 400 THR A CA 1
ATOM 3207 C C . THR A 1 400 ? -44.149 14.030 43.279 1.00 85.69 400 THR A C 1
ATOM 3209 O O . THR A 1 400 ? -43.117 13.679 42.703 1.00 85.69 400 THR A O 1
ATOM 3212 N N . THR A 1 401 ? -45.163 14.610 42.633 1.00 85.31 401 THR A N 1
ATOM 3213 C CA . THR A 1 401 ? -45.149 14.909 41.190 1.00 85.31 401 THR A CA 1
ATOM 3214 C C . THR A 1 401 ? -43.941 15.755 40.785 1.00 85.31 401 THR A C 1
ATOM 3216 O O . THR A 1 401 ? -43.336 15.503 39.746 1.00 85.31 401 THR A O 1
ATOM 3219 N N . LYS A 1 402 ? -43.531 16.707 41.635 1.00 87.50 402 LYS A N 1
ATOM 3220 C CA . LYS A 1 402 ? -42.326 17.520 41.423 1.00 87.50 402 LYS A CA 1
ATOM 3221 C C . LYS A 1 402 ? -41.054 16.668 41.413 1.00 87.50 402 LYS A C 1
ATOM 3223 O O . LYS A 1 402 ? -40.289 16.750 40.463 1.00 87.50 402 LYS A O 1
ATOM 3228 N N . ALA A 1 403 ? -40.868 15.803 42.412 1.00 85.62 403 ALA A N 1
ATOM 3229 C CA . ALA A 1 403 ? -39.683 14.949 42.487 1.00 85.62 403 ALA A CA 1
ATOM 3230 C C . ALA A 1 403 ? -39.575 13.974 41.300 1.00 85.62 403 ALA A C 1
ATOM 3232 O O . ALA A 1 403 ? -38.477 13.749 40.800 1.00 85.62 403 ALA A O 1
ATOM 3233 N N . MET A 1 404 ? -40.699 13.426 40.824 1.00 85.50 404 MET A N 1
ATOM 3234 C CA . MET A 1 404 ? -40.711 12.581 39.623 1.00 85.50 404 MET A CA 1
ATOM 3235 C C . MET A 1 404 ? -40.421 13.375 38.347 1.00 85.50 404 MET A C 1
ATOM 3237 O O . MET A 1 404 ? -39.696 12.886 37.485 1.00 85.50 404 MET A O 1
ATOM 3241 N N . SER A 1 405 ? -40.943 14.600 38.229 1.00 87.44 405 SER A N 1
ATOM 3242 C CA . SER A 1 405 ? -40.618 15.491 37.110 1.00 87.44 405 SER A CA 1
ATOM 3243 C C . SER A 1 405 ? -39.121 15.808 37.057 1.00 87.44 405 SER A C 1
ATOM 3245 O O . SER A 1 405 ? -38.536 15.810 35.974 1.00 87.44 405 SER A O 1
ATOM 3247 N N . ASP A 1 406 ? -38.493 16.028 38.214 1.00 87.88 406 ASP A N 1
ATOM 3248 C CA . ASP A 1 406 ? -37.048 16.249 38.313 1.00 87.88 406 ASP A CA 1
ATOM 3249 C C . ASP A 1 406 ? -36.263 14.990 37.888 1.00 87.88 406 ASP A C 1
ATOM 3251 O O . ASP A 1 406 ? -35.294 15.086 37.134 1.00 87.88 406 ASP A O 1
ATOM 3255 N N . ASP A 1 407 ? -36.708 13.794 38.297 1.00 88.31 407 ASP A N 1
ATOM 3256 C CA . ASP A 1 407 ? -36.069 12.526 37.916 1.00 88.31 407 ASP A CA 1
ATOM 3257 C C . ASP A 1 407 ? -36.257 12.191 36.415 1.00 88.31 407 ASP A C 1
ATOM 3259 O O . ASP A 1 407 ? -35.331 11.647 35.806 1.00 88.31 407 ASP A O 1
ATOM 3263 N N . ILE A 1 408 ? -37.379 12.583 35.788 1.00 88.50 408 ILE A N 1
ATOM 3264 C CA . ILE A 1 408 ? -37.573 12.543 34.321 1.00 88.50 408 ILE A CA 1
ATOM 3265 C C . ILE A 1 408 ? -36.596 13.487 33.622 1.00 88.50 408 ILE A C 1
ATOM 3267 O O . ILE A 1 408 ? -35.946 13.091 32.652 1.00 88.50 408 ILE A O 1
ATOM 3271 N N . GLY A 1 409 ? -36.484 14.730 34.103 1.00 88.62 409 GLY A N 1
ATOM 3272 C CA . GLY A 1 409 ? -35.553 15.717 33.558 1.00 88.62 409 GLY A CA 1
ATOM 3273 C C . GLY A 1 409 ? -34.110 15.217 33.608 1.00 88.62 409 GLY A C 1
ATOM 3274 O O . GLY A 1 409 ? -33.399 15.271 32.604 1.00 88.62 409 GLY A O 1
ATOM 3275 N N . MET A 1 410 ? -33.718 14.634 34.742 1.00 91.06 410 MET A N 1
ATOM 3276 C CA . MET A 1 410 ? -32.400 14.038 34.938 1.00 91.06 410 MET A CA 1
ATOM 3277 C C . MET A 1 410 ? -32.143 12.865 33.984 1.00 91.06 410 MET A C 1
ATOM 3279 O O . MET A 1 410 ? -31.109 12.843 33.319 1.00 91.06 410 MET A O 1
ATOM 3283 N N . PHE A 1 411 ? -33.075 11.915 33.856 1.00 91.88 411 PHE A N 1
ATOM 3284 C CA . PHE A 1 411 ? -32.897 10.775 32.950 1.00 91.88 411 PHE A CA 1
ATOM 3285 C C . PHE A 1 411 ? -32.852 11.191 31.475 1.00 91.88 411 PHE A C 1
ATOM 3287 O O . PHE A 1 411 ? -32.057 10.660 30.693 1.00 91.88 411 PHE A O 1
ATOM 3294 N N . LYS A 1 412 ? -33.666 12.180 31.086 1.00 89.50 412 LYS A N 1
ATOM 3295 C CA . LYS A 1 412 ? -33.615 12.767 29.744 1.00 89.50 412 LYS A CA 1
ATOM 3296 C C . LYS A 1 412 ? -32.249 13.399 29.479 1.00 89.50 412 LYS A C 1
ATOM 3298 O O . LYS A 1 412 ? -31.694 13.177 28.408 1.00 89.50 412 LYS A O 1
ATOM 3303 N N . ASN A 1 413 ? -31.691 14.127 30.449 1.00 91.81 413 ASN A N 1
ATOM 3304 C CA . ASN A 1 413 ? -30.352 14.707 30.335 1.00 91.81 413 ASN A CA 1
ATOM 3305 C C . ASN A 1 413 ? -29.271 13.617 30.198 1.00 91.81 413 ASN A C 1
ATOM 3307 O O . ASN A 1 413 ? -28.434 13.701 29.305 1.00 91.81 413 ASN A O 1
ATOM 3311 N N . ILE A 1 414 ? -29.350 12.541 30.995 1.00 93.06 414 ILE A N 1
ATOM 3312 C CA . ILE A 1 414 ? -28.455 11.375 30.868 1.00 93.06 414 ILE A CA 1
ATOM 3313 C C . ILE A 1 414 ? -28.529 10.783 29.457 1.00 93.06 414 ILE A C 1
ATOM 3315 O O . ILE A 1 414 ? -27.500 10.586 28.819 1.00 93.06 414 ILE A O 1
ATOM 3319 N N . THR A 1 415 ? -29.737 10.539 28.948 1.00 90.94 415 THR A N 1
ATOM 3320 C CA . THR A 1 415 ? -29.937 9.948 27.616 1.00 90.94 415 THR A CA 1
ATOM 3321 C C . THR A 1 415 ? -29.376 10.846 26.511 1.00 90.94 415 THR A C 1
ATOM 3323 O O . THR A 1 415 ? -28.709 10.357 25.605 1.00 90.94 415 THR A O 1
ATOM 3326 N N . LEU A 1 416 ? -29.602 12.162 26.596 1.00 90.38 416 LEU A N 1
ATOM 3327 C CA . LEU A 1 416 ? -29.076 13.127 25.627 1.00 90.38 416 LEU A CA 1
ATOM 3328 C C . LEU A 1 416 ? -27.544 13.149 25.617 1.00 90.38 416 LEU A C 1
ATOM 3330 O O . LEU A 1 416 ? -26.953 13.088 24.544 1.00 90.38 416 LEU A O 1
ATOM 3334 N N . VAL A 1 417 ? -26.910 13.187 26.792 1.00 91.94 417 VAL A N 1
ATOM 3335 C CA . VAL A 1 417 ? -25.444 13.194 26.903 1.00 91.94 417 VAL A CA 1
ATOM 3336 C C . VAL A 1 417 ? -24.842 11.882 26.403 1.00 91.94 417 VAL A C 1
ATOM 3338 O O . VAL A 1 417 ? -23.831 11.911 25.708 1.00 91.94 417 VAL A O 1
ATOM 3341 N N . VAL A 1 418 ? -25.454 10.730 26.705 1.00 91.81 418 VAL A N 1
ATOM 3342 C CA . VAL A 1 418 ? -24.963 9.439 26.195 1.00 91.81 418 VAL A CA 1
ATOM 3343 C C . VAL A 1 418 ? -25.084 9.361 24.672 1.00 91.81 418 VAL A C 1
ATOM 3345 O O . VAL A 1 418 ? -24.128 8.942 24.027 1.00 91.81 418 VAL A O 1
ATOM 3348 N N . ASN A 1 419 ? -26.192 9.822 24.087 1.00 90.38 419 ASN A N 1
ATOM 3349 C CA . ASN A 1 419 ? -26.348 9.853 22.630 1.00 90.38 419 ASN A CA 1
ATOM 3350 C C . ASN A 1 419 ? -25.348 10.814 21.964 1.00 90.38 419 ASN A C 1
ATOM 3352 O O . ASN A 1 419 ? -24.744 10.461 20.960 1.00 90.38 419 ASN A O 1
ATOM 3356 N N . GLU A 1 420 ? -25.107 11.994 22.548 1.00 91.12 420 GLU A N 1
ATOM 3357 C CA . GLU A 1 420 ? -24.103 12.945 22.045 1.00 91.12 420 GLU A CA 1
ATOM 3358 C C . GLU A 1 420 ? -22.687 12.339 22.047 1.00 91.12 420 GLU A C 1
ATOM 3360 O O . GLU A 1 420 ? -21.894 12.540 21.120 1.00 91.12 420 GLU A O 1
ATOM 3365 N N . ILE A 1 421 ? -22.368 11.575 23.097 1.00 91.38 421 ILE A N 1
ATOM 3366 C CA . ILE A 1 421 ? -21.110 10.839 23.196 1.00 91.38 421 ILE A CA 1
A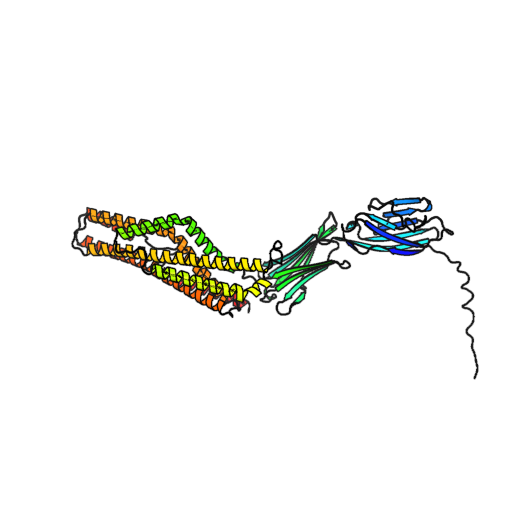TOM 3367 C C . ILE A 1 421 ? -21.048 9.749 22.136 1.00 91.38 421 ILE A C 1
ATOM 3369 O O . ILE A 1 421 ? -20.019 9.632 21.484 1.00 91.38 421 ILE A O 1
ATOM 3373 N N . GLU A 1 422 ? -22.109 8.973 21.949 1.00 89.94 422 GLU A N 1
ATOM 3374 C CA . GLU A 1 422 ? -22.153 7.898 20.961 1.00 89.94 422 GLU A CA 1
ATOM 3375 C C . GLU A 1 422 ? -21.971 8.437 19.531 1.00 89.94 422 GLU A C 1
ATOM 3377 O O . GLU A 1 422 ? -21.132 7.933 18.784 1.00 89.94 422 GLU A O 1
ATOM 3382 N N . ASP A 1 423 ? -22.641 9.539 19.184 1.00 88.69 423 ASP A N 1
ATOM 3383 C CA . ASP A 1 423 ? -22.494 10.214 17.886 1.00 88.69 423 ASP A CA 1
ATOM 3384 C C . ASP A 1 423 ? -21.070 10.751 17.662 1.00 88.69 423 ASP A C 1
ATOM 3386 O O . ASP A 1 423 ? -20.565 10.789 16.534 1.00 88.69 423 ASP A O 1
ATOM 3390 N N . THR A 1 424 ? -20.400 11.171 18.739 1.00 88.69 424 THR A N 1
ATOM 3391 C CA . THR A 1 424 ? -19.043 11.726 18.674 1.00 88.69 424 THR A CA 1
ATOM 3392 C C . THR A 1 424 ? -17.962 10.639 18.706 1.00 88.69 424 THR A C 1
ATOM 3394 O O . THR A 1 424 ? -16.969 10.750 17.987 1.00 88.69 424 THR A O 1
ATOM 3397 N N . PHE A 1 425 ? -18.128 9.600 19.528 1.00 89.69 425 PHE A N 1
ATOM 3398 C CA . PHE A 1 425 ? -17.118 8.578 19.821 1.00 89.69 425 PHE A CA 1
ATOM 3399 C C . PHE A 1 425 ? -17.312 7.263 19.073 1.00 89.69 425 PHE A C 1
ATOM 3401 O O . PHE A 1 425 ? -16.325 6.558 18.862 1.00 89.69 425 PHE A O 1
ATOM 3408 N N . GLY A 1 426 ? -18.523 6.952 18.609 1.00 89.38 426 GLY A N 1
ATOM 3409 C CA . GLY A 1 426 ? -18.829 5.685 17.947 1.00 89.38 426 GLY A CA 1
ATOM 3410 C C . GLY A 1 426 ? -17.918 5.406 16.749 1.00 89.38 426 GLY A C 1
ATOM 3411 O O . GLY A 1 426 ? -17.418 4.292 16.602 1.00 89.38 426 GLY A O 1
ATOM 3412 N N . LEU A 1 427 ? -17.609 6.429 15.942 1.00 89.50 427 LEU A N 1
ATOM 3413 C CA . LEU A 1 427 ? -16.685 6.298 14.807 1.00 89.50 427 LEU A CA 1
ATOM 3414 C C . LEU A 1 427 ? -15.241 6.016 15.254 1.00 89.50 427 LEU A C 1
ATOM 3416 O O . LEU A 1 427 ? -14.555 5.198 14.646 1.00 89.50 427 LEU A O 1
ATOM 3420 N N . PHE A 1 428 ? -14.767 6.660 16.324 1.00 90.69 428 PHE A N 1
ATOM 3421 C CA . PHE A 1 428 ? -13.418 6.420 16.849 1.00 90.69 428 PHE A CA 1
ATOM 3422 C C . PHE A 1 428 ? -13.275 5.006 17.407 1.00 90.69 428 PHE A C 1
ATOM 3424 O O . PHE A 1 428 ? -12.247 4.362 17.213 1.00 90.69 428 PHE A O 1
ATOM 3431 N N . VAL A 1 429 ? -14.322 4.507 18.060 1.00 91.69 429 VAL A N 1
ATOM 3432 C CA . VAL A 1 429 ? -14.385 3.131 18.548 1.00 91.69 429 VAL A CA 1
ATOM 3433 C C . VAL A 1 429 ? -14.401 2.140 17.384 1.00 91.69 429 VAL A C 1
ATOM 3435 O O . VAL A 1 429 ? -13.671 1.153 17.429 1.00 91.69 429 VAL A O 1
ATOM 3438 N N . LEU A 1 430 ? -15.178 2.405 16.330 1.00 90.88 430 LEU A N 1
ATOM 3439 C CA . LEU A 1 430 ? -15.190 1.580 15.120 1.00 90.88 430 LEU A CA 1
ATOM 3440 C C . LEU A 1 430 ? -13.786 1.475 14.507 1.00 90.88 430 LEU A C 1
ATOM 3442 O O . LEU A 1 430 ? -13.307 0.373 14.251 1.00 90.88 430 LEU A O 1
ATOM 3446 N N . ILE A 1 431 ? -13.102 2.611 14.342 1.00 88.94 431 ILE A N 1
ATOM 3447 C CA . ILE A 1 431 ? -11.735 2.650 13.804 1.00 88.94 431 ILE A CA 1
ATOM 3448 C C . ILE A 1 431 ? -10.755 1.931 14.733 1.00 88.94 431 ILE A C 1
ATOM 3450 O O . ILE A 1 431 ? -9.893 1.203 14.253 1.00 88.94 431 ILE A O 1
ATOM 3454 N N . LEU A 1 432 ? -10.901 2.067 16.054 1.00 90.00 432 LEU A N 1
ATOM 3455 C CA . LEU A 1 432 ? -10.084 1.328 17.015 1.00 90.00 432 LEU A CA 1
ATOM 3456 C C . LEU A 1 432 ? -10.220 -0.190 16.815 1.00 90.00 432 LEU A C 1
ATOM 3458 O O . LEU A 1 432 ? -9.205 -0.880 16.747 1.00 90.00 432 LEU A O 1
ATOM 3462 N N . TYR A 1 433 ? -11.444 -0.710 16.693 1.00 89.75 433 TYR A N 1
ATOM 3463 C CA . TYR A 1 433 ? -11.663 -2.137 16.435 1.00 89.75 433 TYR A CA 1
ATOM 3464 C C . TYR A 1 433 ? -11.129 -2.567 15.065 1.00 89.75 433 TYR A C 1
ATOM 3466 O O . TYR A 1 433 ? -10.505 -3.622 14.978 1.00 89.75 433 TYR A O 1
ATOM 3474 N N . ALA A 1 434 ? -11.293 -1.748 14.023 1.00 86.94 434 ALA A N 1
ATOM 3475 C CA . ALA A 1 434 ? -10.717 -2.022 12.707 1.00 86.94 434 ALA A CA 1
ATOM 3476 C C . ALA A 1 434 ? -9.182 -2.125 12.767 1.00 86.94 434 ALA A C 1
ATOM 3478 O O . ALA A 1 434 ? -8.616 -3.104 12.289 1.00 86.94 434 ALA A O 1
ATOM 3479 N N . THR A 1 435 ? -8.510 -1.186 13.442 1.00 85.94 435 THR A N 1
ATOM 3480 C CA . THR A 1 435 ? -7.048 -1.202 13.620 1.00 85.94 435 THR A CA 1
ATOM 3481 C C . THR A 1 435 ? -6.575 -2.431 14.399 1.00 85.94 435 THR A C 1
ATOM 3483 O O . THR A 1 435 ? -5.544 -3.008 14.065 1.00 85.94 435 THR A O 1
ATOM 3486 N N . ILE A 1 436 ? -7.318 -2.862 15.422 1.00 86.69 436 ILE A N 1
ATOM 3487 C CA . ILE A 1 436 ? -7.008 -4.083 16.181 1.00 86.69 436 ILE A CA 1
ATOM 3488 C C . ILE A 1 436 ? -7.122 -5.319 15.283 1.00 86.69 436 ILE A C 1
ATOM 3490 O O . ILE A 1 436 ? -6.221 -6.155 15.293 1.00 86.69 436 ILE A O 1
ATOM 3494 N N . MET A 1 437 ? -8.207 -5.443 14.513 1.00 85.88 437 MET A N 1
ATOM 3495 C CA . MET A 1 437 ? -8.398 -6.572 13.595 1.00 85.88 437 MET A CA 1
ATOM 3496 C C . MET A 1 437 ? -7.288 -6.618 12.545 1.00 85.88 437 MET A C 1
ATOM 3498 O O . MET A 1 437 ? -6.684 -7.665 12.331 1.00 85.88 437 MET A O 1
ATOM 3502 N N . ALA A 1 438 ? -6.954 -5.468 11.965 1.00 83.69 438 ALA A N 1
ATOM 3503 C CA . ALA A 1 438 ? -5.887 -5.360 10.982 1.00 83.69 438 ALA A CA 1
ATOM 3504 C C . ALA A 1 438 ? -4.506 -5.691 11.584 1.00 83.69 438 ALA A C 1
ATOM 3506 O O . ALA A 1 438 ? -3.686 -6.347 10.947 1.00 83.69 438 ALA A O 1
ATOM 3507 N N . ALA A 1 439 ? -4.259 -5.314 12.846 1.00 81.88 439 ALA A N 1
ATOM 3508 C CA . ALA A 1 439 ? -3.049 -5.710 13.561 1.00 81.88 439 ALA A CA 1
ATOM 3509 C C . ALA A 1 439 ? -2.957 -7.233 13.747 1.00 81.88 439 ALA A C 1
ATOM 3511 O O . ALA A 1 439 ? -1.883 -7.790 13.545 1.00 81.88 439 ALA A O 1
ATOM 3512 N N . PHE A 1 440 ? -4.061 -7.915 14.073 1.00 83.12 440 PHE A N 1
ATOM 3513 C CA . PHE A 1 440 ? -4.076 -9.379 14.154 1.00 83.12 440 PHE A CA 1
ATOM 3514 C C . PHE A 1 440 ? -3.769 -10.040 12.809 1.00 83.12 440 PHE A C 1
ATOM 3516 O O . PHE A 1 440 ? -2.946 -10.952 12.766 1.00 83.12 440 PHE A O 1
ATOM 3523 N N . PHE A 1 441 ? -4.394 -9.583 11.722 1.00 81.25 441 PHE A N 1
ATOM 3524 C CA . PHE A 1 441 ? -4.144 -10.147 10.394 1.00 81.25 441 PHE A CA 1
ATOM 3525 C C . PHE A 1 441 ? -2.703 -9.929 9.940 1.00 81.25 441 PHE A C 1
ATOM 3527 O O . PHE A 1 441 ? -2.072 -10.870 9.465 1.00 81.25 441 PHE A O 1
ATOM 3534 N N . ASN A 1 442 ? -2.132 -8.752 10.206 1.00 78.44 442 ASN A N 1
ATOM 3535 C CA . ASN A 1 442 ? -0.707 -8.513 9.985 1.00 78.44 442 ASN A CA 1
ATOM 3536 C C . ASN A 1 442 ? 0.169 -9.496 10.760 1.00 78.44 442 ASN A C 1
ATOM 3538 O O . ASN A 1 442 ? 1.125 -10.030 10.207 1.00 78.44 442 ASN A O 1
ATOM 3542 N N . THR A 1 443 ? -0.143 -9.757 12.029 1.00 81.56 443 THR A N 1
ATOM 3543 C CA . THR A 1 443 ? 0.618 -10.717 12.828 1.00 81.56 443 THR A CA 1
ATOM 3544 C C . THR A 1 443 ? 0.558 -12.122 12.236 1.00 81.56 443 THR A C 1
ATOM 3546 O O . THR A 1 443 ? 1.590 -12.783 12.148 1.00 81.56 443 THR A O 1
ATOM 3549 N N . VAL A 1 444 ? -0.629 -12.577 11.824 1.00 78.69 444 VAL A N 1
ATOM 3550 C CA . VAL A 1 444 ? -0.807 -13.898 11.202 1.00 78.69 444 VAL A CA 1
ATOM 3551 C C . VAL A 1 444 ? -0.050 -13.970 9.876 1.00 78.69 444 VAL A C 1
ATOM 3553 O O . VAL A 1 444 ? 0.694 -14.918 9.663 1.00 78.69 444 VAL A O 1
ATOM 3556 N N . SER A 1 445 ? -0.149 -12.940 9.035 1.00 77.00 445 SER A N 1
ATOM 3557 C CA . SER A 1 445 ? 0.586 -12.855 7.768 1.00 77.00 445 SER A CA 1
ATOM 3558 C C . SER A 1 445 ? 2.104 -12.933 7.979 1.00 77.00 445 SER A C 1
ATOM 3560 O O . SER A 1 445 ? 2.783 -13.723 7.330 1.00 77.00 445 SER A O 1
ATOM 3562 N N . VAL A 1 446 ? 2.647 -12.185 8.948 1.00 74.94 446 VAL A N 1
ATOM 3563 C CA . VAL A 1 446 ? 4.082 -12.241 9.280 1.00 74.94 446 VAL A CA 1
ATOM 3564 C C . VAL A 1 446 ? 4.479 -13.611 9.839 1.00 74.94 446 VAL A C 1
ATOM 3566 O O . VAL A 1 446 ? 5.582 -14.065 9.562 1.00 74.94 446 VAL A O 1
ATOM 3569 N N . MET A 1 447 ? 3.604 -14.274 10.601 1.00 74.06 447 MET A N 1
ATOM 3570 C CA . MET A 1 447 ? 3.841 -15.629 11.118 1.00 74.06 447 MET A CA 1
ATOM 3571 C C . MET A 1 447 ? 3.887 -16.697 10.016 1.00 74.06 447 MET A C 1
ATOM 3573 O O . MET A 1 447 ? 4.632 -17.662 10.158 1.00 74.06 447 MET A O 1
ATOM 3577 N N . LEU A 1 448 ? 3.098 -16.536 8.950 1.00 70.12 448 LEU A N 1
ATOM 3578 C CA . LEU A 1 448 ? 3.057 -17.462 7.812 1.00 70.12 448 LEU A CA 1
ATOM 3579 C C . LEU A 1 448 ? 4.248 -17.282 6.870 1.00 70.12 448 LEU A C 1
ATOM 3581 O O . LEU A 1 448 ? 4.746 -18.244 6.297 1.00 70.12 448 LEU A O 1
ATOM 3585 N N . GLN A 1 449 ? 4.764 -16.058 6.745 1.00 66.81 449 GLN A N 1
ATOM 3586 C CA . GLN A 1 449 ? 5.996 -15.822 6.001 1.00 66.81 449 GLN A CA 1
ATOM 3587 C C . GLN A 1 449 ? 7.148 -16.542 6.721 1.00 66.81 449 GLN A C 1
ATOM 3589 O O . GLN A 1 449 ? 7.540 -16.126 7.809 1.00 66.81 449 GLN A O 1
ATOM 3594 N N . ASN A 1 450 ? 7.733 -17.582 6.104 1.00 56.62 450 ASN A N 1
ATOM 3595 C CA . ASN A 1 450 ? 8.866 -18.407 6.593 1.00 56.62 450 ASN A CA 1
ATOM 3596 C C . ASN A 1 450 ? 10.166 -17.624 6.945 1.00 56.62 450 ASN A C 1
ATOM 3598 O O . ASN A 1 450 ? 11.245 -18.189 7.113 1.00 56.62 450 ASN A O 1
ATOM 3602 N N . THR A 1 451 ? 10.080 -16.303 7.080 1.00 56.41 451 THR A N 1
ATOM 3603 C CA . THR A 1 451 ? 11.114 -15.345 7.475 1.00 56.41 451 THR A CA 1
ATOM 3604 C C . THR A 1 451 ? 11.134 -15.031 8.981 1.00 56.41 451 THR A C 1
ATOM 3606 O O . THR A 1 451 ? 11.836 -14.106 9.394 1.00 56.41 451 THR A O 1
ATOM 3609 N N . VAL A 1 452 ? 10.391 -15.762 9.828 1.00 59.91 452 VAL A N 1
ATOM 3610 C CA . VAL A 1 452 ? 10.308 -15.528 11.292 1.00 59.91 452 VAL A CA 1
ATOM 3611 C C . VAL A 1 452 ? 11.583 -15.969 12.030 1.00 59.91 452 VAL A C 1
ATOM 3613 O O . VAL A 1 452 ? 11.552 -16.853 12.879 1.00 59.91 452 VAL A O 1
ATOM 3616 N N . ASN A 1 453 ? 12.731 -15.367 11.718 1.00 62.50 453 ASN A N 1
ATOM 3617 C CA . ASN A 1 453 ? 14.008 -15.766 12.322 1.00 62.50 453 ASN A CA 1
ATOM 3618 C C . ASN A 1 453 ? 14.754 -14.642 13.051 1.00 62.50 453 ASN A C 1
ATOM 3620 O O . ASN A 1 453 ? 15.806 -14.897 13.634 1.00 62.50 453 ASN A O 1
ATOM 3624 N N . THR A 1 454 ? 14.223 -13.413 13.078 1.00 76.31 454 THR A N 1
ATOM 3625 C CA . THR A 1 454 ? 14.830 -12.322 13.859 1.00 76.31 454 THR A CA 1
ATOM 3626 C C . THR A 1 454 ? 14.094 -12.075 15.172 1.00 76.31 454 THR A C 1
ATOM 3628 O O . THR A 1 454 ? 12.861 -12.094 15.245 1.00 76.31 454 THR A O 1
ATOM 3631 N N . TYR A 1 455 ? 14.857 -11.785 16.231 1.00 81.56 455 TYR A N 1
ATOM 3632 C CA . TYR A 1 455 ? 14.314 -11.421 17.543 1.00 81.56 455 TYR A CA 1
ATOM 3633 C C . TYR A 1 455 ? 13.366 -10.215 17.470 1.00 81.56 455 TYR A C 1
ATOM 3635 O O . TYR A 1 455 ? 12.378 -10.166 18.204 1.00 81.56 455 TYR A O 1
ATOM 3643 N N . ALA A 1 456 ? 13.628 -9.266 16.564 1.00 77.31 456 ALA A N 1
ATOM 3644 C CA . ALA A 1 456 ? 12.771 -8.105 16.343 1.00 77.31 456 ALA A CA 1
ATOM 3645 C C . ALA A 1 456 ? 11.384 -8.504 15.812 1.00 77.31 456 ALA A C 1
ATOM 3647 O O . ALA A 1 456 ? 10.373 -8.003 16.305 1.00 77.31 456 ALA A O 1
ATOM 3648 N N . THR A 1 457 ? 11.327 -9.458 14.877 1.00 78.50 457 THR A N 1
ATOM 3649 C CA . THR A 1 457 ? 10.069 -9.956 14.299 1.00 78.50 457 THR A CA 1
ATOM 3650 C C . THR A 1 457 ? 9.231 -10.692 15.347 1.00 78.50 457 THR A C 1
ATOM 3652 O O . THR A 1 457 ? 8.042 -10.413 15.502 1.00 78.50 457 THR A O 1
ATOM 3655 N N . ILE A 1 458 ? 9.856 -11.564 16.147 1.00 81.69 458 ILE A N 1
ATOM 3656 C CA . ILE A 1 458 ? 9.175 -12.277 17.243 1.00 81.69 458 ILE A CA 1
ATOM 3657 C C . ILE A 1 458 ? 8.656 -11.286 18.294 1.00 81.69 458 ILE A C 1
ATOM 3659 O O . ILE A 1 458 ? 7.501 -11.371 18.714 1.00 81.69 458 ILE A O 1
ATOM 3663 N N . SER A 1 459 ? 9.486 -10.315 18.692 1.00 83.25 459 SER A N 1
ATOM 3664 C CA . SER A 1 459 ? 9.104 -9.264 19.643 1.00 83.25 459 SER A CA 1
ATOM 3665 C C . SER A 1 459 ? 7.895 -8.465 19.145 1.00 83.25 459 SER A C 1
ATOM 366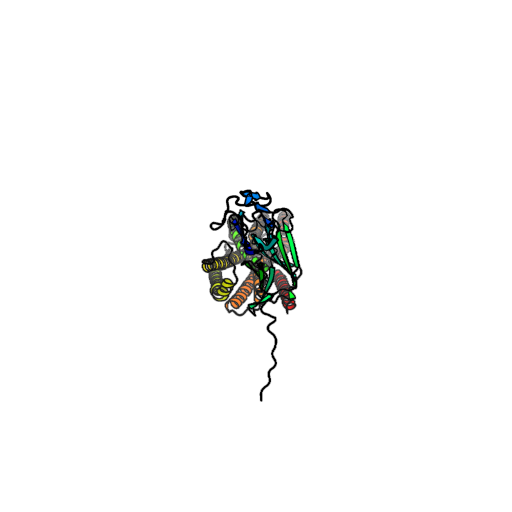7 O O . SER A 1 459 ? 6.931 -8.272 19.887 1.00 83.25 459 SER A O 1
ATOM 3669 N N . TYR A 1 460 ? 7.896 -8.072 17.866 1.00 83.56 460 TYR A N 1
ATOM 3670 C CA . TYR A 1 460 ? 6.781 -7.372 17.230 1.00 83.56 460 TYR A CA 1
ATOM 3671 C C . TYR A 1 460 ? 5.480 -8.181 17.274 1.00 83.56 460 TYR A C 1
ATOM 3673 O O . TYR A 1 460 ? 4.439 -7.648 17.670 1.00 83.56 460 TYR A O 1
ATOM 3681 N N . ILE A 1 461 ? 5.531 -9.466 16.918 1.00 84.12 461 ILE A N 1
ATOM 3682 C CA . ILE A 1 461 ? 4.361 -10.353 16.909 1.00 84.12 461 ILE A CA 1
ATOM 3683 C C . ILE A 1 461 ? 3.779 -10.511 18.317 1.00 84.12 461 ILE A C 1
ATOM 3685 O O . ILE A 1 461 ? 2.571 -10.350 18.520 1.00 84.12 461 ILE A O 1
ATOM 3689 N N . VAL A 1 462 ? 4.627 -10.808 19.305 1.00 86.56 462 VAL A N 1
ATOM 3690 C CA . VAL A 1 462 ? 4.188 -10.992 20.695 1.00 86.56 462 VAL A CA 1
ATOM 3691 C C . VAL A 1 462 ? 3.574 -9.702 21.226 1.00 86.56 462 VAL A C 1
ATOM 3693 O O . VAL A 1 462 ? 2.498 -9.728 21.824 1.00 86.56 462 VAL A O 1
ATOM 3696 N N . TRP A 1 463 ? 4.219 -8.566 20.967 1.00 86.25 463 TRP A N 1
ATOM 3697 C CA . TRP A 1 463 ? 3.749 -7.261 21.407 1.00 86.25 463 TRP A CA 1
ATOM 3698 C C . TRP A 1 463 ? 2.386 -6.900 20.809 1.00 86.25 463 TRP A C 1
ATOM 3700 O O . TRP A 1 463 ? 1.446 -6.606 21.547 1.00 86.25 463 TRP A O 1
ATOM 3710 N N . THR A 1 464 ? 2.260 -6.950 19.481 1.00 84.12 464 THR A N 1
ATOM 3711 C CA . THR A 1 464 ? 1.023 -6.592 18.769 1.00 84.12 464 THR A CA 1
ATOM 3712 C C . THR A 1 464 ? -0.143 -7.485 19.178 1.00 84.12 464 THR A C 1
ATOM 3714 O O . THR A 1 464 ? -1.208 -6.966 19.514 1.00 84.12 464 THR A O 1
ATOM 3717 N N . SER A 1 465 ? 0.073 -8.800 19.271 1.00 85.81 465 SER A N 1
ATOM 3718 C CA . SER A 1 465 ? -0.948 -9.762 19.712 1.00 85.81 465 SER A CA 1
ATOM 3719 C C . SER A 1 465 ? -1.402 -9.507 21.147 1.00 85.81 465 SER A C 1
ATOM 3721 O O . SER A 1 465 ? -2.604 -9.490 21.431 1.00 85.81 465 SER A O 1
ATOM 3723 N N . CYS A 1 466 ? -0.453 -9.279 22.063 1.00 88.50 466 CYS A N 1
ATOM 3724 C CA . CYS A 1 466 ? -0.759 -8.989 23.462 1.00 88.50 466 CYS A CA 1
ATOM 3725 C C . CYS A 1 466 ? -1.561 -7.689 23.590 1.00 88.50 466 CYS A C 1
ATOM 3727 O O . CYS A 1 466 ? -2.609 -7.673 24.237 1.00 88.50 466 CYS A O 1
ATOM 3729 N N . VAL A 1 467 ? -1.103 -6.608 22.952 1.00 87.25 467 VAL A N 1
ATOM 3730 C CA . VAL A 1 467 ? -1.765 -5.296 23.010 1.00 87.25 467 VAL A CA 1
ATOM 3731 C C . VAL A 1 467 ? -3.162 -5.351 22.392 1.00 87.25 467 VAL A C 1
ATOM 3733 O O . VAL A 1 467 ? -4.107 -4.831 22.991 1.00 87.25 467 VAL A O 1
ATOM 3736 N N . ALA A 1 468 ? -3.324 -6.006 21.241 1.00 88.06 468 ALA A N 1
ATOM 3737 C CA . ALA A 1 468 ? -4.617 -6.149 20.580 1.00 88.06 468 ALA A CA 1
ATOM 3738 C C . ALA A 1 468 ? -5.605 -6.942 21.454 1.00 88.06 468 ALA A C 1
ATOM 3740 O O . ALA A 1 468 ? -6.715 -6.474 21.719 1.00 88.06 468 ALA A O 1
ATOM 3741 N N . THR A 1 469 ? -5.170 -8.080 22.006 1.00 88.19 469 THR A N 1
ATOM 3742 C CA . THR A 1 469 ? -5.993 -8.919 22.895 1.00 88.19 469 THR A CA 1
ATOM 3743 C C . THR A 1 469 ? -6.416 -8.164 24.153 1.00 88.19 469 THR A C 1
ATOM 3745 O O . THR A 1 469 ? -7.599 -8.135 24.500 1.00 88.19 469 THR A O 1
ATOM 3748 N N . VAL A 1 470 ? -5.468 -7.511 24.834 1.00 90.06 470 VAL A N 1
ATOM 3749 C CA . VAL A 1 470 ? -5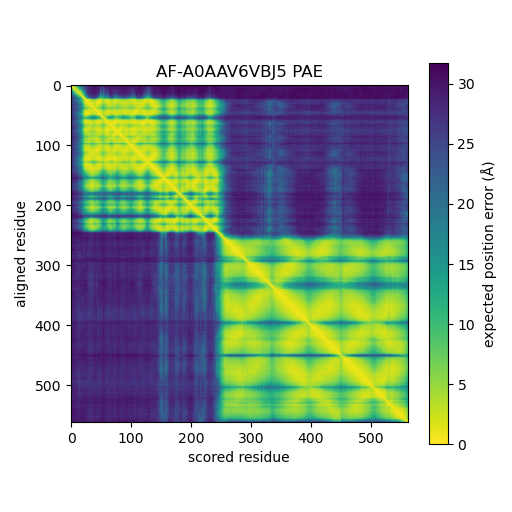.750 -6.750 26.059 1.00 90.06 470 VAL A CA 1
ATOM 3750 C C . VAL A 1 470 ? -6.731 -5.615 25.773 1.00 90.06 470 VAL A C 1
ATOM 3752 O O . VAL A 1 470 ? -7.682 -5.435 26.535 1.00 90.06 470 VAL A O 1
ATOM 3755 N N . THR A 1 471 ? -6.546 -4.889 24.669 1.00 89.94 471 THR A N 1
ATOM 3756 C CA . THR A 1 471 ? -7.421 -3.777 24.276 1.00 89.94 471 THR A CA 1
ATOM 3757 C C . THR A 1 471 ? -8.857 -4.245 24.023 1.00 89.94 471 THR A C 1
ATOM 3759 O O . THR A 1 471 ? -9.785 -3.663 24.589 1.00 89.94 471 THR A O 1
ATOM 3762 N N . VAL A 1 472 ? -9.057 -5.321 23.247 1.00 91.19 472 VAL A N 1
ATOM 3763 C CA . VAL A 1 472 ? -10.395 -5.885 22.960 1.00 91.19 472 VAL A CA 1
ATOM 3764 C C . VAL A 1 472 ? -11.085 -6.341 24.232 1.00 91.19 472 VAL A C 1
ATOM 3766 O O . VAL A 1 472 ? -12.249 -6.002 24.463 1.00 91.19 472 VAL A O 1
ATOM 3769 N N . VAL A 1 473 ? -10.367 -7.089 25.076 1.00 91.69 473 VAL A N 1
ATOM 3770 C CA . VAL A 1 473 ? -10.919 -7.589 26.333 1.00 91.69 473 VAL A CA 1
ATOM 3771 C C . VAL A 1 473 ? -11.331 -6.408 27.198 1.00 91.69 473 VAL A C 1
ATOM 3773 O O . VAL A 1 473 ? -12.500 -6.320 27.554 1.00 91.69 473 VAL A O 1
ATOM 3776 N N . GLN A 1 474 ? -10.426 -5.466 27.482 1.00 91.88 474 GLN A N 1
ATOM 3777 C CA . GLN A 1 474 ? -10.713 -4.312 28.340 1.00 91.88 474 GLN A CA 1
ATOM 3778 C C . GLN A 1 474 ? -11.889 -3.484 27.817 1.00 91.88 474 GLN A C 1
ATOM 3780 O O . GLN A 1 474 ? -12.816 -3.212 28.580 1.00 91.88 474 GLN A O 1
ATOM 3785 N N . MET A 1 475 ? -11.916 -3.147 26.526 1.00 92.44 475 MET A N 1
ATOM 3786 C CA . MET A 1 475 ? -13.044 -2.418 25.937 1.00 92.44 475 MET A CA 1
ATOM 3787 C C . MET A 1 475 ? -14.368 -3.157 26.091 1.00 92.44 475 MET A C 1
ATOM 3789 O O . MET A 1 475 ? -15.367 -2.558 26.490 1.00 92.44 475 MET A O 1
ATOM 3793 N N . SER A 1 476 ? -14.364 -4.467 25.851 1.00 92.56 476 SER A N 1
ATOM 3794 C CA . SER A 1 476 ? -15.545 -5.312 26.029 1.00 92.56 476 SER A CA 1
ATOM 3795 C C . SER A 1 476 ? -16.003 -5.354 27.491 1.00 92.56 476 SER A C 1
ATOM 3797 O O . SER A 1 476 ? -17.208 -5.337 27.748 1.00 92.56 476 SER A O 1
ATOM 3799 N N . ARG A 1 477 ? -15.071 -5.331 28.463 1.00 93.56 477 ARG A N 1
ATOM 3800 C CA . ARG A 1 477 ? -15.401 -5.229 29.900 1.00 93.56 477 ARG A CA 1
ATOM 3801 C C . ARG A 1 477 ? -16.147 -3.933 30.202 1.00 93.56 477 ARG A C 1
ATOM 3803 O O . ARG A 1 477 ? -17.175 -3.978 30.874 1.00 93.56 477 ARG A O 1
ATOM 3810 N N . TYR A 1 478 ? -15.652 -2.793 29.717 1.00 92.69 478 TYR A N 1
ATOM 3811 C CA . TYR A 1 478 ? -16.269 -1.489 29.981 1.00 92.69 478 TYR A CA 1
ATOM 3812 C C . TYR A 1 478 ? -17.603 -1.303 29.248 1.00 92.69 478 TYR A C 1
ATOM 3814 O O . TYR A 1 478 ? -18.557 -0.820 29.853 1.00 92.69 478 TYR A O 1
ATOM 3822 N N . GLY A 1 479 ? -17.723 -1.751 27.996 1.00 92.56 479 GLY A N 1
ATOM 3823 C CA . GLY A 1 479 ? -19.010 -1.743 27.289 1.00 92.56 479 GLY A CA 1
ATOM 3824 C C . GLY A 1 479 ? -20.053 -2.652 27.957 1.00 92.56 479 GLY A C 1
ATOM 3825 O O . GLY A 1 479 ? -21.206 -2.259 28.170 1.00 92.56 479 GLY A O 1
ATOM 3826 N N . SER A 1 480 ? -19.630 -3.836 28.421 1.00 94.12 480 SER A N 1
ATOM 3827 C CA . SER A 1 480 ? -20.496 -4.725 29.202 1.00 94.12 480 SER A CA 1
ATOM 3828 C C . SER A 1 480 ? -20.870 -4.133 30.561 1.00 94.12 480 SER A C 1
ATOM 3830 O O . SER A 1 480 ? -21.980 -4.376 31.031 1.00 94.12 480 SER A O 1
ATOM 3832 N N . TYR A 1 481 ? -19.980 -3.360 31.193 1.00 94.56 481 TYR A N 1
ATOM 3833 C CA . TYR A 1 481 ? -20.283 -2.651 32.435 1.00 94.56 481 TYR A CA 1
ATOM 3834 C C . TYR A 1 481 ? -21.425 -1.654 32.224 1.00 94.56 481 TYR A C 1
ATOM 3836 O O . TYR A 1 481 ? -22.418 -1.734 32.945 1.00 94.56 481 TYR A O 1
ATOM 3844 N N . VAL A 1 482 ? -21.366 -0.811 31.186 1.00 93.94 482 VAL A N 1
ATOM 3845 C CA . VAL A 1 482 ? -22.465 0.117 30.854 1.00 93.94 482 VAL A CA 1
ATOM 3846 C C . VAL A 1 482 ? -23.773 -0.639 30.623 1.00 93.94 482 VAL A C 1
ATOM 3848 O O . VAL A 1 482 ? -24.785 -0.329 31.250 1.00 93.94 482 VAL A O 1
ATOM 3851 N N . THR A 1 483 ? -23.739 -1.688 29.799 1.00 92.62 483 THR A N 1
ATOM 3852 C CA . THR A 1 483 ? -24.922 -2.515 29.508 1.00 92.62 483 THR A CA 1
ATOM 3853 C C . THR A 1 483 ? -25.514 -3.123 30.785 1.00 92.62 483 THR A C 1
ATOM 3855 O O . THR A 1 483 ? -26.731 -3.111 30.978 1.00 92.62 483 THR A O 1
ATOM 3858 N N . SER A 1 484 ? -24.663 -3.598 31.700 1.00 93.69 484 SER A N 1
ATOM 3859 C CA . SER A 1 484 ? -25.101 -4.156 32.983 1.00 93.69 484 SER A CA 1
ATOM 3860 C C . SER A 1 484 ? -25.756 -3.112 33.892 1.00 93.69 484 SER A C 1
ATOM 3862 O O . SER A 1 484 ? -26.756 -3.418 34.541 1.00 93.69 484 SER A O 1
ATOM 3864 N N . GLN A 1 485 ? -25.260 -1.868 33.895 1.00 94.50 485 GLN A N 1
ATOM 3865 C CA . GLN A 1 485 ? -25.838 -0.775 34.680 1.00 94.50 485 GLN A CA 1
ATOM 3866 C C . GLN A 1 485 ? -27.201 -0.349 34.128 1.00 94.50 485 GLN A C 1
ATOM 3868 O O . GLN A 1 485 ? -28.135 -0.145 34.902 1.00 94.50 485 GLN A O 1
ATOM 3873 N N . VAL A 1 486 ? -27.368 -0.310 32.801 1.00 92.69 486 VAL A N 1
ATOM 3874 C CA . VAL A 1 486 ? -28.671 -0.048 32.162 1.00 92.69 486 VAL A CA 1
ATOM 3875 C C . VAL A 1 486 ? -29.679 -1.150 32.485 1.00 92.69 486 VAL A C 1
ATOM 3877 O O . VAL A 1 486 ? -30.817 -0.860 32.849 1.00 92.69 486 VAL A O 1
ATOM 3880 N N . GLN A 1 487 ? -29.278 -2.421 32.406 1.00 92.12 487 GLN A N 1
ATOM 3881 C CA . GLN A 1 487 ? -30.147 -3.536 32.799 1.00 92.12 487 GLN A CA 1
ATOM 3882 C C . GLN A 1 487 ? -30.497 -3.490 34.293 1.00 92.12 487 GLN A C 1
ATOM 3884 O O . GLN A 1 487 ? -31.648 -3.726 34.666 1.00 92.12 487 GLN A O 1
ATOM 3889 N N . GLY A 1 488 ? -29.528 -3.140 35.144 1.00 92.69 488 GLY A N 1
ATOM 3890 C CA . GLY A 1 488 ? -29.734 -2.914 36.572 1.00 92.69 488 GLY A CA 1
ATOM 3891 C C . GLY A 1 488 ? -30.755 -1.809 36.837 1.00 92.69 488 GLY A C 1
ATOM 3892 O O . GLY A 1 488 ? -31.679 -2.016 37.619 1.00 92.69 488 GLY A O 1
ATOM 3893 N N . LEU A 1 489 ? -30.645 -0.681 36.132 1.00 93.56 489 LEU A N 1
ATOM 3894 C CA . LEU A 1 489 ? -31.595 0.429 36.188 1.00 93.56 489 LEU A CA 1
ATOM 3895 C C . LEU A 1 489 ? -33.008 -0.000 35.765 1.00 93.56 489 LEU A C 1
ATOM 3897 O O . LEU A 1 489 ? -33.967 0.284 36.480 1.00 93.56 489 LEU A O 1
ATOM 3901 N N . LYS A 1 490 ? -33.149 -0.730 34.650 1.00 93.38 490 LYS A N 1
ATOM 3902 C CA . LYS A 1 490 ? -34.452 -1.257 34.201 1.00 93.38 490 LYS A CA 1
ATOM 3903 C C . LYS A 1 490 ? -35.063 -2.201 35.239 1.00 93.38 490 LYS A C 1
ATOM 3905 O O . LYS A 1 490 ? -36.251 -2.102 35.532 1.00 93.38 490 LYS A O 1
ATOM 3910 N N . ARG A 1 491 ? -34.253 -3.067 35.862 1.00 93.25 491 ARG A N 1
ATOM 3911 C CA . ARG A 1 491 ? -34.711 -3.939 36.956 1.00 93.25 491 ARG A CA 1
ATOM 3912 C C . ARG A 1 491 ? -35.158 -3.134 38.180 1.00 93.25 491 ARG A C 1
ATOM 3914 O O . ARG A 1 491 ? -36.199 -3.458 38.741 1.00 93.25 491 ARG A O 1
ATOM 3921 N N . GLN A 1 492 ? -34.418 -2.095 38.577 1.00 92.12 492 GLN A N 1
ATOM 3922 C CA . GLN A 1 492 ? -34.846 -1.214 39.672 1.00 92.12 492 GLN A CA 1
ATOM 3923 C C . GLN A 1 492 ? -36.167 -0.519 39.342 1.00 92.12 492 GLN A C 1
ATOM 3925 O O . GLN A 1 492 ? -37.043 -0.464 40.193 1.00 92.12 492 GLN A O 1
ATOM 3930 N N . MET A 1 493 ? -36.358 -0.070 38.101 1.00 91.62 493 MET A N 1
ATOM 3931 C CA . MET A 1 493 ? -37.596 0.585 37.676 1.00 91.62 493 MET A CA 1
ATOM 3932 C C . MET A 1 493 ? -38.829 -0.335 37.771 1.00 91.62 493 MET A C 1
ATOM 3934 O O . MET A 1 493 ? -39.908 0.122 38.144 1.00 91.62 493 MET A O 1
ATOM 3938 N N . ILE A 1 494 ? -38.666 -1.636 37.503 1.00 92.06 494 ILE A N 1
ATOM 3939 C CA . ILE A 1 494 ? -39.720 -2.644 37.714 1.00 92.06 494 ILE A CA 1
ATOM 3940 C C . ILE A 1 494 ? -40.062 -2.766 39.205 1.00 92.06 494 ILE A C 1
ATOM 3942 O O . ILE A 1 494 ? -41.232 -2.694 39.566 1.00 92.06 494 ILE A O 1
ATOM 3946 N N . VAL A 1 495 ? -39.054 -2.858 40.081 1.00 90.62 495 VAL A N 1
ATOM 3947 C CA . VAL A 1 495 ? -39.269 -2.921 41.540 1.00 90.62 495 VAL A CA 1
ATOM 3948 C C . VAL A 1 495 ? -39.957 -1.654 42.060 1.00 90.62 495 VAL A C 1
ATOM 3950 O O . VAL A 1 495 ? -40.886 -1.745 42.860 1.00 90.62 495 VAL A O 1
ATOM 3953 N N . CYS A 1 496 ? -39.552 -0.475 41.575 1.00 88.12 496 CYS A N 1
ATOM 3954 C CA . CYS A 1 496 ? -40.217 0.787 41.897 1.00 88.12 496 CYS A CA 1
ATOM 3955 C C . CYS A 1 496 ? -41.702 0.746 41.515 1.00 88.12 496 CYS A C 1
ATOM 3957 O O . CYS A 1 496 ? -42.542 1.197 42.289 1.00 88.12 496 CYS A O 1
ATOM 3959 N N . SER A 1 497 ? -42.023 0.200 40.337 1.00 90.19 497 SER A N 1
ATOM 3960 C CA . SER A 1 497 ? -43.399 0.091 39.845 1.00 90.19 497 SER A CA 1
ATOM 3961 C C . SER A 1 497 ? -44.270 -0.760 40.766 1.00 90.19 497 SER A C 1
ATOM 3963 O O . SER A 1 497 ? -45.376 -0.344 41.110 1.00 90.19 497 SER A O 1
ATOM 3965 N N . ASP A 1 498 ? -43.770 -1.915 41.205 1.00 88.69 498 ASP A N 1
ATOM 3966 C CA . ASP A 1 498 ? -44.511 -2.811 42.097 1.00 88.69 498 ASP A CA 1
ATOM 3967 C C . ASP A 1 498 ? -44.811 -2.145 43.453 1.00 88.69 498 ASP A C 1
ATOM 3969 O O . ASP A 1 498 ? -45.935 -2.224 43.959 1.00 88.69 498 ASP A O 1
ATOM 3973 N N . GLU A 1 499 ? -43.843 -1.417 44.018 1.00 86.19 499 GLU A N 1
ATOM 3974 C CA . GLU A 1 499 ? -44.019 -0.713 45.297 1.00 86.19 499 GLU A CA 1
ATOM 3975 C C . GLU A 1 499 ? -44.968 0.496 45.178 1.00 86.19 499 GLU A C 1
ATOM 3977 O O . GLU A 1 499 ? -45.773 0.777 46.072 1.00 86.19 499 GLU A O 1
ATOM 3982 N N . LEU A 1 500 ? -44.939 1.201 44.045 1.00 84.69 500 LEU A N 1
ATOM 3983 C CA . LEU A 1 500 ? -45.867 2.295 43.743 1.00 84.69 500 LEU A CA 1
ATOM 3984 C C . LEU A 1 500 ? -47.315 1.806 43.623 1.00 84.69 500 LEU A C 1
ATOM 3986 O O . LEU A 1 500 ? -48.220 2.436 44.175 1.00 84.69 500 LEU A O 1
ATOM 3990 N N . ILE A 1 501 ? -47.529 0.658 42.972 1.00 85.06 501 ILE A N 1
ATOM 3991 C CA . ILE A 1 501 ? -48.846 0.011 42.882 1.00 85.06 501 ILE A CA 1
ATOM 3992 C C . ILE A 1 501 ? -49.327 -0.403 44.278 1.00 85.06 501 ILE A C 1
ATOM 3994 O O . ILE A 1 501 ? -50.475 -0.146 44.643 1.00 85.06 501 ILE A O 1
ATOM 3998 N N . ARG A 1 502 ? -48.444 -0.990 45.093 1.00 85.62 502 ARG A N 1
ATOM 3999 C CA . ARG A 1 502 ? -48.768 -1.447 46.450 1.00 85.62 502 ARG A CA 1
ATOM 4000 C C . ARG A 1 502 ? -49.081 -0.298 47.415 1.00 85.62 502 ARG A C 1
ATOM 4002 O O . ARG A 1 502 ? -49.988 -0.423 48.235 1.00 85.62 502 ARG A O 1
ATOM 4009 N N . SER A 1 503 ? -48.367 0.823 47.317 1.00 83.06 503 SER A N 1
ATOM 4010 C CA . SER A 1 503 ? -48.536 1.981 48.209 1.00 83.06 503 SER A CA 1
ATOM 4011 C C . SER A 1 503 ? -49.736 2.882 47.875 1.00 83.06 503 SER A C 1
ATOM 4013 O O . SER A 1 503 ? -50.001 3.821 48.623 1.00 83.06 503 SER A O 1
ATOM 4015 N N . SER A 1 504 ? -50.496 2.586 46.809 1.00 80.75 504 SER A N 1
ATOM 4016 C CA . SER A 1 504 ? -51.737 3.295 46.436 1.00 80.75 504 SER A CA 1
ATOM 4017 C C . SER A 1 504 ? -51.569 4.822 46.309 1.00 80.75 504 SER A C 1
ATOM 4019 O O . SER A 1 504 ? -52.337 5.599 46.880 1.00 80.75 504 SER A O 1
ATOM 4021 N N . GLN A 1 505 ? -50.545 5.265 45.570 1.00 83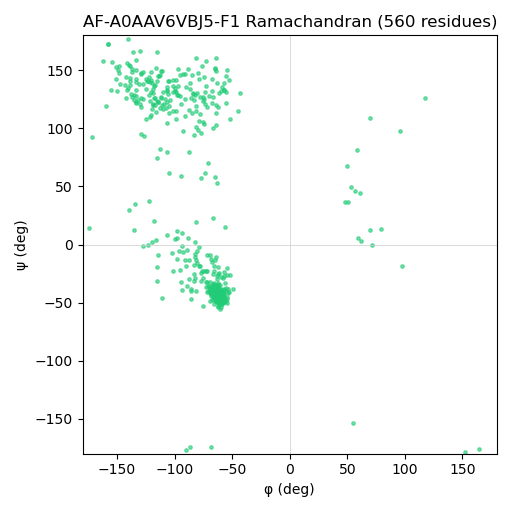.12 505 GLN A N 1
ATOM 4022 C CA . GLN A 1 505 ? -50.248 6.691 45.368 1.00 83.12 505 GLN A CA 1
ATOM 4023 C C . GLN A 1 505 ? -51.365 7.450 44.611 1.00 83.12 505 GLN A C 1
ATOM 4025 O O . GLN A 1 505 ? -52.165 6.843 43.893 1.00 83.12 505 GLN A O 1
ATOM 4030 N N . PRO A 1 506 ? -51.411 8.796 44.708 1.00 85.25 506 PRO A N 1
ATOM 4031 C CA . PRO A 1 506 ? -52.347 9.618 43.944 1.00 85.25 506 PRO A CA 1
ATOM 4032 C C . PRO A 1 506 ? -52.241 9.380 42.432 1.00 85.25 506 PRO A C 1
ATOM 4034 O O . PRO A 1 506 ? -51.143 9.228 41.895 1.00 85.25 506 PRO A O 1
ATOM 4037 N N . LYS A 1 507 ? -53.378 9.444 41.724 1.00 86.06 507 LYS A N 1
ATOM 4038 C CA . LYS A 1 507 ? -53.448 9.229 40.266 1.00 86.06 507 LYS A CA 1
ATOM 4039 C C . LYS A 1 507 ? -52.460 10.103 39.479 1.00 86.06 507 LYS A C 1
ATOM 4041 O O . LYS A 1 507 ? -51.782 9.604 38.593 1.00 86.06 507 LYS A O 1
ATOM 4046 N N . SER A 1 508 ? -52.307 11.372 39.861 1.00 85.62 508 SER A N 1
ATOM 4047 C CA . SER A 1 508 ? -51.358 12.295 39.224 1.00 85.62 508 SER A CA 1
ATOM 4048 C C . SER A 1 508 ? -49.894 11.864 39.364 1.00 85.62 508 SER A C 1
ATOM 4050 O O . SER A 1 508 ? -49.108 12.072 38.445 1.00 85.62 508 SER A O 1
ATOM 4052 N N . THR A 1 509 ? -49.515 11.249 40.486 1.00 85.75 509 THR A N 1
ATOM 4053 C CA . THR A 1 509 ? -48.173 10.686 40.698 1.00 85.75 509 THR A CA 1
ATOM 4054 C C . THR A 1 509 ? -47.981 9.424 39.854 1.00 85.75 509 THR A C 1
ATOM 4056 O O . THR A 1 509 ? -46.934 9.256 39.233 1.00 85.75 509 THR A O 1
ATOM 4059 N N . MET A 1 510 ? -49.006 8.569 39.768 1.00 85.81 510 MET A N 1
ATOM 4060 C CA . MET A 1 510 ? -48.970 7.348 38.952 1.00 85.81 510 MET A CA 1
ATOM 4061 C C . MET A 1 510 ? -48.832 7.651 37.453 1.00 85.81 510 MET A C 1
ATOM 4063 O O . MET A 1 510 ? -48.059 6.981 36.772 1.00 85.81 510 MET A O 1
ATOM 4067 N N . ASP A 1 511 ? -49.504 8.690 36.950 1.00 87.69 511 ASP A N 1
ATOM 4068 C CA . ASP A 1 511 ? -49.413 9.099 35.541 1.00 87.69 511 ASP A CA 1
ATOM 4069 C C . ASP A 1 511 ? -47.990 9.581 35.178 1.00 87.69 511 ASP A C 1
ATOM 4071 O O . ASP A 1 511 ? -47.426 9.180 34.156 1.00 87.69 511 ASP A O 1
ATOM 4075 N N . VAL A 1 512 ? -47.363 10.397 36.039 1.00 88.38 512 VAL A N 1
ATOM 4076 C CA . VAL A 1 512 ? -45.982 10.881 35.834 1.00 88.38 512 VAL A CA 1
ATOM 4077 C C . VAL A 1 512 ? -44.974 9.734 35.958 1.00 88.38 512 VAL A C 1
ATOM 4079 O O . VAL A 1 512 ? -44.022 9.660 35.178 1.00 88.38 512 VAL A O 1
ATOM 4082 N N . PHE A 1 513 ? -45.192 8.806 36.891 1.00 89.06 513 PHE A N 1
ATOM 4083 C CA . PHE A 1 513 ? -44.369 7.605 37.000 1.00 89.06 513 PHE A CA 1
ATOM 4084 C C . PHE A 1 513 ? -44.454 6.732 35.755 1.00 89.06 513 PHE A C 1
ATOM 4086 O O . PHE A 1 513 ? -43.420 6.311 35.252 1.00 89.06 513 PHE A O 1
ATOM 4093 N N . HIS A 1 514 ? -45.660 6.484 35.239 1.00 90.12 514 HIS A N 1
ATOM 4094 C CA . HIS A 1 514 ? -45.849 5.684 34.033 1.00 90.12 514 HIS A CA 1
ATOM 4095 C C . HIS A 1 514 ? -45.068 6.275 32.853 1.00 90.12 514 HIS A C 1
ATOM 4097 O O . HIS A 1 514 ? -44.447 5.541 32.087 1.00 90.12 514 HIS A O 1
ATOM 4103 N N . TYR A 1 515 ? -45.026 7.606 32.742 1.00 88.94 515 TYR A N 1
ATOM 4104 C CA . TYR A 1 515 ? -44.212 8.288 31.740 1.00 88.94 515 TYR A CA 1
ATOM 4105 C C . TYR A 1 515 ? -42.702 8.071 31.948 1.00 88.94 515 TYR A C 1
ATOM 4107 O O . TYR A 1 515 ? -41.995 7.736 30.998 1.00 88.94 515 TYR A O 1
ATOM 4115 N N . LEU A 1 516 ? -42.197 8.196 33.183 1.00 89.75 516 LEU A N 1
ATOM 4116 C CA . LEU A 1 516 ? -40.797 7.883 33.507 1.00 89.75 516 LEU A CA 1
ATOM 4117 C C . LEU A 1 516 ? -40.457 6.412 33.215 1.00 89.75 516 LEU A C 1
ATOM 4119 O O . LEU A 1 516 ? -39.422 6.125 32.616 1.00 89.75 516 LEU A O 1
ATOM 4123 N N . PHE A 1 517 ? -41.336 5.493 33.615 1.00 91.38 517 PHE A N 1
ATOM 4124 C CA . PHE A 1 517 ? -41.207 4.056 33.400 1.00 91.38 517 PHE A CA 1
ATOM 4125 C C . PHE A 1 517 ? -41.113 3.737 31.906 1.00 91.38 517 PHE A C 1
ATOM 4127 O O . PHE A 1 517 ? -40.169 3.075 31.478 1.00 91.38 517 PHE A O 1
ATOM 4134 N N . GLU A 1 518 ? -42.039 4.263 31.101 1.00 90.69 518 GLU A N 1
ATOM 4135 C CA . GLU A 1 518 ? -42.022 4.129 29.643 1.00 90.69 518 GLU A CA 1
ATOM 4136 C C . GLU A 1 518 ? -40.706 4.636 29.044 1.00 90.69 518 GLU A C 1
ATOM 4138 O O . GLU A 1 518 ? -40.083 3.919 28.259 1.00 90.69 518 GLU A O 1
ATOM 4143 N N . ILE A 1 519 ? -40.256 5.836 29.434 1.00 89.12 519 ILE A N 1
ATOM 4144 C CA . ILE A 1 519 ? -39.007 6.422 28.931 1.00 89.12 519 ILE A CA 1
ATOM 4145 C C . ILE A 1 519 ? -37.814 5.521 29.264 1.00 89.12 519 ILE A C 1
ATOM 4147 O O . ILE A 1 519 ? -37.020 5.204 28.378 1.00 89.12 519 ILE A O 1
ATOM 4151 N N . VAL A 1 520 ? -37.680 5.082 30.518 1.00 89.94 520 VAL A N 1
ATOM 4152 C CA . VAL A 1 520 ? -36.546 4.252 30.949 1.00 89.94 520 VAL A CA 1
ATOM 4153 C C . VAL A 1 520 ? -36.579 2.884 30.269 1.00 89.94 520 VAL A C 1
ATOM 4155 O O . VAL A 1 520 ? -35.553 2.421 29.765 1.00 89.94 520 VAL A O 1
ATOM 4158 N N . MET A 1 521 ? -37.746 2.247 30.181 1.00 90.56 521 MET A N 1
ATOM 4159 C CA . MET A 1 521 ? -37.875 0.921 29.577 1.00 90.56 521 MET A CA 1
ATOM 4160 C C . MET A 1 521 ? -37.620 0.938 28.067 1.00 90.56 521 MET A C 1
ATOM 4162 O O . MET A 1 521 ? -36.902 0.060 27.572 1.00 90.56 521 MET A O 1
ATOM 4166 N N . LYS A 1 522 ? -38.134 1.952 27.354 1.00 89.00 522 LYS A N 1
ATOM 4167 C CA . LYS A 1 522 ? -37.941 2.122 25.904 1.00 89.00 522 LYS A CA 1
ATOM 4168 C C . LYS A 1 522 ? -36.571 2.688 25.534 1.00 89.00 522 LYS A C 1
ATOM 4170 O O . LYS A 1 522 ? -36.156 2.530 24.389 1.00 89.00 522 LYS A O 1
ATOM 4175 N N . SER A 1 523 ? -35.853 3.310 26.471 1.00 87.94 523 SER A N 1
ATOM 4176 C CA . SER A 1 523 ? -34.511 3.828 26.200 1.00 87.94 523 SER A CA 1
ATOM 4177 C C . SER A 1 523 ? -33.548 2.710 25.768 1.00 87.94 523 SER A C 1
ATOM 4179 O O . SER A 1 523 ? -33.466 1.640 26.390 1.00 87.94 523 SER A O 1
ATOM 4181 N N . GLN A 1 524 ? -32.812 2.968 24.686 1.00 83.56 524 GLN A N 1
ATOM 4182 C CA . GLN A 1 524 ? -31.738 2.112 24.181 1.00 83.56 524 GLN A CA 1
ATOM 4183 C C . GLN A 1 524 ? -30.384 2.738 24.514 1.00 83.56 524 GLN A C 1
ATOM 4185 O O . GLN A 1 524 ? -29.612 3.103 23.636 1.00 83.56 524 GLN A O 1
ATOM 4190 N N . ILE A 1 525 ? -30.116 2.902 25.809 1.00 87.12 525 ILE A N 1
ATOM 4191 C CA . ILE A 1 525 ? -28.807 3.361 26.269 1.00 87.12 525 ILE A CA 1
ATOM 4192 C C . ILE A 1 525 ? -27.843 2.183 26.132 1.00 87.12 525 ILE A C 1
ATOM 4194 O O . ILE A 1 525 ? -27.909 1.219 26.893 1.00 87.12 525 ILE A O 1
ATOM 4198 N N . GLN A 1 526 ? -26.978 2.242 25.132 1.00 86.50 526 GLN A N 1
ATOM 4199 C CA . GLN A 1 526 ? -25.922 1.268 24.896 1.00 86.50 526 GLN A CA 1
ATOM 4200 C C . GLN A 1 526 ? -24.756 1.965 24.210 1.00 86.50 526 GLN A C 1
ATOM 4202 O O . GLN A 1 526 ? -24.946 2.965 23.525 1.00 86.50 526 GLN A O 1
ATOM 4207 N N . VAL A 1 527 ? -23.560 1.429 24.412 1.00 87.75 527 VAL A N 1
ATOM 4208 C CA . VAL A 1 527 ? -22.353 1.928 23.760 1.00 87.75 527 VAL A CA 1
ATOM 4209 C C . VAL A 1 527 ? -22.068 1.052 22.551 1.00 87.75 527 VAL A C 1
ATOM 4211 O O . VAL A 1 527 ? -22.026 -0.180 22.678 1.00 87.75 527 VAL A O 1
ATOM 4214 N N . THR A 1 528 ? -21.874 1.663 21.388 1.00 89.31 528 THR A N 1
ATOM 4215 C CA . TH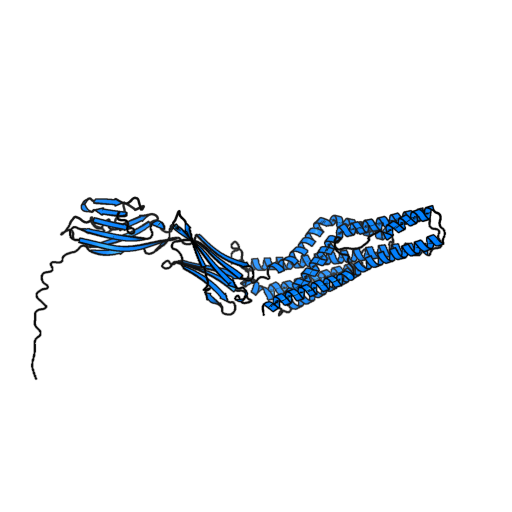R A 1 528 ? -21.721 0.936 20.126 1.00 89.31 528 THR A CA 1
ATOM 4216 C C . THR A 1 528 ? -20.489 1.382 19.335 1.00 89.31 528 THR A C 1
ATOM 4218 O O . THR A 1 528 ? -19.822 2.370 19.633 1.00 89.31 528 THR A O 1
ATOM 4221 N N . GLY A 1 529 ? -20.122 0.593 18.328 1.00 81.75 529 GLY A N 1
ATOM 4222 C CA . GLY A 1 529 ? -19.205 1.023 17.276 1.00 81.75 529 GLY A CA 1
ATOM 4223 C C . GLY A 1 529 ? -19.990 1.708 16.165 1.00 81.75 529 GLY A C 1
ATOM 4224 O O . GLY A 1 529 ? -20.296 1.065 15.166 1.00 81.75 529 GLY A O 1
ATOM 4225 N N . TYR A 1 530 ? -20.366 2.978 16.351 1.00 84.69 530 TYR A N 1
ATOM 4226 C CA . TYR A 1 530 ? -21.102 3.771 15.351 1.00 84.69 530 TYR A CA 1
ATOM 4227 C C . TYR A 1 530 ? -22.427 3.118 14.905 1.00 84.69 530 TYR A C 1
ATOM 4229 O O . TYR A 1 530 ? -22.722 3.003 13.719 1.00 84.69 530 TYR A O 1
ATOM 4237 N N . SER A 1 531 ? -23.215 2.631 15.866 1.00 84.31 531 SER A N 1
ATOM 4238 C CA . SER A 1 531 ? -24.466 1.879 15.661 1.00 84.31 531 SER A CA 1
ATOM 4239 C C . SER A 1 531 ? -24.337 0.540 14.918 1.00 84.31 531 SER A C 1
ATOM 4241 O O . SER A 1 531 ? -25.348 -0.124 14.706 1.00 84.31 531 SER A O 1
ATOM 4243 N N . MET A 1 532 ? -23.128 0.096 14.553 1.00 85.75 532 MET A N 1
ATOM 4244 C CA . MET A 1 532 ? -22.936 -1.165 13.823 1.00 85.75 532 MET A CA 1
ATOM 4245 C C . MET A 1 532 ? -22.953 -2.390 14.740 1.00 85.75 532 MET A C 1
ATOM 4247 O O . MET A 1 532 ? -23.502 -3.430 14.387 1.00 85.75 532 MET A O 1
ATOM 4251 N N . PHE A 1 533 ? -22.345 -2.284 15.922 1.00 88.81 533 PHE A N 1
ATOM 4252 C CA . PHE A 1 533 ? -22.266 -3.381 16.886 1.00 88.81 533 PHE A CA 1
ATOM 4253 C C . PHE A 1 533 ? -22.250 -2.865 18.321 1.00 88.81 533 PHE A C 1
ATOM 4255 O O . PHE A 1 533 ? -21.686 -1.812 18.610 1.00 88.81 533 PHE A O 1
ATOM 4262 N N . VAL A 1 534 ? -22.834 -3.634 19.239 1.00 89.81 534 VAL A N 1
ATOM 4263 C CA . VAL A 1 534 ? -22.837 -3.316 20.673 1.00 89.81 534 VAL A CA 1
ATOM 4264 C C . VAL A 1 534 ? -21.542 -3.802 21.313 1.00 89.81 534 VAL A C 1
ATOM 4266 O O . VAL A 1 534 ? -21.161 -4.965 21.167 1.00 89.81 534 VAL A O 1
ATOM 4269 N N . ILE A 1 535 ? -20.877 -2.928 22.069 1.00 91.06 535 ILE A N 1
ATOM 4270 C CA . ILE A 1 535 ? -19.637 -3.278 22.764 1.00 91.06 535 ILE A CA 1
ATOM 4271 C C . ILE A 1 535 ? -19.985 -4.055 24.031 1.00 91.06 535 ILE A C 1
ATOM 4273 O O . ILE A 1 535 ? -20.447 -3.495 25.024 1.00 91.06 535 ILE A O 1
ATOM 4277 N N . SER A 1 536 ? -19.753 -5.362 24.019 1.00 90.81 536 SER A N 1
ATOM 4278 C CA . SER A 1 536 ? -19.965 -6.226 25.181 1.00 90.81 536 SER A CA 1
ATOM 4279 C C . SER A 1 536 ? -19.133 -7.503 25.066 1.00 90.81 536 SER A C 1
ATOM 4281 O O . SER A 1 536 ? -18.539 -7.770 24.023 1.00 90.81 536 SER A O 1
ATOM 4283 N N . TYR A 1 537 ? -19.101 -8.330 26.116 1.00 90.00 537 TYR A N 1
ATOM 4284 C CA . TYR A 1 537 ? -18.399 -9.618 26.065 1.00 90.00 537 TYR A CA 1
ATOM 4285 C C . TYR A 1 537 ? -18.883 -10.535 24.937 1.00 90.00 537 TYR A C 1
ATOM 4287 O O . TYR A 1 537 ? -18.097 -11.344 24.447 1.00 90.00 537 TYR A O 1
ATOM 4295 N N . SER A 1 538 ? -20.138 -10.404 24.491 1.00 87.62 538 SER A N 1
ATOM 4296 C CA . SER A 1 538 ? -20.649 -11.215 23.385 1.00 87.62 538 SER A CA 1
ATOM 4297 C C . SER A 1 538 ? -19.989 -10.883 22.048 1.00 87.62 538 SER A C 1
ATOM 4299 O O . SER A 1 538 ? -20.104 -11.687 21.135 1.00 87.62 538 SER A O 1
ATOM 4301 N N . LEU A 1 539 ? -19.290 -9.747 21.925 1.00 88.38 539 LEU A N 1
ATOM 4302 C CA . LEU A 1 539 ? -18.533 -9.366 20.729 1.00 88.38 539 LEU A CA 1
ATOM 4303 C C . LEU A 1 539 ? -17.196 -10.120 20.610 1.00 88.38 539 LEU A C 1
ATOM 4305 O O . LEU A 1 539 ? -16.698 -10.318 19.504 1.00 88.38 539 LEU A O 1
ATOM 4309 N N . ILE A 1 540 ? -16.633 -10.589 21.729 1.00 88.31 540 ILE A N 1
ATOM 4310 C CA . ILE A 1 540 ? -15.339 -11.290 21.742 1.00 88.31 540 ILE A CA 1
ATOM 4311 C C . ILE A 1 540 ? -15.419 -12.595 20.945 1.00 88.31 540 ILE A C 1
ATOM 4313 O O . ILE A 1 540 ? -14.508 -12.906 20.184 1.00 88.31 540 ILE A O 1
ATOM 4317 N N . LEU A 1 541 ? -16.509 -13.351 21.098 1.00 87.19 541 LEU A N 1
ATOM 4318 C CA . LEU A 1 541 ? -16.667 -14.646 20.437 1.00 87.19 541 LEU A CA 1
ATOM 4319 C C . LEU A 1 541 ? -16.744 -14.520 18.898 1.00 87.19 541 LEU A C 1
ATOM 4321 O O . LEU A 1 541 ? -15.986 -15.225 18.235 1.00 87.19 541 LEU A O 1
ATOM 4325 N N . PRO A 1 542 ? -17.558 -13.615 18.310 1.00 88.94 542 PRO A N 1
ATOM 4326 C CA . PRO A 1 542 ? -17.507 -13.298 16.885 1.00 88.94 542 PRO A CA 1
ATOM 4327 C C . PRO A 1 542 ? -16.119 -12.875 16.406 1.00 88.94 542 PRO A C 1
ATOM 4329 O O . PRO A 1 542 ? -15.664 -13.389 15.393 1.00 88.94 542 PRO A O 1
ATOM 4332 N N . ILE A 1 543 ? -15.420 -12.003 17.145 1.00 87.62 543 ILE A N 1
ATOM 4333 C CA . ILE A 1 543 ? -14.060 -11.575 16.781 1.00 87.62 543 ILE A CA 1
ATOM 4334 C C . ILE A 1 543 ? -13.120 -12.783 16.706 1.00 87.62 543 ILE A C 1
ATOM 4336 O O . ILE A 1 543 ? -12.458 -12.977 15.691 1.00 87.62 543 ILE A O 1
ATOM 4340 N N . ILE A 1 544 ? -13.099 -13.630 17.740 1.00 86.69 544 ILE A N 1
ATOM 4341 C CA . ILE A 1 544 ? -12.277 -14.848 17.761 1.00 86.69 544 ILE A CA 1
ATOM 4342 C C . ILE A 1 544 ? -12.661 -15.784 16.610 1.00 86.69 544 ILE A C 1
ATOM 4344 O O . ILE A 1 544 ? -11.780 -16.312 15.939 1.00 86.69 544 ILE A O 1
ATOM 4348 N N . SER A 1 545 ? -13.957 -15.968 16.347 1.00 86.31 545 SER A N 1
ATOM 4349 C CA . SER A 1 545 ? -14.440 -16.806 15.247 1.00 86.31 545 SER A CA 1
ATOM 4350 C C . SER A 1 545 ? -13.945 -16.302 13.892 1.00 86.31 545 SER A C 1
ATOM 4352 O O . SER A 1 545 ? -13.460 -17.098 13.090 1.00 86.31 545 SER A O 1
ATOM 4354 N N . THR A 1 546 ? -14.028 -14.994 13.639 1.00 85.94 546 THR A N 1
ATOM 4355 C CA . THR A 1 546 ? -13.534 -14.379 12.400 1.00 85.94 546 THR A CA 1
ATOM 4356 C C . THR A 1 546 ? -12.022 -14.530 12.278 1.00 85.94 546 THR A C 1
ATOM 4358 O O . THR A 1 546 ? -11.540 -14.923 11.220 1.00 85.94 546 THR A O 1
ATOM 4361 N N . LEU A 1 547 ? -11.277 -14.298 13.365 1.00 84.06 547 LEU A N 1
ATOM 4362 C CA . LEU A 1 547 ? -9.822 -14.467 13.387 1.00 84.06 547 LEU A CA 1
ATOM 4363 C C . LEU A 1 547 ? -9.409 -15.915 13.101 1.00 84.06 547 LEU A C 1
ATOM 4365 O O . LEU A 1 547 ? -8.521 -16.138 12.289 1.00 84.06 547 LEU A O 1
ATOM 4369 N N . ILE A 1 548 ? -10.059 -16.906 13.719 1.00 83.62 548 ILE A N 1
ATOM 4370 C CA . ILE A 1 548 ? -9.774 -18.326 13.464 1.00 83.62 548 ILE A CA 1
ATOM 4371 C C . ILE A 1 548 ? -10.118 -18.688 12.019 1.00 83.62 548 ILE A C 1
ATOM 4373 O O . ILE A 1 548 ? -9.309 -19.317 11.345 1.00 83.62 548 ILE A O 1
ATOM 4377 N N . THR A 1 549 ? -11.294 -18.279 11.535 1.00 84.31 549 THR A N 1
ATOM 4378 C CA . THR A 1 549 ? -11.750 -18.605 10.175 1.00 84.31 549 THR A CA 1
ATOM 4379 C C . THR A 1 549 ? -10.787 -18.046 9.133 1.00 84.31 549 THR A C 1
ATOM 4381 O O . THR A 1 549 ? -10.372 -18.775 8.239 1.00 84.31 549 THR A O 1
ATOM 4384 N N . TYR A 1 550 ? -10.374 -16.785 9.277 1.00 81.38 550 TYR A N 1
ATOM 4385 C CA . TYR A 1 550 ? -9.429 -16.162 8.353 1.00 81.38 550 TYR A CA 1
ATOM 4386 C C . TYR A 1 550 ? -8.031 -16.774 8.455 1.00 81.38 550 TYR A C 1
ATOM 4388 O O . TYR A 1 550 ? -7.433 -17.072 7.432 1.00 81.38 550 TYR A O 1
ATOM 4396 N N . SER A 1 551 ? -7.528 -17.042 9.665 1.00 77.94 551 SER A N 1
ATOM 4397 C CA . SER A 1 551 ? -6.240 -17.729 9.840 1.00 77.94 551 SER A CA 1
ATOM 4398 C C . SER A 1 551 ? -6.234 -19.115 9.193 1.00 77.94 551 SER A C 1
ATOM 4400 O O . SER A 1 551 ? -5.238 -19.500 8.591 1.00 77.94 551 SER A O 1
ATOM 4402 N N . VAL A 1 552 ? -7.341 -19.863 9.277 1.00 78.06 552 VAL A N 1
ATOM 4403 C CA . VAL A 1 552 ? -7.486 -21.158 8.592 1.00 78.06 552 VAL A CA 1
ATOM 4404 C C . VAL A 1 552 ? -7.536 -20.978 7.078 1.00 78.06 552 VAL A C 1
ATOM 4406 O O . VAL A 1 552 ? -6.892 -21.748 6.376 1.00 78.06 552 VAL A O 1
ATOM 4409 N N . LEU A 1 553 ? -8.254 -19.974 6.567 1.00 76.69 553 LEU A N 1
ATOM 4410 C CA . LEU A 1 553 ? -8.278 -19.674 5.132 1.00 76.69 553 LEU A CA 1
ATOM 4411 C C . LEU A 1 553 ? -6.886 -19.300 4.612 1.00 76.69 553 LEU A C 1
ATOM 4413 O O . LEU A 1 553 ? -6.470 -19.834 3.591 1.00 76.69 553 LEU A O 1
ATOM 4417 N N . LEU A 1 554 ? -6.144 -18.463 5.339 1.00 71.75 554 LEU A N 1
ATOM 4418 C CA . LEU A 1 554 ? -4.765 -18.119 4.999 1.00 71.75 554 LEU A CA 1
ATOM 4419 C C . 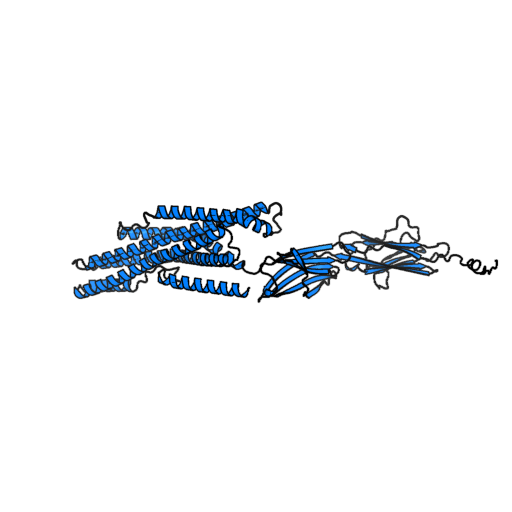LEU A 1 554 ? -3.854 -19.353 5.005 1.00 71.75 554 LEU A C 1
ATOM 4421 O O . LEU A 1 554 ? -3.098 -19.542 4.063 1.00 71.75 554 LEU A O 1
ATOM 4425 N N . LEU A 1 555 ? -3.969 -20.232 6.007 1.00 69.75 555 LEU A N 1
ATOM 4426 C CA . LEU A 1 555 ? -3.224 -21.500 6.053 1.00 69.75 555 LEU A CA 1
ATOM 4427 C C . LEU A 1 555 ? -3.611 -22.463 4.919 1.00 69.75 555 LEU A C 1
ATOM 4429 O O . LEU A 1 555 ? -2.777 -23.214 4.424 1.00 69.75 555 LEU A O 1
ATOM 4433 N N . GLN A 1 556 ? -4.882 -22.488 4.515 1.00 71.81 556 GLN A N 1
ATOM 4434 C CA . GLN A 1 556 ? -5.355 -23.311 3.399 1.00 71.81 556 GLN A CA 1
ATOM 4435 C C . GLN A 1 556 ? -4.893 -22.781 2.044 1.00 71.81 556 GLN A C 1
ATOM 4437 O O . GLN A 1 556 ? -4.699 -23.575 1.129 1.00 71.81 556 GLN A O 1
ATOM 4442 N N . LEU A 1 557 ? -4.746 -21.464 1.910 1.00 65.31 557 LEU A N 1
ATOM 4443 C CA . LEU A 1 557 ? -4.135 -20.851 0.739 1.00 65.31 557 LEU A CA 1
ATOM 4444 C C . LEU A 1 557 ? -2.636 -21.168 0.715 1.00 65.31 557 LEU A C 1
ATOM 4446 O O . LEU A 1 557 ? -2.172 -21.719 -0.271 1.00 65.31 557 LEU A O 1
ATOM 4450 N N . ASP A 1 558 ? -1.932 -20.966 1.831 1.00 54.06 558 ASP A N 1
ATOM 4451 C CA . ASP A 1 558 ? -0.500 -21.269 1.980 1.00 54.06 558 ASP A CA 1
ATOM 4452 C C . ASP A 1 558 ? -0.171 -22.752 1.704 1.00 54.06 558 ASP A C 1
ATOM 4454 O O . ASP A 1 558 ? 0.701 -23.069 0.905 1.00 54.06 558 ASP A O 1
ATOM 4458 N N . SER A 1 559 ? -0.944 -23.690 2.263 1.00 48.91 559 SER A N 1
ATOM 4459 C CA . SER A 1 559 ? -0.726 -25.138 2.065 1.00 48.91 559 SER A CA 1
ATOM 4460 C C . SER A 1 559 ? -1.086 -25.678 0.677 1.00 48.91 559 SER A C 1
ATOM 4462 O O . SER A 1 559 ? -0.776 -26.830 0.393 1.00 48.91 559 SER A O 1
ATOM 4464 N N . ARG A 1 560 ? -1.734 -24.894 -0.196 1.00 44.19 560 ARG A N 1
ATOM 4465 C CA . ARG A 1 560 ? -1.900 -25.264 -1.616 1.00 44.19 560 ARG A CA 1
ATOM 4466 C C . ARG A 1 560 ? -0.671 -24.925 -2.463 1.00 44.19 560 ARG A C 1
ATOM 4468 O O . ARG A 1 560 ? -0.635 -25.336 -3.617 1.00 44.19 560 ARG A O 1
ATOM 4475 N N . HIS A 1 561 ? 0.304 -24.213 -1.895 1.00 40.97 561 HIS A N 1
ATOM 4476 C CA . HIS A 1 561 ? 1.577 -23.874 -2.531 1.00 40.97 561 HIS A CA 1
ATOM 4477 C C . HIS A 1 561 ? 2.726 -24.843 -2.165 1.00 40.97 561 HIS A C 1
ATOM 4479 O O . HIS A 1 561 ? 3.793 -24.768 -2.768 1.00 40.97 561 HIS A O 1
ATOM 4485 N N . THR A 1 562 ? 2.499 -25.802 -1.250 1.00 34.97 562 THR A N 1
ATOM 4486 C CA . THR A 1 562 ? 3.424 -26.914 -0.923 1.00 34.97 562 THR A CA 1
ATOM 4487 C C . THR A 1 562 ? 2.922 -28.248 -1.441 1.00 34.97 562 THR A C 1
ATOM 4489 O O . THR A 1 562 ? 3.751 -29.034 -1.954 1.00 34.97 562 THR A O 1
#

Radius of gyration: 46.25 Å; Cα contacts (8 Å, |Δi|>4): 797; chains: 1; bounding box: 126×69×132 Å

pLDDT: mean 83.11, std 13.66, range [33.03, 97.62]

Mean predicted aligned error: 17.36 Å

Nearest PDB structures (foldseek):
  8vc2-assembly1_A  TM=7.052E-01  e=2.044E-07  Bombyx mori
  8vc1-assembly1_A  TM=6.860E-01  e=5.658E-06  Bombyx mori
  8vv3-assembly1_A  TM=5.765E-01  e=3.202E-06  Bombyx mori
  8uvt-assembly1_A  TM=5.738E-01  e=4.464E-06  Bombyx mori
  2if7-assembly1_A  TM=5.540E-01  e=1.072E-04  Homo sapiens

Solvent-accessible surface area (backbone atoms only — not comparable to full-atom values): 31591 Å² total; per-residue (Å²): 136,87,83,89,84,89,83,78,95,75,87,82,82,86,80,87,80,71,78,79,76,76,62,59,39,72,77,45,78,46,57,60,56,68,42,57,49,81,74,48,72,58,49,70,37,41,51,42,63,52,79,55,76,91,81,49,71,63,51,36,43,33,34,26,55,55,90,46,92,60,50,51,30,37,31,30,47,79,73,73,42,78,47,73,31,90,88,56,58,60,53,83,87,58,58,49,95,87,42,52,84,73,52,19,57,48,46,50,36,40,43,57,57,41,50,85,71,35,43,43,37,33,42,38,40,39,43,88,87,44,69,34,77,53,73,48,52,28,40,30,29,35,75,56,78,46,76,50,72,51,72,46,79,55,97,63,30,36,40,38,40,37,38,36,34,55,20,27,65,87,61,50,72,48,47,32,38,34,42,76,89,74,70,48,76,42,75,56,90,67,64,54,76,49,74,49,70,43,90,89,69,66,24,29,36,36,42,40,36,33,75,42,52,46,89,79,53,70,102,58,70,31,33,43,33,42,40,42,32,39,94,91,52,102,47,77,48,77,51,75,43,80,44,72,78,90,66,70,85,73,72,59,62,62,64,50,52,28,51,51,52,48,52,48,49,66,74,41,45,68,58,55,51,50,43,52,50,50,48,49,50,52,30,46,72,75,39,74,84,54,64,76,57,60,91,57,48,64,57,52,52,51,50,50,52,52,52,46,51,54,50,44,49,44,46,49,46,36,50,68,66,71,40,33,67,58,49,69,72,67,60,78,71,61,93,90,55,63,77,90,48,48,64,62,50,50,52,50,54,51,50,53,49,50,51,51,53,42,52,21,51,53,48,49,50,50,52,50,55,52,52,52,39,49,34,46,38,53,19,51,50,41,41,49,52,35,48,52,54,49,55,50,66,74,38,94,63,82,82,46,57,64,62,51,52,51,54,41,53,51,52,53,50,52,52,54,51,52,51,52,37,43,75,65,43,6,56,57,48,38,50,46,54,52,50,38,53,44,51,49,53,50,41,52,53,53,68,66,43,94,74,78,77,47,72,52,56,55,50,50,43,54,49,53,51,50,53,39,52,52,49,53,51,54,49,16,51,34,27,33,45,29,45,50,23,47,52,49,30,48,53,50,51,52,55,47,50,56,52,48,64,72,67,67,63,58,68,71,38,52,56,54,45,51,51,44,49,51,53,59,66,70,51,82,77,70,56,38,33,57,83,75,45,68,40,23,63,78,46,52,58,58,52,52,51,52,51,52,53,49,54,51,50,51,50,57,56,55,60,72,77,111

Secondary structure (DSSP, 8-state):
--------S-SSSS-S--------EEEEEE--SEEETTT-SEEEEEEEEE--TTT----EEEEEETT-SS-SEEEEGGGTEEEE-TTS-B-TT---TT--TTTTTS-EEEES--GGG-EEEEEEEE-SS-EEEEEEEEEEEB--SEEEEEEEEETTEEEEEEEEEEEBSPPEEEEEEE-TTT--EEE----EEEEEE-TTT--EEEEEEEEEEGGGS-SS-EEEEEEEE-TTSS-EEEEEEEE--S-GGGSSHHHHHHHHHHHHHHHHHHHHHHHHHHHHHHHHHH-TT--SS-TTHHHHHHHHHHHHHHHHHHHHHIIIIISHHHHHHH-PPPTTS-GGGHHHHHHHHHHHHHHHHHHHHHHHHHHHHHHHHHHHHHHHHHHHHHHHHHHHHHS-PPPPHHHHHHHHHHHHHHHHHHHHHHHHHHHHHHHHHHHHHHHHHHHHHHHHSTT--SHHHHHHHHHHHHHHHHHHHHHHHHHHHHHHHHHHHHHHHHHHHHHHHHTT--HHHHHHHHHHHHHHHH-----BSTTSSB-SGGGHHHHHHHHHHHHHHHHHHHTT--

Foldseek 3Di:
DDDDDDDDDPPPPPPPPCPDPPFKDFPDWDDAAEAEQPPDQKDKTATHIDDDPVPFQFKKKFKCFAPPPDGQWMQTLVVRDIDHDPPFDWDPPQFDPPDDSRRRPRMIMTGRDAQVSWGKMKMWMDTPRGIDIDIDTYGHWYAFPDWDWDWDDDPQKIKIKIKTHFTPDDWDKWKWKQDPVPSDTHTDDAKDKDWDADPPRRGIIIMIIDIDGNLVPDPDWMKMKMWTGHPPDPDIDMDIDTDDDDDPVLPPVLLVLLVVLVVLCVVCVVLLVVLLVLLQVLLCVLPVPLDLDDPCLVVLLVVLVVLLVVLLVLLCCCCVPPCVVVCLVPDDDDPPDDPVCSNVVSVVVSVVVSVSVSSSSSSLSVLLSNLLSVLQSLLVSLLSLLVVLLVVLVDPDAQDLVNLVVNLVSVVSSLVSLVSCQQSNLQSVLSSLVSLLSLLVVLLVLVLPPPPDDPSNVVSSVSSVVVSVVSLVSQQVSQASSVVSLVSSLVSLVVSLVSCVVVVHDPSSVVSSVVSNCCSVPRPRGHHNSPPGTRHPVVVVVSVVVSVVVSVVVVVVSVVSD

InterPro domains:
  IPR007110 Immunoglobulin-like domain [PS50835] (8-141)
  IPR013783 Immunoglobulin-like fold [G3DSA:2.60.40.10] (20-140)
  IPR036179 Immunoglobulin-like domain superfamily [SSF48726] (41-144)

Organism: NCBI:txid931172

Sequence (562 aa):
MAEVEAVPRILFLFLLGLSGCCSLRITRLTVPSWVQNGSVDSVLLDCEYEYSLKEDEKLVVKWFHEDDPKPVYQWIPELDTKLFSDKFRLLEDYEVPSGNAYTRSRAIVIQKPTTEMSGLYKCEVQSLEGSDVMEDNMIVYSPPTWVSLNYSISAGVVRVVCEVGGVFPLPEMSLFQIKPKTVDRTPINDTDMEYEVDEDDGSYDVEFVTEIPEEELMEGPTFFGCTVSMEGAEYEKEVKVPYFPNPIAEKQEVLACGHLATILIFLKRKSLYCSMKNLCHLARELNPTINVGGKDMAFEIIFLAIASAMFASTMVVYFFFDAFGYFLHQIQLPNYIPQIYKFEYLFFVLCCFVTSYTVSIVTTGFIYLMSKNIFKAIGDILGEYSLKLKKRTESNVPWTTKAMSDDIGMFKNITLVVNEIEDTFGLFVLILYATIMAAFFNTVSVMLQNTVNTYATISYIVWTSCVATVTVVQMSRYGSYVTSQVQGLKRQMIVCSDELIRSSQPKSTMDVFHYLFEIVMKSQIQVTGYSMFVISYSLILPIISTLITYSVLLLQLDSRHT